Protein AF-0000000079576797 (afdb_homodimer)

Solvent-accessible surface area (backbone atoms only — not comparable to full-atom values): 30704 Å² total; per-residue (Å²): 105,67,66,56,49,50,53,52,54,56,62,45,48,63,47,49,51,53,50,52,47,51,51,58,45,45,64,72,58,46,91,63,56,58,29,35,66,70,45,32,90,83,41,48,72,67,48,20,51,52,38,23,58,72,67,38,69,82,48,58,68,66,59,43,48,48,52,51,49,49,19,59,77,70,65,50,55,50,54,28,76,83,76,65,42,41,31,59,70,65,47,57,74,15,45,57,54,39,51,53,38,51,48,53,12,48,50,54,16,49,56,51,9,39,49,36,6,45,50,16,36,75,37,57,90,40,68,57,18,51,51,36,48,44,52,24,49,54,32,32,32,45,42,44,70,58,47,37,53,48,47,34,44,48,36,20,66,70,66,57,76,37,64,63,58,34,80,86,48,79,58,38,46,50,58,48,16,50,31,58,12,31,41,52,15,15,46,38,13,53,48,31,18,52,40,33,50,56,40,56,67,33,66,69,45,51,51,43,48,72,72,62,51,53,67,66,52,46,42,56,60,54,21,38,55,61,31,44,58,56,43,52,52,53,54,47,56,50,54,41,54,43,58,44,38,38,30,53,39,20,54,75,31,50,30,73,19,50,38,30,48,42,54,51,23,56,76,68,62,22,57,49,44,34,42,51,49,49,49,47,44,33,50,49,42,53,52,50,49,50,49,40,51,51,50,47,33,67,75,37,58,78,57,60,79,107,106,68,65,55,50,50,54,52,53,56,62,46,47,63,48,50,52,53,48,51,47,52,52,59,44,45,64,72,59,46,93,62,57,58,27,35,64,70,45,32,90,81,42,50,72,68,49,21,50,51,39,23,57,72,68,38,68,81,48,58,66,68,57,45,49,48,52,51,50,50,19,61,75,69,64,49,57,51,54,27,75,83,76,63,41,42,30,59,70,64,46,57,76,14,45,57,53,41,51,51,38,50,50,53,12,48,50,54,16,51,54,51,8,39,50,37,6,46,50,16,36,75,36,56,91,40,68,57,19,52,52,36,48,43,53,24,48,53,32,34,32,45,41,45,71,58,46,37,54,49,48,33,44,49,38,20,66,70,64,57,76,37,64,62,59,33,79,87,47,81,60,38,45,48,59,47,18,51,32,58,11,30,42,52,15,15,47,37,14,52,47,29,18,52,40,32,49,56,39,56,66,33,66,68,45,51,50,45,48,72,71,63,51,52,70,66,52,45,43,56,60,54,20,38,54,62,30,44,57,56,45,49,52,53,52,48,57,50,53,40,56,44,58,43,40,38,29,54,39,20,53,74,29,51,30,74,19,50,39,31,47,40,54,53,22,57,77,67,62,21,57,50,45,36,42,52,48,49,50,46,43,33,50,51,43,53,52,50,49,49,50,40,52,52,51,46,32,67,73,38,58,79,56,58,80,106

Nearest PDB structures (foldseek):
  8wd9-assembly1_B  TM=8.882E-01  e=4.638E-15  Mycobacterium tuberculosis H37Rv
  8wda-assembly1_B  TM=8.952E-01  e=8.385E-15  Mycobacterium tuberculosis H37Rv
  8j5q-assembly1_B  TM=9.000E-01  e=1.516E-14  Mycobacterium tuberculosis H37Rv
  3d31-assembly1_C  TM=6.406E-01  e=4.221E-03  unclassified
  2onk-assembly2_I  TM=6.538E-01  e=3.417E-03  Archaeoglobus fulgidus

Structure (mmCIF, N/CA/C/O backbone):
data_AF-0000000079576797-model_v1
#
loop_
_entity.id
_entity.type
_entity.pdbx_description
1 polymer 'Glutathione transport system permease protein GsiC'
#
loop_
_atom_site.group_PDB
_atom_site.id
_atom_site.type_symbol
_atom_site.label_atom_id
_atom_site.label_alt_id
_atom_site.label_comp_id
_atom_site.label_asym_id
_atom_site.label_entity_id
_atom_site.label_seq_id
_atom_site.pdbx_PDB_ins_code
_atom_site.Cartn_x
_atom_site.Cartn_y
_atom_site.Cartn_z
_atom_site.occupancy
_atom_site.B_iso_or_equiv
_atom_site.auth_seq_id
_atom_site.auth_comp_id
_atom_site.auth_asym_id
_atom_site.auth_atom_id
_atom_site.pdbx_PDB_model_num
ATOM 1 N N . MET A 1 1 ? -14.789 -13 -26.344 1 65.69 1 MET A N 1
ATOM 2 C CA . MET A 1 1 ? -14.312 -11.805 -25.641 1 65.69 1 MET A CA 1
ATOM 3 C C . MET A 1 1 ? -15.477 -10.906 -25.266 1 65.69 1 MET A C 1
ATOM 5 O O . MET A 1 1 ? -15.547 -10.422 -24.125 1 65.69 1 MET A O 1
ATOM 9 N N . GLY A 1 2 ? -16.438 -10.789 -26.234 1 65.69 2 GLY A N 1
ATOM 10 C CA . GLY A 1 2 ? -17.578 -9.945 -25.922 1 65.69 2 GLY A CA 1
ATOM 11 C C . GLY A 1 2 ? -18.453 -10.5 -24.828 1 65.69 2 GLY A C 1
ATOM 12 O O . GLY A 1 2 ? -18.828 -9.773 -23.906 1 65.69 2 GLY A O 1
ATOM 13 N N . ARG A 1 3 ? -18.641 -11.742 -24.922 1 65.88 3 ARG A N 1
ATOM 14 C CA . ARG A 1 3 ? -19.453 -12.375 -23.891 1 65.88 3 ARG A CA 1
ATOM 15 C C . ARG A 1 3 ? -18.734 -12.375 -22.547 1 65.88 3 ARG A C 1
ATOM 17 O O . ARG A 1 3 ? -19.359 -12.172 -21.5 1 65.88 3 ARG A O 1
ATOM 24 N N . TYR A 1 4 ? -17.5 -12.594 -22.672 1 70.31 4 TYR A N 1
ATOM 25 C CA . TYR A 1 4 ? -16.672 -12.562 -21.469 1 70.31 4 TYR A CA 1
ATOM 26 C C . TYR A 1 4 ? -16.703 -11.188 -20.812 1 70.31 4 TYR A C 1
ATOM 28 O O . TYR A 1 4 ? -16.922 -11.07 -19.609 1 70.31 4 TYR A O 1
ATOM 36 N N . LEU A 1 5 ? -16.609 -10.188 -21.594 1 73.62 5 LEU A N 1
ATOM 37 C CA . LEU A 1 5 ? -16.641 -8.812 -21.125 1 73.62 5 LEU A CA 1
ATOM 38 C C . LEU A 1 5 ? -18.016 -8.453 -20.562 1 73.62 5 LEU A C 1
ATOM 40 O O . LEU A 1 5 ? -18.125 -7.758 -19.547 1 73.62 5 LEU A O 1
ATOM 44 N N . GLY A 1 6 ? -19.016 -8.945 -21.266 1 74.75 6 GLY A N 1
ATOM 45 C CA . GLY A 1 6 ? -20.375 -8.68 -20.812 1 74.75 6 GLY A CA 1
ATOM 46 C C . GLY A 1 6 ? -20.688 -9.289 -19.453 1 74.75 6 GLY A C 1
ATOM 47 O O . GLY A 1 6 ? -21.266 -8.633 -18.594 1 74.75 6 GLY A O 1
ATOM 48 N N . LYS A 1 7 ? -20.234 -10.453 -19.297 1 71.88 7 LYS A N 1
ATOM 49 C CA . LYS A 1 7 ? -20.469 -11.148 -18.031 1 71.88 7 LYS A CA 1
ATOM 50 C C . LYS A 1 7 ? -19.719 -10.469 -16.891 1 71.88 7 LYS A C 1
ATOM 52 O O . LYS A 1 7 ? -20.25 -10.352 -15.781 1 71.88 7 LYS A O 1
ATOM 57 N N . ARG A 1 8 ? -18.594 -10.062 -17.234 1 70.81 8 ARG A N 1
ATOM 58 C CA . ARG A 1 8 ? -17.781 -9.406 -16.219 1 70.81 8 ARG A CA 1
ATOM 59 C C . ARG A 1 8 ? -18.359 -8.047 -15.844 1 70.81 8 ARG A C 1
ATOM 61 O O . ARG A 1 8 ? -18.344 -7.652 -14.68 1 70.81 8 ARG A O 1
ATOM 68 N N . LEU A 1 9 ? -18.844 -7.379 -16.859 1 76.12 9 LEU A N 1
ATOM 69 C CA . LEU A 1 9 ? -19.453 -6.074 -16.625 1 76.12 9 LEU A CA 1
ATOM 70 C C . LEU A 1 9 ? -20.688 -6.203 -15.742 1 76.12 9 LEU A C 1
ATOM 72 O O . LEU A 1 9 ? -20.906 -5.387 -14.844 1 76.12 9 LEU A O 1
ATOM 76 N N . ILE A 1 10 ? -21.391 -7.16 -15.953 1 75.88 10 ILE A N 1
ATOM 77 C CA . ILE A 1 10 ? -22.609 -7.371 -15.203 1 75.88 10 ILE A CA 1
ATOM 78 C C . ILE A 1 10 ? -22.281 -7.738 -13.758 1 75.88 10 ILE A C 1
ATOM 80 O O . ILE A 1 10 ? -23 -7.344 -12.836 1 75.88 10 ILE A O 1
ATOM 84 N N . SER A 1 11 ? -21.234 -8.383 -13.68 1 71.38 11 SER A N 1
ATOM 85 C CA . SER A 1 11 ? -20.859 -8.828 -12.344 1 71.38 11 SER A CA 1
ATOM 86 C C . SER A 1 11 ? -20.391 -7.656 -11.477 1 71.38 11 SER A C 1
ATOM 88 O O . SER A 1 11 ? -20.391 -7.758 -10.242 1 71.38 11 SER A O 1
ATOM 90 N N . THR A 1 12 ? -20.062 -6.57 -12.164 1 76.38 12 THR A N 1
ATOM 91 C CA . THR A 1 12 ? -19.578 -5.402 -11.438 1 76.38 12 THR A CA 1
ATOM 92 C C . THR A 1 12 ? -20.75 -4.555 -10.93 1 76.38 12 THR A C 1
ATOM 94 O O . THR A 1 12 ? -20.609 -3.785 -9.984 1 76.38 12 THR A O 1
ATOM 97 N N . ILE A 1 13 ? -21.906 -4.723 -11.453 1 80 13 ILE A N 1
ATOM 98 C CA . ILE A 1 13 ? -23.062 -3.863 -11.172 1 80 13 ILE A CA 1
ATOM 99 C C . ILE A 1 13 ? -23.484 -4.035 -9.711 1 80 13 ILE A C 1
ATOM 101 O O . ILE A 1 13 ? -23.656 -3.051 -8.992 1 80 13 ILE A O 1
ATOM 105 N N . PRO A 1 14 ? -23.656 -5.215 -9.234 1 78.5 14 PRO A N 1
ATOM 106 C CA . PRO A 1 14 ? -24.031 -5.363 -7.824 1 78.5 14 PRO A CA 1
ATOM 107 C C . PRO A 1 14 ? -23.016 -4.754 -6.871 1 78.5 14 PRO A C 1
ATOM 109 O O . PRO A 1 14 ? -23.375 -4.203 -5.832 1 78.5 14 PRO A O 1
ATOM 112 N N . LEU A 1 15 ? -21.844 -4.91 -7.297 1 74.94 15 LEU A N 1
ATOM 113 C CA . LEU A 1 15 ? -20.781 -4.352 -6.477 1 74.94 15 LEU A CA 1
ATOM 114 C C . LEU A 1 15 ? -20.891 -2.834 -6.398 1 74.94 15 LEU A C 1
ATOM 116 O O . LEU A 1 15 ? -20.734 -2.252 -5.32 1 74.94 15 LEU A O 1
ATOM 120 N N . LEU A 1 16 ? -21.156 -2.268 -7.469 1 82.06 16 LEU A N 1
ATOM 121 C CA . LEU A 1 16 ? -21.297 -0.815 -7.512 1 82.06 16 LEU A CA 1
ATOM 122 C C . LEU A 1 16 ? -22.516 -0.36 -6.711 1 82.06 16 LEU A C 1
ATOM 124 O O . LEU A 1 16 ? -22.484 0.701 -6.086 1 82.06 16 LEU A O 1
ATOM 128 N N . LEU A 1 17 ? -23.5 -1.121 -6.77 1 84.5 17 LEU A N 1
ATOM 129 C CA . LEU A 1 17 ? -24.719 -0.788 -6.027 1 84.5 17 LEU A CA 1
ATOM 130 C C . LEU A 1 17 ? -24.469 -0.854 -4.523 1 84.5 17 LEU A C 1
ATOM 132 O O . LEU A 1 17 ? -24.922 0.02 -3.779 1 84.5 17 LEU A O 1
ATOM 136 N N . VAL A 1 18 ? -23.812 -1.838 -4.141 1 80 18 VAL A N 1
ATOM 137 C CA . VAL A 1 18 ? -23.516 -1.99 -2.721 1 80 18 VAL A CA 1
ATOM 138 C C . VAL A 1 18 ? -22.625 -0.841 -2.25 1 80 18 VAL A C 1
ATOM 140 O O . VAL A 1 18 ? -22.859 -0.262 -1.188 1 80 18 VAL A O 1
ATOM 143 N N . ILE A 1 19 ? -21.688 -0.527 -3.035 1 79.5 19 ILE A N 1
ATOM 144 C CA . ILE A 1 19 ? -20.766 0.541 -2.674 1 79.5 19 ILE A CA 1
ATOM 145 C C . ILE A 1 19 ? -21.5 1.877 -2.645 1 79.5 19 ILE A C 1
ATOM 147 O O . ILE A 1 19 ? -21.281 2.697 -1.751 1 79.5 19 ILE A O 1
ATOM 151 N N . SER A 1 20 ? -22.312 2.074 -3.658 1 85.5 20 SER A N 1
ATOM 152 C CA . SER A 1 20 ? -23.094 3.316 -3.691 1 85.5 20 SER A CA 1
ATOM 153 C C . SER A 1 20 ? -23.984 3.441 -2.467 1 85.5 20 SER A C 1
ATOM 155 O O . SER A 1 20 ? -24.172 4.539 -1.941 1 85.5 20 SER A O 1
ATOM 157 N N . PHE A 1 21 ? -24.453 2.383 -2.02 1 85.12 21 PHE A N 1
ATOM 158 C CA . PHE A 1 21 ? -25.312 2.404 -0.842 1 85.12 21 PHE A CA 1
ATOM 159 C C . PHE A 1 21 ? -24.5 2.721 0.412 1 85.12 21 PHE A C 1
ATOM 161 O O . PHE A 1 21 ? -24.953 3.49 1.266 1 85.12 21 PHE A O 1
ATOM 168 N N . VAL A 1 22 ? -23.406 2.16 0.507 1 77.38 22 VAL A N 1
ATOM 169 C CA . VAL A 1 22 ? -22.562 2.4 1.671 1 77.38 22 VAL A CA 1
ATOM 170 C C . VAL A 1 22 ? -22.141 3.865 1.706 1 77.38 22 VAL A C 1
ATOM 172 O O . VAL A 1 22 ? -22.141 4.496 2.766 1 77.38 22 VAL A O 1
ATOM 175 N N . VAL A 1 23 ? -21.766 4.348 0.58 1 80.94 23 VAL A N 1
ATOM 176 C CA . VAL A 1 23 ? -21.359 5.746 0.48 1 80.94 23 VAL A CA 1
ATOM 177 C C . VAL A 1 23 ? -22.516 6.656 0.849 1 80.94 23 VAL A C 1
ATOM 179 O O . VAL A 1 23 ? -22.328 7.664 1.535 1 80.94 23 VAL A O 1
ATOM 182 N N . PHE A 1 24 ? -23.734 6.309 0.413 1 83.44 24 PHE A N 1
ATOM 183 C CA . PHE A 1 24 ? -24.953 7.047 0.729 1 83.44 24 PHE A CA 1
ATOM 184 C C . PHE A 1 24 ? -25.219 7.043 2.23 1 83.44 24 PHE A C 1
ATOM 186 O O . PHE A 1 24 ? -25.562 8.078 2.809 1 83.44 24 PHE A O 1
ATOM 193 N N . MET A 1 25 ? -24.969 5.91 2.76 1 76.81 25 MET A N 1
ATOM 194 C CA . MET A 1 25 ? -25.266 5.75 4.18 1 76.81 25 MET A CA 1
ATOM 195 C C . MET A 1 25 ? -24.25 6.516 5.035 1 76.81 25 MET A C 1
ATOM 197 O O . MET A 1 25 ? -24.562 6.91 6.164 1 76.81 25 MET A O 1
ATOM 201 N N . PHE A 1 26 ? -23.203 6.723 4.562 1 71.38 26 PHE A N 1
ATOM 202 C CA . PHE A 1 26 ? -22.141 7.367 5.32 1 71.38 26 PHE A CA 1
ATOM 203 C C . PHE A 1 26 ? -22.562 8.75 5.789 1 71.38 26 PHE A C 1
ATOM 205 O O . PHE A 1 26 ? -22.312 9.133 6.934 1 71.38 26 PHE A O 1
ATOM 212 N N . ILE A 1 27 ? -23.094 9.453 4.93 1 66.5 27 ILE A N 1
ATOM 213 C CA . ILE A 1 27 ? -23.484 10.812 5.277 1 66.5 27 ILE A CA 1
ATOM 214 C C . ILE A 1 27 ? -24.562 10.773 6.363 1 66.5 27 ILE A C 1
ATOM 216 O O . ILE A 1 27 ? -24.625 11.664 7.215 1 66.5 27 ILE A O 1
ATOM 220 N N . HIS A 1 28 ? -25.266 9.711 6.223 1 68.31 28 HIS A N 1
ATOM 221 C CA . HIS A 1 28 ? -26.359 9.602 7.172 1 68.31 28 HIS A CA 1
ATOM 222 C C . HIS A 1 28 ? -25.859 9.117 8.531 1 68.31 28 HIS A C 1
ATOM 224 O O . HIS A 1 28 ? -26.562 9.258 9.539 1 68.31 28 HIS A O 1
ATOM 230 N N . MET A 1 29 ? -24.672 8.648 8.5 1 63.81 29 MET A N 1
ATOM 231 C CA . MET A 1 29 ? -24.156 8.086 9.742 1 63.81 29 MET A CA 1
ATOM 232 C C . MET A 1 29 ? -23.266 9.086 10.469 1 63.81 29 MET A C 1
ATOM 234 O O . MET A 1 29 ? -22.844 8.844 11.602 1 63.81 29 MET A O 1
ATOM 238 N N . ILE A 1 30 ? -22.812 10.141 9.875 1 60.91 30 ILE A N 1
ATOM 239 C CA . ILE A 1 30 ? -22 11.164 10.516 1 60.91 30 ILE A CA 1
ATOM 240 C C . ILE A 1 30 ? -22.781 11.82 11.648 1 60.91 30 ILE A C 1
ATOM 242 O O . ILE A 1 30 ? -23.953 12.195 11.461 1 60.91 30 ILE A O 1
ATOM 246 N N . PRO A 1 31 ? -22.109 11.766 12.875 1 58.81 31 PRO A N 1
ATOM 247 C CA . PRO A 1 31 ? -22.812 12.438 13.977 1 58.81 31 PRO A CA 1
ATOM 248 C C . PRO A 1 31 ? -23.047 13.922 13.703 1 58.81 31 PRO A C 1
ATOM 250 O O . PRO A 1 31 ? -22.141 14.625 13.266 1 58.81 31 PRO A O 1
ATOM 253 N N . GLY A 1 32 ? -24.266 14.336 13.734 1 58.69 32 GLY A N 1
ATOM 254 C CA . GLY A 1 32 ? -24.734 15.688 13.5 1 58.69 32 GLY A CA 1
ATOM 255 C C . GLY A 1 32 ? -25.906 15.75 12.531 1 58.69 32 GLY A C 1
ATOM 256 O O . GLY A 1 32 ? -26.203 14.766 11.852 1 58.69 32 GLY A O 1
ATOM 257 N N . ASP A 1 33 ? -26.719 16.609 12.852 1 62.25 33 ASP A N 1
ATOM 258 C CA . ASP A 1 33 ? -27.875 16.844 11.977 1 62.25 33 ASP A CA 1
ATOM 259 C C . ASP A 1 33 ? -27.406 17.266 10.578 1 62.25 33 ASP A C 1
ATOM 261 O O . ASP A 1 33 ? -26.859 18.359 10.414 1 62.25 33 ASP A O 1
ATOM 265 N N . PRO A 1 34 ? -27.312 16.188 9.641 1 66.06 34 PRO A N 1
ATOM 266 C CA . PRO A 1 34 ? -26.906 16.594 8.281 1 66.06 34 PRO A CA 1
ATOM 267 C C . PRO A 1 34 ? -27.531 17.922 7.855 1 66.06 34 PRO A C 1
ATOM 269 O O . PRO A 1 34 ? -26.891 18.703 7.137 1 66.06 34 PRO A O 1
ATOM 272 N N . ALA A 1 35 ? -28.703 18.062 8.289 1 67.75 35 ALA A N 1
ATOM 273 C CA . ALA A 1 35 ? -29.359 19.344 7.973 1 67.75 35 ALA A CA 1
ATOM 274 C C . ALA A 1 35 ? -28.594 20.516 8.57 1 67.75 35 ALA A C 1
ATOM 276 O O . ALA A 1 35 ? -28.469 21.562 7.941 1 67.75 35 ALA A O 1
ATOM 277 N N . ARG A 1 36 ? -28.109 20.219 9.68 1 69.88 36 ARG A N 1
ATOM 278 C CA . ARG A 1 36 ? -27.328 21.281 10.32 1 69.88 36 ARG A CA 1
ATOM 279 C C . ARG A 1 36 ? -26 21.484 9.617 1 69.88 36 ARG A C 1
ATOM 281 O O . ARG A 1 36 ? -25.531 22.625 9.492 1 69.88 36 ARG A O 1
ATOM 288 N N . LEU A 1 37 ? -25.547 20.422 9.188 1 66.62 37 LEU A N 1
ATOM 289 C CA . LEU A 1 37 ? -24.266 20.5 8.492 1 66.62 37 LEU A CA 1
ATOM 290 C C . LEU A 1 37 ? -24.406 21.312 7.203 1 66.62 37 LEU A C 1
ATOM 292 O O . LEU A 1 37 ? -23.516 22.094 6.859 1 66.62 37 LEU A O 1
ATOM 296 N N . VAL A 1 38 ? -25.469 21.094 6.613 1 64.62 38 VAL A N 1
ATOM 297 C CA . VAL A 1 38 ? -25.734 21.781 5.359 1 64.62 38 VAL A CA 1
ATOM 298 C C . VAL A 1 38 ? -26.172 23.219 5.641 1 64.62 38 VAL A C 1
ATOM 300 O O . VAL A 1 38 ? -25.781 24.141 4.934 1 64.62 38 VAL A O 1
ATOM 303 N N . ALA A 1 39 ? -26.984 23.375 6.66 1 67.56 39 ALA A N 1
ATOM 304 C CA . ALA A 1 39 ? -27.531 24.688 6.992 1 67.56 39 ALA A CA 1
ATOM 305 C C . ALA A 1 39 ? -26.453 25.594 7.582 1 67.56 39 ALA A C 1
ATOM 307 O O . ALA A 1 39 ? -26.562 26.812 7.516 1 67.56 39 ALA A O 1
ATOM 308 N N . GLY A 1 40 ? -25.344 24.938 7.914 1 63.66 40 GLY A N 1
ATOM 309 C CA . GLY A 1 40 ? -24.281 25.688 8.555 1 63.66 40 GLY A CA 1
ATOM 310 C C . GLY A 1 40 ? -24.359 25.672 10.07 1 63.66 40 GLY A C 1
ATOM 311 O O . GLY A 1 40 ? -25.438 25.453 10.633 1 63.66 40 GLY A O 1
ATOM 312 N N . GLN A 1 41 ? -23.344 25.797 10.688 1 64.25 41 GLN A N 1
ATOM 313 C CA . GLN A 1 41 ? -23.234 25.719 12.141 1 64.25 41 GLN A CA 1
ATOM 314 C C . GLN A 1 41 ? -24.047 26.812 12.82 1 64.25 41 GLN A C 1
ATOM 316 O O . GLN A 1 41 ? -24.578 26.609 13.922 1 64.25 41 GLN A O 1
ATOM 321 N N . ASP A 1 42 ? -24.25 27.922 12.156 1 67.94 42 ASP A N 1
ATOM 322 C CA . ASP A 1 42 ? -24.906 29.062 12.773 1 67.94 42 ASP A CA 1
ATOM 323 C C . ASP A 1 42 ? -26.375 29.141 12.352 1 67.94 42 ASP A C 1
ATOM 325 O O . ASP A 1 42 ? -27.062 30.125 12.641 1 67.94 42 ASP A O 1
ATOM 329 N N . ALA A 1 43 ? -26.75 28.141 11.633 1 73.5 43 ALA A N 1
ATOM 330 C CA . ALA A 1 43 ? -28.125 28.172 11.148 1 73.5 43 ALA A CA 1
ATOM 331 C C . ALA A 1 43 ? -29.109 28 12.297 1 73.5 43 ALA A C 1
ATOM 333 O O . ALA A 1 43 ? -28.844 27.266 13.258 1 73.5 43 ALA A O 1
ATOM 334 N N . THR A 1 44 ? -30.109 28.812 12.297 1 77.38 44 THR A N 1
ATOM 335 C CA . THR A 1 44 ? -31.172 28.703 13.289 1 77.38 44 THR A CA 1
ATOM 336 C C . THR A 1 44 ? -31.891 27.359 13.156 1 77.38 44 THR A C 1
ATOM 338 O O . THR A 1 44 ? -31.766 26.688 12.133 1 77.38 44 THR A O 1
ATOM 341 N N . LYS A 1 45 ? -32.5 26.922 14.203 1 82.38 45 LYS A N 1
ATOM 342 C CA . LYS A 1 45 ? -33.25 25.672 14.203 1 82.38 45 LYS A CA 1
ATOM 343 C C . LYS A 1 45 ? -34.281 25.656 13.07 1 82.38 45 LYS A C 1
ATOM 345 O O . LYS A 1 45 ? -34.5 24.609 12.461 1 82.38 45 LYS A O 1
ATOM 350 N N . GLU A 1 46 ? -34.844 26.781 12.828 1 79.38 46 GLU A N 1
ATOM 351 C CA . GLU A 1 46 ? -35.812 26.875 11.75 1 79.38 46 GLU A CA 1
ATOM 352 C C . GLU A 1 46 ? -35.188 26.656 10.391 1 79.38 46 GLU A C 1
ATOM 354 O O . GLU A 1 46 ? -35.719 25.969 9.539 1 79.38 46 GLU A O 1
ATOM 359 N N . ASP A 1 47 ? -33.969 27.234 10.266 1 76.5 47 ASP A N 1
ATOM 360 C CA . ASP A 1 47 ? -33.25 27.062 9.016 1 76.5 47 ASP A CA 1
ATOM 361 C C . ASP A 1 47 ? -32.844 25.609 8.797 1 76.5 47 ASP A C 1
ATOM 363 O O . ASP A 1 47 ? -32.938 25.094 7.676 1 76.5 47 ASP A O 1
ATOM 367 N N . VAL A 1 48 ? -32.531 25.047 9.898 1 80.81 48 VAL A N 1
ATOM 368 C CA . VAL A 1 48 ? -32.125 23.641 9.82 1 80.81 48 VAL A CA 1
ATOM 369 C C . VAL A 1 48 ? -33.312 22.781 9.422 1 80.81 48 VAL A C 1
ATOM 371 O O . VAL A 1 48 ? -33.156 21.828 8.648 1 80.81 48 VAL A O 1
ATOM 374 N N . ALA A 1 49 ? -34.438 23.156 9.914 1 77.38 49 ALA A N 1
ATOM 375 C CA . ALA A 1 49 ? -35.625 22.406 9.594 1 77.38 49 ALA A CA 1
ATOM 376 C C . ALA A 1 49 ? -36 22.547 8.125 1 77.38 49 ALA A C 1
ATOM 378 O O . ALA A 1 49 ? -36.438 21.594 7.48 1 77.38 49 ALA A O 1
ATOM 379 N N . VAL A 1 50 ? -35.844 23.672 7.641 1 76 50 VAL A N 1
ATOM 380 C CA . VAL A 1 50 ? -36.156 23.938 6.234 1 76 50 VAL A CA 1
ATOM 381 C C . VAL A 1 50 ? -35.156 23.172 5.352 1 76 50 VAL A C 1
ATOM 383 O O . VAL A 1 50 ? -35.562 22.547 4.367 1 76 50 VAL A O 1
ATOM 386 N N . VAL A 1 51 ? -33.969 23.234 5.816 1 73.62 51 VAL A N 1
ATOM 387 C CA . VAL A 1 51 ? -32.938 22.531 5.051 1 73.62 51 VAL A CA 1
ATOM 388 C C . VAL A 1 51 ? -33.156 21.031 5.102 1 73.62 51 VAL A C 1
ATOM 390 O O . VAL A 1 51 ? -32.969 20.328 4.102 1 73.62 51 VAL A O 1
ATOM 393 N N . ARG A 1 52 ? -33.625 20.625 6.199 1 76.44 52 ARG A N 1
ATOM 394 C CA . ARG A 1 52 ? -33.906 19.203 6.375 1 76.44 52 ARG A CA 1
ATOM 395 C C . ARG A 1 52 ? -35 18.75 5.418 1 76.44 52 ARG A C 1
ATOM 397 O O . ARG A 1 52 ? -34.906 17.688 4.809 1 76.44 52 ARG A O 1
ATOM 404 N N . GLU A 1 53 ? -35.969 19.531 5.328 1 73.75 53 GLU A N 1
ATOM 405 C CA . GLU A 1 53 ? -37.062 19.234 4.43 1 73.75 53 GLU A CA 1
ATOM 406 C C . GLU A 1 53 ? -36.625 19.312 2.969 1 73.75 53 GLU A C 1
ATOM 408 O O . GLU A 1 53 ? -37.031 18.5 2.148 1 73.75 53 GLU A O 1
ATOM 413 N N . GLN A 1 54 ? -35.844 20.219 2.738 1 70.25 54 GLN A N 1
ATOM 414 C CA . GLN A 1 54 ? -35.344 20.422 1.375 1 70.25 54 GLN A CA 1
ATOM 415 C C . GLN A 1 54 ? -34.469 19.25 0.947 1 70.25 54 GLN A C 1
ATOM 417 O O . GLN A 1 54 ? -34.469 18.859 -0.22 1 70.25 54 GLN A O 1
ATOM 422 N N . LEU A 1 55 ? -33.781 18.781 1.957 1 65.94 55 LEU A N 1
ATOM 423 C CA . LEU A 1 55 ? -32.844 17.703 1.658 1 65.94 55 LEU A CA 1
ATOM 424 C C . LEU A 1 55 ? -33.531 16.344 1.704 1 65.94 55 LEU A C 1
ATOM 426 O O . LEU A 1 55 ? -32.938 15.344 1.299 1 65.94 55 LEU A O 1
ATOM 430 N N . GLY A 1 56 ? -34.781 16.453 2.014 1 69.25 56 GLY A N 1
ATOM 431 C CA . GLY A 1 56 ? -35.562 15.242 2.082 1 69.25 56 GLY A CA 1
ATOM 432 C C . GLY A 1 56 ? -35.094 14.273 3.154 1 69.25 56 GLY A C 1
ATOM 433 O O . GLY A 1 56 ? -35.188 13.055 2.99 1 69.25 56 GLY A O 1
ATOM 434 N N . LEU A 1 57 ? -34.531 14.773 4.184 1 69.81 57 LEU A N 1
ATOM 435 C CA . LEU A 1 57 ? -33.969 13.922 5.219 1 69.81 57 LEU A CA 1
ATOM 436 C C . LEU A 1 57 ? -35.062 13.273 6.059 1 69.81 57 LEU A C 1
ATOM 438 O O . LEU A 1 57 ? -34.812 12.32 6.797 1 69.81 57 LEU A O 1
ATOM 442 N N . ASP A 1 58 ? -36.25 13.727 5.82 1 74.31 58 ASP A N 1
ATOM 443 C CA . ASP A 1 58 ? -37.406 13.18 6.547 1 74.31 58 ASP A CA 1
ATOM 444 C C . ASP A 1 58 ? -38.031 12.023 5.781 1 74.31 58 ASP A C 1
ATOM 446 O O . ASP A 1 58 ? -38.906 11.312 6.312 1 74.31 58 ASP A O 1
ATOM 450 N N . GLU A 1 59 ? -37.594 11.844 4.684 1 80.81 59 GLU A N 1
ATOM 451 C CA . GLU A 1 59 ? -38.094 10.742 3.877 1 80.81 59 GLU A CA 1
ATOM 452 C C . GLU A 1 59 ? -37.438 9.422 4.25 1 80.81 59 GLU A C 1
ATOM 454 O O . GLU A 1 59 ? -36.375 9.406 4.875 1 80.81 59 GLU A O 1
ATOM 459 N N . PRO A 1 60 ? -38.188 8.32 3.953 1 83.75 60 PRO A N 1
ATOM 460 C CA . PRO A 1 60 ? -37.562 7.02 4.18 1 83.75 60 PRO A CA 1
ATOM 461 C C . PRO A 1 60 ? -36.219 6.883 3.471 1 83.75 60 PRO A C 1
ATOM 463 O O . PRO A 1 60 ? -36.031 7.453 2.395 1 83.75 60 PRO A O 1
ATOM 466 N N . LEU A 1 61 ? -35.344 6.145 4.031 1 83 61 LEU A N 1
ATOM 467 C CA . LEU A 1 61 ? -33.969 5.996 3.588 1 83 61 LEU A CA 1
ATOM 468 C C . LEU A 1 61 ? -33.906 5.508 2.145 1 83 61 LEU A C 1
ATOM 470 O O . LEU A 1 61 ? -33.031 5.938 1.372 1 83 61 LEU A O 1
ATOM 474 N N . LEU A 1 62 ? -34.844 4.648 1.833 1 86.62 62 LEU A N 1
ATOM 475 C CA . LEU A 1 62 ? -34.812 4.078 0.491 1 86.62 62 LEU A CA 1
ATOM 476 C C . LEU A 1 62 ? -35.188 5.129 -0.551 1 86.62 62 LEU A C 1
ATOM 478 O O . LEU A 1 62 ? -34.688 5.09 -1.68 1 86.62 62 LEU A O 1
ATOM 482 N N . VAL A 1 63 ? -36.094 6.016 -0.148 1 87.44 63 VAL A N 1
ATOM 483 C CA . VAL A 1 63 ? -36.469 7.102 -1.048 1 87.44 63 VAL A CA 1
ATOM 484 C C . VAL A 1 63 ? -35.281 8.062 -1.219 1 87.44 63 VAL A C 1
ATOM 486 O O . VAL A 1 63 ? -35 8.531 -2.328 1 87.44 63 VAL A O 1
ATOM 489 N N . GLN A 1 64 ? -34.625 8.281 -0.171 1 86.62 64 GLN A N 1
ATOM 490 C CA . GLN A 1 64 ? -33.469 9.141 -0.228 1 86.62 64 GLN A CA 1
ATOM 491 C C . GLN A 1 64 ? -32.375 8.531 -1.117 1 86.62 64 GLN A C 1
ATOM 493 O O . GLN A 1 64 ? -31.719 9.25 -1.881 1 86.62 64 GLN A O 1
ATOM 498 N N . TYR A 1 65 ? -32.25 7.246 -0.96 1 89.69 65 TYR A N 1
ATOM 499 C CA . TYR A 1 65 ? -31.266 6.551 -1.788 1 89.69 65 TYR A CA 1
ATOM 500 C C . TYR A 1 65 ? -31.641 6.617 -3.262 1 89.69 65 TYR A C 1
ATOM 502 O O . TYR A 1 65 ? -30.781 6.77 -4.129 1 89.69 65 TYR A O 1
ATOM 510 N N . GLY A 1 66 ? -32.906 6.457 -3.516 1 89.12 66 GLY A N 1
ATOM 511 C CA . GLY A 1 66 ? -33.375 6.598 -4.879 1 89.12 66 GLY A CA 1
ATOM 512 C C . GLY A 1 66 ? -33.062 7.953 -5.488 1 89.12 66 GLY A C 1
ATOM 513 O O . GLY A 1 66 ? -32.688 8.047 -6.652 1 89.12 66 GLY A O 1
ATOM 514 N N . LYS A 1 67 ? -33.312 8.961 -4.738 1 86.12 67 LYS A N 1
ATOM 515 C CA . LYS A 1 67 ? -33 10.312 -5.207 1 86.12 67 LYS A CA 1
ATOM 516 C C . LYS A 1 67 ? -31.5 10.484 -5.445 1 86.12 67 LYS A C 1
ATOM 518 O O . LYS A 1 67 ? -31.094 11.141 -6.398 1 86.12 67 LYS A O 1
ATOM 523 N N . TYR A 1 68 ? -30.766 9.953 -4.52 1 87.12 68 TYR A N 1
ATOM 524 C CA . TYR A 1 68 ? -29.312 9.969 -4.66 1 87.12 68 TYR A CA 1
ATOM 525 C C . TYR A 1 68 ? -28.891 9.297 -5.965 1 87.12 68 TYR A C 1
ATOM 527 O O . TYR A 1 68 ? -28.078 9.852 -6.715 1 87.12 68 TYR A O 1
ATOM 535 N N . MET A 1 69 ? -29.484 8.172 -6.246 1 89.56 69 MET A N 1
ATOM 536 C CA . MET A 1 69 ? -29.172 7.422 -7.457 1 89.56 69 MET A CA 1
ATOM 537 C C . MET A 1 69 ? -29.609 8.18 -8.703 1 89.56 69 MET A C 1
ATOM 539 O O . MET A 1 69 ? -28.922 8.164 -9.719 1 89.56 69 MET A O 1
ATOM 543 N N . LYS A 1 70 ? -30.719 8.758 -8.594 1 89.19 70 LYS A N 1
ATOM 544 C CA . LYS A 1 70 ? -31.203 9.57 -9.711 1 89.19 70 LYS A CA 1
ATOM 545 C C . LYS A 1 70 ? -30.234 10.703 -10.016 1 89.19 70 LYS A C 1
ATOM 547 O O . LYS A 1 70 ? -29.953 10.992 -11.18 1 89.19 70 LYS A O 1
ATOM 552 N N . GLY A 1 71 ? -29.781 11.312 -9.039 1 87.75 71 GLY A N 1
ATOM 553 C CA . GLY A 1 71 ? -28.797 12.359 -9.219 1 87.75 71 GLY A CA 1
ATOM 554 C C . GLY A 1 71 ? -27.5 11.867 -9.852 1 87.75 71 GLY A C 1
ATOM 555 O O . GLY A 1 71 ? -26.938 12.539 -10.711 1 87.75 71 GLY A O 1
ATOM 556 N N . LEU A 1 72 ? -27.109 10.742 -9.445 1 86.25 72 LEU A N 1
ATOM 557 C CA . LEU A 1 72 ? -25.891 10.133 -9.977 1 86.25 72 LEU A CA 1
ATOM 558 C C . LEU A 1 72 ? -26.031 9.875 -11.477 1 86.25 72 LEU A C 1
ATOM 560 O O . LEU A 1 72 ? -25.094 10.125 -12.242 1 86.25 72 LEU A O 1
ATOM 564 N N . PHE A 1 73 ? -27.172 9.438 -11.867 1 87.38 73 PHE A N 1
ATOM 565 C CA . PHE A 1 73 ? -27.391 9.062 -13.266 1 87.38 73 PHE A CA 1
ATOM 566 C C . PHE A 1 73 ? -27.641 10.297 -14.117 1 87.38 73 PHE A C 1
ATOM 568 O O . PHE A 1 73 ? -27.375 10.289 -15.328 1 87.38 73 PHE A O 1
ATOM 575 N N . THR A 1 74 ? -28.078 11.328 -13.461 1 87.5 74 THR A N 1
ATOM 576 C CA . THR A 1 74 ? -28.375 12.539 -14.219 1 87.5 74 THR A CA 1
ATOM 577 C C . THR A 1 74 ? -27.219 13.523 -14.125 1 87.5 74 THR A C 1
ATOM 579 O O . THR A 1 74 ? -27.219 14.57 -14.773 1 87.5 74 THR A O 1
ATOM 582 N N . GLY A 1 75 ? -26.281 13.133 -13.359 1 82.69 75 GLY A N 1
ATOM 583 C CA . GLY A 1 75 ? -25.094 13.984 -13.227 1 82.69 75 GLY A CA 1
ATOM 584 C C . GLY A 1 75 ? -25.266 15.086 -12.203 1 82.69 75 GLY A C 1
ATOM 585 O O . GLY A 1 75 ? -24.469 16.016 -12.141 1 82.69 75 GLY A O 1
ATOM 586 N N . ASP A 1 76 ? -26.328 15.062 -11.539 1 87.31 76 ASP A N 1
ATOM 587 C CA . ASP A 1 76 ? -26.578 16.047 -10.484 1 87.31 76 ASP A CA 1
ATOM 588 C C . ASP A 1 76 ? -26.109 15.516 -9.125 1 87.31 76 ASP A C 1
ATOM 590 O O . ASP A 1 76 ? -26.891 14.898 -8.398 1 87.31 76 ASP A O 1
ATOM 594 N N . LEU A 1 77 ? -24.953 15.867 -8.805 1 86.81 77 LEU A N 1
ATOM 595 C CA . LEU A 1 77 ? -24.359 15.359 -7.574 1 86.81 77 LEU A CA 1
ATOM 596 C C . LEU A 1 77 ? -24.422 16.406 -6.465 1 86.81 77 LEU A C 1
ATOM 598 O O . LEU A 1 77 ? -23.812 16.219 -5.402 1 86.81 77 LEU A O 1
ATOM 602 N N . GLY A 1 78 ? -25.078 17.484 -6.805 1 85.62 78 GLY A N 1
ATOM 603 C CA . GLY A 1 78 ? -25.188 18.562 -5.828 1 85.62 78 GLY A CA 1
ATOM 604 C C . GLY A 1 78 ? -24.078 19.594 -5.957 1 85.62 78 GLY A C 1
ATOM 605 O O . GLY A 1 78 ? -23.5 19.766 -7.031 1 85.62 78 GLY A O 1
ATOM 606 N N . SER A 1 79 ? -23.984 20.406 -4.84 1 85.75 79 SER A N 1
ATOM 607 C CA . SER A 1 79 ? -23.016 21.484 -4.871 1 85.75 79 SER A CA 1
ATOM 608 C C . SER A 1 79 ? -22.062 21.406 -3.686 1 85.75 79 SER A C 1
ATOM 610 O O . SER A 1 79 ? -22.422 20.875 -2.629 1 85.75 79 SER A O 1
ATOM 612 N N . SER A 1 80 ? -20.906 21.875 -3.998 1 87.06 80 SER A N 1
ATOM 613 C CA . SER A 1 80 ? -19.891 21.969 -2.943 1 87.06 80 SER A CA 1
ATOM 614 C C . SER A 1 80 ? -20.219 23.078 -1.963 1 87.06 80 SER A C 1
ATOM 616 O O . SER A 1 80 ? -20.609 24.188 -2.371 1 87.06 80 SER A O 1
ATOM 618 N N . ILE A 1 81 ? -20.109 22.766 -0.696 1 78.31 81 ILE A N 1
ATOM 619 C CA . ILE A 1 81 ? -20.375 23.781 0.327 1 78.31 81 ILE A CA 1
ATOM 620 C C . ILE A 1 81 ? -19.203 24.75 0.411 1 78.31 81 ILE A C 1
ATOM 622 O O . ILE A 1 81 ? -19.344 25.891 0.867 1 78.31 81 ILE A O 1
ATOM 626 N N . LYS A 1 82 ? -18.141 24.25 0.024 1 79.62 82 LYS A N 1
ATOM 627 C CA . LYS A 1 82 ? -16.906 25.031 0.146 1 79.62 82 LYS A CA 1
ATOM 628 C C . LYS A 1 82 ? -16.859 26.141 -0.899 1 79.62 82 LYS A C 1
ATOM 630 O O . LYS A 1 82 ? -16.531 27.281 -0.582 1 79.62 82 LYS A O 1
ATOM 635 N N . ASN A 1 83 ? -17.141 25.75 -2.094 1 83.88 83 ASN A N 1
ATOM 636 C CA . ASN A 1 83 ? -16.938 26.75 -3.145 1 83.88 83 ASN A CA 1
ATOM 637 C C . ASN A 1 83 ? -18.234 27.094 -3.859 1 83.88 83 ASN A C 1
ATOM 639 O O . ASN A 1 83 ? -18.25 27.969 -4.734 1 83.88 83 ASN A O 1
ATOM 643 N N . GLY A 1 84 ? -19.297 26.406 -3.588 1 84.94 84 GLY A N 1
ATOM 644 C CA . GLY A 1 84 ? -20.594 26.719 -4.164 1 84.94 84 GLY A CA 1
ATOM 645 C C . GLY A 1 84 ? -20.766 26.156 -5.566 1 84.94 84 GLY A C 1
ATOM 646 O O . GLY A 1 84 ? -21.875 26.188 -6.121 1 84.94 84 GLY A O 1
ATOM 647 N N . LYS A 1 85 ? -19.734 25.656 -6.129 1 91.69 85 LYS A N 1
ATOM 648 C CA . LYS A 1 85 ? -19.812 25.047 -7.457 1 91.69 85 LYS A CA 1
ATOM 649 C C . LYS A 1 85 ? -20.438 23.656 -7.387 1 91.69 85 LYS A C 1
ATOM 651 O O . LYS A 1 85 ? -20.547 23.078 -6.305 1 91.69 85 LYS A O 1
ATOM 656 N N . THR A 1 86 ? -20.875 23.266 -8.641 1 92.88 86 THR A N 1
ATOM 657 C CA . THR A 1 86 ? -21.375 21.891 -8.68 1 92.88 86 THR A CA 1
ATOM 658 C C . THR A 1 86 ? -20.25 20.891 -8.375 1 92.88 86 THR A C 1
ATOM 660 O O . THR A 1 86 ? -19.078 21.188 -8.617 1 92.88 86 THR A O 1
ATOM 663 N N . VAL A 1 87 ? -20.656 19.781 -7.852 1 93.06 87 VAL A N 1
ATOM 664 C CA . VAL A 1 87 ? -19.703 18.719 -7.539 1 93.06 87 VAL A CA 1
ATOM 665 C C . VAL A 1 87 ? -18.969 18.297 -8.805 1 93.06 87 VAL A C 1
ATOM 667 O O . VAL A 1 87 ? -17.75 18.078 -8.781 1 93.06 87 VAL A O 1
ATOM 670 N N . THR A 1 88 ? -19.672 18.297 -9.875 1 91.56 88 THR A N 1
ATOM 671 C CA . THR A 1 88 ? -19.062 17.891 -11.141 1 91.56 88 THR A CA 1
ATOM 672 C C . THR A 1 88 ? -17.984 18.906 -11.562 1 91.56 88 THR A C 1
ATOM 674 O O . THR A 1 88 ? -16.906 18.516 -12.008 1 91.56 88 THR A O 1
ATOM 677 N N . GLU A 1 89 ? -18.266 20.094 -11.383 1 93.12 89 GLU A N 1
ATOM 678 C CA . GLU A 1 89 ? -17.328 21.141 -11.75 1 93.12 89 GLU A CA 1
ATOM 679 C C . GLU A 1 89 ? -16.109 21.141 -10.828 1 93.12 89 GLU A C 1
ATOM 681 O O . GLU A 1 89 ? -15.016 21.516 -11.234 1 93.12 89 GLU A O 1
ATOM 686 N N . THR A 1 90 ? -16.375 20.688 -9.703 1 93 90 THR A N 1
ATOM 687 C CA . THR A 1 90 ? -15.32 20.656 -8.703 1 93 90 THR A CA 1
ATOM 688 C C . THR A 1 90 ? -14.383 19.484 -8.945 1 93 90 THR A C 1
ATOM 690 O O . THR 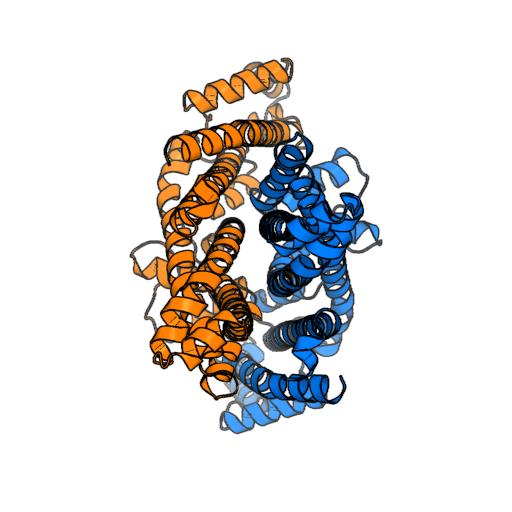A 1 90 ? -13.164 19.594 -8.789 1 93 90 THR A O 1
ATOM 693 N N . ILE A 1 91 ? -14.906 18.406 -9.445 1 93.38 91 ILE A N 1
ATOM 694 C CA . ILE A 1 91 ? -14.172 17.141 -9.531 1 93.38 91 ILE A CA 1
ATOM 695 C C . ILE A 1 91 ? -13.531 17.016 -10.914 1 93.38 91 ILE A C 1
ATOM 697 O O . ILE A 1 91 ? -12.414 16.516 -11.039 1 93.38 91 ILE A O 1
ATOM 701 N N . ALA A 1 92 ? -14.102 17.578 -11.898 1 92.81 92 ALA A N 1
ATOM 702 C CA . ALA A 1 92 ? -13.742 17.312 -13.297 1 92.81 92 ALA A CA 1
ATOM 703 C C . ALA A 1 92 ? -12.297 17.719 -13.57 1 92.81 92 ALA A C 1
ATOM 705 O O . ALA A 1 92 ? -11.539 16.938 -14.164 1 92.81 92 ALA A O 1
ATOM 706 N N . PRO A 1 93 ? -11.898 18.828 -13.125 1 91.81 93 PRO A N 1
ATOM 707 C CA . PRO A 1 93 ? -10.523 19.234 -13.445 1 91.81 93 PRO A CA 1
ATOM 708 C C . PRO A 1 93 ? -9.477 18.422 -12.695 1 91.81 93 PRO A C 1
ATOM 710 O O . PRO A 1 93 ? -8.305 18.406 -13.086 1 91.81 93 PRO A O 1
ATOM 713 N N . ARG A 1 94 ? -9.859 17.75 -11.719 1 92.44 94 ARG A N 1
ATOM 714 C CA . ARG A 1 94 ? -8.922 17.047 -10.852 1 92.44 94 ARG A CA 1
ATOM 715 C C . ARG A 1 94 ? -8.766 15.594 -11.297 1 92.44 94 ARG A C 1
ATOM 717 O O . ARG A 1 94 ? -7.859 14.891 -10.836 1 92.44 94 ARG A O 1
ATOM 724 N N . LEU A 1 95 ? -9.555 15.25 -12.312 1 90.75 95 LEU A N 1
ATOM 725 C CA . LEU A 1 95 ? -9.531 13.875 -12.797 1 90.75 95 LEU A CA 1
ATOM 726 C C . LEU A 1 95 ? -8.234 13.578 -13.531 1 90.75 95 LEU A C 1
ATOM 728 O O . LEU A 1 95 ? -7.582 12.562 -13.266 1 90.75 95 LEU A O 1
ATOM 732 N N . LYS A 1 96 ? -7.859 14.375 -14.344 1 90.31 96 LYS A N 1
ATOM 733 C CA . LYS A 1 96 ? -6.711 14.141 -15.211 1 90.31 96 LYS A CA 1
ATOM 734 C C . LYS A 1 96 ? -5.426 13.984 -14.398 1 90.31 96 LYS A C 1
ATOM 736 O O . LYS A 1 96 ? -4.668 13.039 -14.602 1 90.31 96 LYS A O 1
ATOM 741 N N . PRO A 1 97 ? -5.176 14.883 -13.43 1 91.88 97 PRO A N 1
ATOM 742 C CA . PRO A 1 97 ? -3.951 14.727 -12.641 1 91.88 97 PRO A CA 1
ATOM 743 C C . PRO A 1 97 ? -3.873 13.375 -11.938 1 91.88 97 PRO A C 1
ATOM 745 O O . PRO A 1 97 ? -2.818 12.734 -11.938 1 91.88 97 PRO A O 1
ATOM 748 N N . THR A 1 98 ? -4.953 12.938 -11.383 1 90.19 98 THR A N 1
ATOM 749 C CA . THR A 1 98 ? -4.961 11.672 -10.648 1 90.19 98 THR A CA 1
ATOM 750 C C . THR A 1 98 ? -4.781 10.492 -11.602 1 90.19 98 THR A C 1
ATOM 752 O O . THR A 1 98 ? -4.02 9.57 -11.32 1 90.19 98 THR A O 1
ATOM 755 N N . ILE A 1 99 ? -5.426 10.555 -12.711 1 87.31 99 ILE A N 1
ATOM 756 C CA . ILE A 1 99 ? -5.344 9.469 -13.688 1 87.31 99 ILE A CA 1
ATOM 757 C C . ILE A 1 99 ? -3.922 9.383 -14.242 1 87.31 99 ILE A C 1
ATOM 759 O O . ILE A 1 99 ? -3.352 8.297 -14.344 1 87.31 99 ILE A O 1
ATOM 763 N N . MET A 1 100 ? -3.42 10.508 -14.586 1 90.25 100 MET A N 1
ATOM 764 C CA . MET A 1 100 ? -2.066 10.539 -15.133 1 90.25 100 MET A CA 1
ATOM 765 C C . MET A 1 100 ? -1.051 10.055 -14.102 1 90.25 100 MET A C 1
ATOM 767 O O . MET A 1 100 ? -0.115 9.328 -14.445 1 90.25 100 MET A O 1
ATOM 771 N N . LEU A 1 101 ? -1.225 10.438 -12.914 1 90.81 101 LEU A N 1
ATOM 772 C CA . LEU A 1 101 ? -0.319 10.031 -11.844 1 90.81 101 LEU A CA 1
ATOM 773 C C . LEU A 1 101 ? -0.393 8.531 -11.602 1 90.81 101 LEU A C 1
ATOM 775 O O . LEU A 1 101 ? 0.638 7.863 -11.477 1 90.81 101 LEU A O 1
ATOM 779 N N . THR A 1 102 ? -1.575 7.996 -11.539 1 88.44 102 THR A N 1
ATOM 780 C CA . THR A 1 102 ? -1.772 6.578 -11.266 1 88.44 102 THR A CA 1
ATOM 781 C C . THR A 1 102 ? -1.223 5.727 -12.406 1 88.44 102 THR A C 1
ATOM 783 O O . THR A 1 102 ? -0.533 4.734 -12.172 1 88.44 102 THR A O 1
ATOM 786 N N . PHE A 1 103 ? -1.495 6.152 -13.586 1 87.56 103 PHE A N 1
ATOM 787 C CA . PHE A 1 103 ? -1.065 5.391 -14.75 1 87.56 103 PHE A CA 1
ATOM 788 C C . PHE A 1 103 ? 0.448 5.461 -14.914 1 87.56 103 PHE A C 1
ATOM 790 O O . PHE A 1 103 ? 1.094 4.453 -15.211 1 87.56 103 PHE A O 1
ATOM 797 N N . SER A 1 104 ? 0.964 6.621 -14.812 1 92.69 104 SER A N 1
ATOM 798 C CA . SER A 1 104 ? 2.41 6.75 -14.953 1 92.69 104 SER A CA 1
ATOM 799 C C . SER A 1 104 ? 3.141 5.957 -13.875 1 92.69 104 SER A C 1
ATOM 801 O O . SER A 1 104 ? 4.156 5.312 -14.148 1 92.69 104 SER A O 1
ATOM 803 N N . SER A 1 105 ? 2.643 5.953 -12.633 1 93.56 105 SER A N 1
ATOM 804 C CA . SER A 1 105 ? 3.244 5.203 -11.539 1 93.56 105 SER A CA 1
ATOM 805 C C . SER A 1 105 ? 3.225 3.703 -11.812 1 93.56 105 SER A C 1
ATOM 807 O O . SER A 1 105 ? 4.234 3.021 -11.641 1 93.56 105 SER A O 1
ATOM 809 N N . MET A 1 106 ? 2.082 3.268 -12.305 1 90.56 106 MET A N 1
ATOM 810 C CA . MET A 1 106 ? 1.919 1.837 -12.555 1 90.56 106 MET A CA 1
ATOM 811 C C . MET A 1 106 ? 2.795 1.38 -13.711 1 90.56 106 MET A C 1
ATOM 813 O O . MET A 1 106 ? 3.42 0.321 -13.648 1 90.56 106 MET A O 1
ATOM 817 N N . ILE A 1 107 ? 2.818 2.148 -14.773 1 92.81 107 ILE A N 1
ATOM 818 C CA . ILE A 1 107 ? 3.484 1.744 -16.016 1 92.81 107 ILE A CA 1
ATOM 819 C C . ILE A 1 107 ? 4.984 1.605 -15.766 1 92.81 107 ILE A C 1
ATOM 821 O O . ILE A 1 107 ? 5.57 0.55 -16.031 1 92.81 107 ILE A O 1
ATOM 825 N N . TRP A 1 108 ? 5.578 2.619 -15.273 1 95.69 108 TRP A N 1
ATOM 826 C CA . TRP A 1 108 ? 7.02 2.506 -15.078 1 95.69 108 TRP A CA 1
ATOM 827 C C . TRP A 1 108 ? 7.348 1.449 -14.031 1 95.69 108 TRP A C 1
ATOM 829 O O . TRP A 1 108 ? 8.328 0.713 -14.164 1 95.69 108 TRP A O 1
ATOM 839 N N . ALA A 1 109 ? 6.559 1.37 -12.93 1 95.25 109 ALA A N 1
ATOM 840 C CA . ALA A 1 109 ? 6.805 0.406 -11.859 1 95.25 109 ALA A CA 1
ATOM 841 C C . ALA A 1 109 ? 6.703 -1.025 -12.375 1 95.25 109 ALA A C 1
ATOM 843 O O . ALA A 1 109 ? 7.516 -1.881 -12.023 1 95.25 109 ALA A O 1
ATOM 844 N N . ALA A 1 110 ? 5.699 -1.226 -13.203 1 93.69 110 ALA A N 1
ATOM 845 C CA . ALA A 1 110 ? 5.516 -2.557 -13.773 1 93.69 110 ALA A CA 1
ATOM 846 C C . ALA A 1 110 ? 6.668 -2.918 -14.711 1 93.69 110 ALA A C 1
ATOM 848 O O . ALA A 1 110 ? 7.219 -4.016 -14.625 1 93.69 110 ALA A O 1
ATOM 849 N N . ILE A 1 111 ? 7.031 -2.025 -15.602 1 96.06 111 ILE A N 1
ATOM 850 C CA . ILE A 1 111 ? 8.07 -2.281 -16.594 1 96.06 111 ILE A CA 1
ATOM 851 C C . ILE A 1 111 ? 9.406 -2.529 -15.883 1 96.06 111 ILE A C 1
ATOM 853 O O . ILE A 1 111 ? 10.055 -3.549 -16.125 1 96.06 111 ILE A O 1
ATOM 857 N N . ILE A 1 112 ? 9.766 -1.685 -15.008 1 96.69 112 ILE A N 1
ATOM 858 C CA . ILE A 1 112 ? 11.07 -1.771 -14.352 1 96.69 112 ILE A CA 1
ATOM 859 C C . ILE A 1 112 ? 11.062 -2.918 -13.344 1 96.69 112 ILE A C 1
ATOM 861 O O . ILE A 1 112 ? 12.039 -3.656 -13.227 1 96.69 112 ILE A O 1
ATOM 865 N N . GLY A 1 113 ? 9.945 -3.047 -12.586 1 96.25 113 GLY A N 1
ATOM 866 C CA . GLY A 1 113 ? 9.844 -4.125 -11.617 1 96.25 113 GLY A CA 1
ATOM 867 C C . GLY A 1 113 ? 9.93 -5.504 -12.25 1 96.25 113 GLY A C 1
ATOM 868 O O . GLY A 1 113 ? 10.711 -6.348 -11.805 1 96.25 113 GLY A O 1
ATOM 869 N N . ILE A 1 114 ? 9.18 -5.707 -13.273 1 94.38 114 ILE A N 1
ATOM 870 C CA . ILE A 1 114 ? 9.18 -6.988 -13.969 1 94.38 114 ILE A CA 1
ATOM 871 C C . ILE A 1 114 ? 10.555 -7.238 -14.594 1 94.38 114 ILE A C 1
ATOM 873 O O . ILE A 1 114 ? 11.086 -8.344 -14.5 1 94.38 114 ILE A O 1
ATOM 877 N N . ALA A 1 115 ? 11.141 -6.207 -15.172 1 95.25 115 ALA A N 1
ATOM 878 C CA . ALA A 1 115 ? 12.461 -6.336 -15.781 1 95.25 115 ALA A CA 1
ATOM 879 C C . ALA A 1 115 ? 13.508 -6.727 -14.742 1 95.25 115 ALA A C 1
ATOM 881 O O . ALA A 1 115 ? 14.312 -7.637 -14.961 1 95.25 115 ALA A O 1
ATOM 882 N N . ILE A 1 116 ? 13.477 -6.086 -13.633 1 95.5 116 ILE A N 1
ATOM 883 C CA . ILE A 1 116 ? 14.422 -6.375 -12.562 1 95.5 116 ILE A CA 1
ATOM 884 C C . ILE A 1 116 ? 14.234 -7.809 -12.078 1 95.5 116 ILE A C 1
ATOM 886 O O . ILE A 1 116 ? 15.211 -8.539 -11.875 1 95.5 116 ILE A O 1
ATOM 890 N N . GLY A 1 117 ? 12.992 -8.188 -11.891 1 93.44 117 GLY A N 1
ATOM 891 C CA . GLY A 1 117 ? 12.703 -9.539 -11.438 1 93.44 117 GLY A CA 1
ATOM 892 C C . GLY A 1 117 ? 13.18 -10.609 -12.406 1 93.44 117 GLY A C 1
ATOM 893 O O . GLY A 1 117 ? 13.766 -11.609 -11.992 1 93.44 117 GLY A O 1
ATOM 894 N N . ILE A 1 118 ? 12.938 -10.375 -13.648 1 91.5 118 ILE A N 1
ATOM 895 C CA . ILE A 1 118 ? 13.336 -11.328 -14.68 1 91.5 118 ILE A CA 1
ATOM 896 C C . ILE A 1 118 ? 14.859 -11.43 -14.727 1 91.5 118 ILE A C 1
ATOM 898 O O . ILE A 1 118 ? 15.414 -12.531 -14.758 1 91.5 118 ILE A O 1
ATOM 902 N N . ILE A 1 119 ? 15.492 -10.312 -14.758 1 93.25 119 ILE A N 1
ATOM 903 C CA . ILE A 1 119 ? 16.953 -10.281 -14.82 1 93.25 119 ILE A CA 1
ATOM 904 C C . ILE A 1 119 ? 17.531 -10.969 -13.586 1 93.25 119 ILE A C 1
ATOM 906 O O . ILE A 1 119 ? 18.469 -11.758 -13.688 1 93.25 119 ILE A O 1
ATOM 910 N N . ALA A 1 120 ? 16.969 -10.672 -12.461 1 92.06 120 ALA A N 1
ATOM 911 C CA . ALA A 1 120 ? 17.438 -11.281 -11.219 1 92.06 120 ALA A CA 1
ATOM 912 C C . ALA A 1 120 ? 17.266 -12.797 -11.25 1 92.06 120 ALA A C 1
ATOM 914 O O . ALA A 1 120 ? 18.125 -13.539 -10.773 1 92.06 120 ALA A O 1
ATOM 915 N N . ALA A 1 121 ? 16.172 -13.234 -11.789 1 89.25 121 ALA A N 1
ATOM 916 C CA . ALA A 1 121 ? 15.906 -14.672 -11.875 1 89.25 121 ALA A CA 1
ATOM 917 C C . ALA A 1 121 ? 16.859 -15.344 -12.852 1 89.25 121 ALA A C 1
ATOM 919 O O . ALA A 1 121 ? 17.359 -16.438 -12.594 1 89.25 121 ALA A O 1
ATOM 920 N N . VAL A 1 122 ? 17.062 -14.727 -14 1 87.69 122 VAL A N 1
ATOM 921 C CA . VAL A 1 122 ? 17.922 -15.281 -15.039 1 87.69 122 VAL A CA 1
ATOM 922 C C . VAL A 1 122 ? 19.359 -15.375 -14.523 1 87.69 122 VAL A C 1
ATOM 924 O O . VAL A 1 122 ? 20.078 -16.344 -14.82 1 87.69 122 VAL A O 1
ATOM 927 N N . PHE A 1 123 ? 19.797 -14.414 -13.781 1 90.62 123 PHE A N 1
ATOM 928 C CA . PHE A 1 123 ? 21.141 -14.398 -13.242 1 90.62 123 PHE A CA 1
ATOM 929 C C . PHE A 1 123 ? 21.141 -14.766 -11.766 1 90.62 123 PHE A C 1
ATOM 931 O O . PHE A 1 123 ? 21.859 -14.164 -10.969 1 90.62 123 PHE A O 1
ATOM 938 N N . HIS A 1 124 ? 20.344 -15.625 -11.531 1 86.25 124 HIS A N 1
ATOM 939 C CA . HIS A 1 124 ? 20.156 -16.062 -10.148 1 86.25 124 HIS A CA 1
ATOM 940 C C . HIS A 1 124 ? 21.484 -16.422 -9.5 1 86.25 124 HIS A C 1
ATOM 942 O O . HIS A 1 124 ? 22.281 -17.172 -10.07 1 86.25 124 HIS A O 1
ATOM 948 N N . GLY A 1 125 ? 21.766 -15.836 -8.266 1 82.94 125 GLY A N 1
ATOM 949 C CA . GLY A 1 125 ? 22.984 -16.125 -7.535 1 82.94 125 GLY A CA 1
ATOM 950 C C . GLY A 1 125 ? 24.172 -15.289 -7.973 1 82.94 125 GLY A C 1
ATOM 951 O O . GLY A 1 125 ? 25.25 -15.375 -7.391 1 82.94 125 GLY A O 1
ATOM 952 N N . ARG A 1 126 ? 24.031 -14.531 -8.977 1 89.94 126 ARG A N 1
ATOM 953 C CA . ARG A 1 126 ? 25.062 -13.633 -9.461 1 89.94 126 ARG A CA 1
ATOM 954 C C . ARG A 1 126 ? 24.812 -12.203 -8.992 1 89.94 126 ARG A C 1
ATOM 956 O O . ARG A 1 126 ? 23.859 -11.938 -8.258 1 89.94 126 ARG A O 1
ATOM 963 N N . ILE A 1 127 ? 25.609 -11.32 -9.32 1 88.44 127 ILE A N 1
ATOM 964 C CA . ILE A 1 127 ? 25.594 -9.953 -8.82 1 88.44 127 ILE A CA 1
ATOM 965 C C . ILE A 1 127 ? 24.312 -9.25 -9.25 1 88.44 127 ILE A C 1
ATOM 967 O O . ILE A 1 127 ? 23.766 -8.438 -8.5 1 88.44 127 ILE A O 1
ATOM 971 N N . LEU A 1 128 ? 23.828 -9.531 -10.391 1 90.12 128 LEU A N 1
ATOM 972 C CA . LEU A 1 128 ? 22.641 -8.859 -10.891 1 90.12 128 LEU A CA 1
ATOM 973 C C . LEU A 1 128 ? 21.406 -9.289 -10.094 1 90.12 128 LEU A C 1
ATOM 975 O O . LEU A 1 128 ? 20.453 -8.516 -9.945 1 90.12 128 LEU A O 1
ATOM 979 N N . ASP A 1 129 ? 21.391 -10.477 -9.672 1 89.69 129 ASP A N 1
ATOM 980 C CA . ASP A 1 129 ? 20.344 -10.953 -8.773 1 89.69 129 ASP A CA 1
ATOM 981 C C . ASP A 1 129 ? 20.328 -10.148 -7.477 1 89.69 129 ASP A C 1
ATOM 983 O O . ASP A 1 129 ? 19.297 -9.594 -7.102 1 89.69 129 ASP A O 1
ATOM 987 N N . TYR A 1 130 ? 21.531 -9.953 -6.984 1 82.38 130 TYR A N 1
ATOM 988 C CA . TYR A 1 130 ? 21.656 -9.266 -5.703 1 82.38 130 TYR A CA 1
ATOM 989 C C . TYR A 1 130 ? 21.344 -7.777 -5.848 1 82.38 130 TYR A C 1
ATOM 991 O O . TYR A 1 130 ? 20.641 -7.199 -5.012 1 82.38 130 TYR A O 1
ATOM 999 N N . VAL A 1 131 ? 21.828 -7.254 -6.855 1 87.44 131 VAL A N 1
ATOM 1000 C CA . VAL A 1 131 ? 21.594 -5.832 -7.09 1 87.44 131 VAL A CA 1
ATOM 1001 C C . VAL A 1 131 ? 20.109 -5.578 -7.301 1 87.44 131 VAL A C 1
ATOM 1003 O O . VAL A 1 131 ? 19.547 -4.621 -6.758 1 87.44 131 VAL A O 1
ATOM 1006 N N . GLY A 1 132 ? 19.484 -6.402 -8.102 1 88.94 132 GLY A N 1
ATOM 1007 C CA . GLY A 1 132 ? 18.062 -6.27 -8.328 1 88.94 132 GLY A CA 1
ATOM 1008 C C . GLY A 1 132 ? 17.234 -6.379 -7.055 1 88.94 132 GLY A C 1
ATOM 1009 O O . GLY A 1 132 ? 16.328 -5.578 -6.82 1 88.94 132 GLY A O 1
ATOM 1010 N N . MET A 1 133 ? 17.641 -7.234 -6.211 1 83.06 133 MET A N 1
ATOM 1011 C CA . MET A 1 133 ? 16.891 -7.469 -4.98 1 83.06 133 MET A CA 1
ATOM 1012 C C . MET A 1 133 ? 17.156 -6.355 -3.967 1 83.06 133 MET A C 1
ATOM 1014 O O . MET A 1 133 ? 16.266 -5.977 -3.211 1 83.06 133 MET A O 1
ATOM 1018 N N . ILE A 1 134 ? 18.328 -5.832 -4.023 1 81.19 134 ILE A N 1
ATOM 1019 C CA . ILE A 1 134 ? 18.641 -4.699 -3.158 1 81.19 134 ILE A CA 1
ATOM 1020 C C . ILE A 1 134 ? 17.781 -3.5 -3.553 1 81.19 134 ILE A C 1
ATOM 1022 O O . ILE A 1 134 ? 17.203 -2.82 -2.691 1 81.19 134 ILE A O 1
ATOM 1026 N N . ILE A 1 135 ? 17.641 -3.311 -4.773 1 84.38 135 ILE A N 1
ATOM 1027 C CA . ILE A 1 135 ? 16.828 -2.209 -5.281 1 84.38 135 ILE A CA 1
ATOM 1028 C C . ILE A 1 135 ? 15.359 -2.43 -4.906 1 84.38 135 ILE A C 1
ATOM 1030 O O . ILE A 1 135 ? 14.68 -1.5 -4.473 1 84.38 135 ILE A O 1
ATOM 1034 N N . ALA A 1 136 ? 14.922 -3.619 -5.094 1 84.75 136 ALA A N 1
ATOM 1035 C CA . ALA A 1 136 ? 13.531 -3.951 -4.785 1 84.75 136 ALA A CA 1
ATOM 1036 C C . ALA A 1 136 ? 13.25 -3.779 -3.295 1 84.75 136 ALA A C 1
ATOM 1038 O O . ALA A 1 136 ? 12.227 -3.203 -2.918 1 84.75 136 ALA A O 1
ATOM 1039 N N . ILE A 1 137 ? 14.148 -4.18 -2.488 1 75.5 137 ILE A N 1
ATOM 1040 C CA . ILE A 1 137 ? 13.953 -4.117 -1.045 1 75.5 137 ILE A CA 1
ATOM 1041 C C . ILE A 1 137 ? 14.023 -2.664 -0.577 1 75.5 137 ILE A C 1
ATOM 1043 O O . ILE A 1 137 ? 13.258 -2.246 0.293 1 75.5 137 ILE A O 1
ATOM 1047 N N . ALA A 1 138 ? 14.898 -1.926 -1.119 1 76.19 138 ALA A N 1
ATOM 1048 C CA . ALA A 1 138 ? 15.008 -0.507 -0.791 1 76.19 138 ALA A CA 1
ATOM 1049 C C . ALA A 1 138 ? 13.719 0.235 -1.13 1 76.19 138 ALA A C 1
ATOM 1051 O O . ALA A 1 138 ? 13.305 1.142 -0.402 1 76.19 138 ALA A O 1
ATOM 1052 N N . GLY A 1 139 ? 13.141 -0.137 -2.234 1 74.12 139 GLY A N 1
ATOM 1053 C CA . GLY A 1 139 ? 11.922 0.509 -2.684 1 74.12 139 GLY A CA 1
ATOM 1054 C C . GLY A 1 139 ? 10.758 0.316 -1.729 1 74.12 139 GLY A C 1
ATOM 1055 O O . GLY A 1 139 ? 9.852 1.155 -1.661 1 74.12 139 GLY A O 1
ATOM 1056 N N . ILE A 1 140 ? 10.797 -0.7 -0.941 1 75.75 140 ILE A N 1
ATOM 1057 C CA . ILE A 1 140 ? 9.648 -1.009 -0.101 1 75.75 140 ILE A CA 1
ATOM 1058 C C . ILE A 1 140 ? 9.977 -0.698 1.357 1 75.75 140 ILE A C 1
ATOM 1060 O O . ILE A 1 140 ? 9.07 -0.526 2.18 1 75.75 140 ILE A O 1
ATOM 1064 N N . SER A 1 141 ? 11.234 -0.605 1.704 1 70.88 141 SER A N 1
ATOM 1065 C CA . SER A 1 141 ? 11.664 -0.429 3.088 1 70.88 141 SER A CA 1
ATOM 1066 C C . SER A 1 141 ? 11.531 1.026 3.525 1 70.88 141 SER A C 1
ATOM 1068 O O . SER A 1 141 ? 11.555 1.325 4.723 1 70.88 141 SER A O 1
ATOM 1070 N N . VAL A 1 142 ? 11.406 1.868 2.562 1 74.38 142 VAL A N 1
ATOM 1071 C CA . VAL A 1 142 ? 11.281 3.295 2.844 1 74.38 142 VAL A CA 1
ATOM 1072 C C . VAL A 1 142 ? 9.812 3.709 2.775 1 74.38 142 VAL A C 1
ATOM 1074 O O . VAL A 1 142 ? 9.117 3.406 1.801 1 74.38 142 VAL A O 1
ATOM 1077 N N . PRO A 1 143 ? 9.359 4.332 3.848 1 75.81 143 PRO A N 1
ATOM 1078 C CA . PRO A 1 143 ? 7.988 4.84 3.752 1 75.81 143 PRO A CA 1
ATOM 1079 C C . PRO A 1 143 ? 7.789 5.773 2.561 1 75.81 143 PRO A C 1
ATOM 1081 O O . PRO A 1 143 ? 8.656 6.598 2.262 1 75.81 143 PRO A O 1
ATOM 1084 N N . SER A 1 144 ? 6.703 5.59 1.914 1 81.06 144 SER A N 1
ATOM 1085 C CA . SER A 1 144 ? 6.465 6.309 0.666 1 81.06 144 SER A CA 1
ATOM 1086 C C . SER A 1 144 ? 6.477 7.816 0.884 1 81.06 144 SER A C 1
ATOM 1088 O O . SER A 1 144 ? 6.977 8.57 0.044 1 81.06 144 SER A O 1
ATOM 1090 N N . PHE A 1 145 ? 5.879 8.289 1.979 1 75.81 145 PHE A N 1
ATOM 1091 C CA . PHE A 1 145 ? 5.844 9.719 2.24 1 75.81 145 PHE A CA 1
ATOM 1092 C C . PHE A 1 145 ? 7.254 10.281 2.393 1 75.81 145 PHE A C 1
ATOM 1094 O O . PHE A 1 145 ? 7.555 11.359 1.89 1 75.81 145 PHE A O 1
ATOM 1101 N N . TRP A 1 146 ? 8.086 9.586 3.055 1 76.88 146 TRP A N 1
ATOM 1102 C CA . TRP A 1 146 ? 9.469 10.016 3.24 1 76.88 146 TRP A CA 1
ATOM 1103 C C . TRP A 1 146 ? 10.227 9.992 1.918 1 76.88 146 TRP A C 1
ATOM 1105 O O . TRP A 1 146 ? 11.047 10.875 1.65 1 76.88 146 TRP A O 1
ATOM 1115 N N . LEU A 1 147 ? 9.984 8.961 1.221 1 84.06 147 LEU A N 1
ATOM 1116 C CA . LEU A 1 147 ? 10.617 8.883 -0.09 1 84.06 147 LEU A CA 1
ATOM 1117 C C . LEU A 1 147 ? 10.281 10.109 -0.931 1 84.06 147 LEU A C 1
ATOM 1119 O O . LEU A 1 147 ? 11.156 10.68 -1.591 1 84.06 147 LEU A O 1
ATOM 1123 N N . GLY A 1 148 ? 9.047 10.477 -0.942 1 86.31 148 GLY A N 1
ATOM 1124 C CA . GLY A 1 148 ? 8.641 11.664 -1.678 1 86.31 148 GLY A CA 1
ATOM 1125 C C . GLY A 1 148 ? 9.383 12.914 -1.249 1 86.31 148 GLY A C 1
ATOM 1126 O O . GLY A 1 148 ? 9.852 13.68 -2.09 1 86.31 148 GLY A O 1
ATOM 1127 N N . LEU A 1 149 ? 9.484 13.086 0.04 1 79.69 149 LEU A N 1
ATOM 1128 C CA . LEU A 1 149 ? 10.164 14.258 0.575 1 79.69 149 LEU A CA 1
ATOM 1129 C C . LEU A 1 149 ? 11.641 14.25 0.186 1 79.69 149 LEU A C 1
ATOM 1131 O O . LEU A 1 149 ? 12.203 15.289 -0.142 1 79.69 149 LEU A O 1
ATOM 1135 N N . GLU A 1 150 ? 12.211 13.086 0.161 1 81.38 150 GLU A N 1
ATOM 1136 C CA . GLU A 1 150 ? 13.625 12.961 -0.198 1 81.38 150 GLU A CA 1
ATOM 1137 C C . GLU A 1 150 ? 13.844 13.258 -1.678 1 81.38 150 GLU A C 1
ATOM 1139 O O . GLU A 1 150 ? 14.852 13.867 -2.049 1 81.38 150 GLU A O 1
ATOM 1144 N N . LEU A 1 151 ? 12.953 12.758 -2.391 1 88.12 151 LEU A N 1
ATOM 1145 C CA . LEU A 1 151 ? 13.07 13.008 -3.822 1 88.12 151 LEU A CA 1
ATOM 1146 C C . LEU A 1 151 ? 12.961 14.5 -4.117 1 88.12 151 LEU A C 1
ATOM 1148 O O . LEU A 1 151 ? 13.68 15.023 -4.977 1 88.12 151 LEU A O 1
ATOM 1152 N N . ILE A 1 152 ? 12.062 15.18 -3.402 1 86.94 152 ILE A N 1
ATOM 1153 C CA . ILE A 1 152 ? 11.938 16.625 -3.551 1 86.94 152 ILE A CA 1
ATOM 1154 C C . ILE A 1 152 ? 13.242 17.297 -3.139 1 86.94 152 ILE A C 1
ATOM 1156 O O . ILE A 1 152 ? 13.758 18.156 -3.861 1 86.94 152 ILE A O 1
ATOM 1160 N N . GLN A 1 153 ? 13.664 16.922 -2.037 1 80.06 153 GLN A N 1
ATOM 1161 C CA . GLN A 1 153 ? 14.875 17.531 -1.505 1 80.06 153 GLN A CA 1
ATOM 1162 C C . GLN A 1 153 ? 16.047 17.344 -2.461 1 80.06 153 GLN A C 1
ATOM 1164 O O . GLN A 1 153 ? 16.812 18.281 -2.707 1 80.06 153 GLN A O 1
ATOM 1169 N N . LEU A 1 154 ? 16.219 16.172 -3 1 83.56 154 LEU A N 1
ATOM 1170 C CA . LEU A 1 154 ? 17.359 15.844 -3.832 1 83.56 154 LEU A CA 1
ATOM 1171 C C . LEU A 1 154 ? 17.219 16.438 -5.227 1 83.56 154 LEU A C 1
ATOM 1173 O O . LEU A 1 154 ? 18.094 17.172 -5.691 1 83.56 154 LEU A O 1
ATOM 1177 N N . PHE A 1 155 ? 16.094 16.234 -5.859 1 91.12 155 PHE A N 1
ATOM 1178 C CA . PHE A 1 155 ? 15.984 16.516 -7.285 1 91.12 155 PHE A CA 1
ATOM 1179 C C . PHE A 1 155 ? 15.406 17.906 -7.516 1 91.12 155 PHE A C 1
ATOM 1181 O O . PHE A 1 155 ? 15.602 18.5 -8.578 1 91.12 155 PHE A O 1
ATOM 1188 N N . SER A 1 156 ? 14.633 18.375 -6.535 1 86.69 156 SER A N 1
ATOM 1189 C CA . SER A 1 156 ? 14.023 19.688 -6.73 1 86.69 156 SER A CA 1
ATOM 1190 C C . SER A 1 156 ? 14.828 20.766 -6.027 1 86.69 156 SER A C 1
ATOM 1192 O O . SER A 1 156 ? 15.125 21.812 -6.621 1 86.69 156 SER A O 1
ATOM 1194 N N . VAL A 1 157 ? 15.156 20.562 -4.863 1 81.94 157 VAL A N 1
ATOM 1195 C CA . VAL A 1 157 ? 15.781 21.609 -4.055 1 81.94 157 VAL A CA 1
ATOM 1196 C C . VAL A 1 157 ? 17.281 21.625 -4.312 1 81.94 157 VAL A C 1
ATOM 1198 O O . VAL A 1 157 ? 17.844 22.656 -4.68 1 81.94 157 VAL A O 1
ATOM 1201 N N . SER A 1 158 ? 17.953 20.484 -4.203 1 80.25 158 SER A N 1
ATOM 1202 C CA . SER A 1 158 ? 19.406 20.438 -4.297 1 80.25 158 SER A CA 1
ATOM 1203 C C . SER A 1 158 ? 19.859 20.531 -5.75 1 80.25 158 SER A C 1
ATOM 1205 O O . SER A 1 158 ? 20.719 21.359 -6.078 1 80.25 158 SER A O 1
ATOM 1207 N N . LEU A 1 159 ? 19.281 19.703 -6.637 1 87.12 159 LEU A N 1
ATOM 1208 C CA . LEU A 1 159 ? 19.75 19.625 -8.016 1 87.12 159 LEU A CA 1
ATOM 1209 C C . LEU A 1 159 ? 18.984 20.594 -8.906 1 87.12 159 LEU A C 1
ATOM 1211 O O . LEU A 1 159 ? 19.469 20.953 -9.984 1 87.12 159 LEU A O 1
ATOM 1215 N N . GLY A 1 160 ? 17.766 20.906 -8.531 1 88.69 160 GLY A N 1
ATOM 1216 C CA . GLY A 1 160 ? 16.938 21.844 -9.289 1 88.69 160 GLY A CA 1
ATOM 1217 C C . GLY A 1 160 ? 16.453 21.266 -10.609 1 88.69 160 GLY A C 1
ATOM 1218 O O . GLY A 1 160 ? 16.156 22.016 -11.539 1 88.69 160 GLY A O 1
ATOM 1219 N N . TRP A 1 161 ? 16.406 19.984 -10.719 1 91 161 TRP A N 1
ATOM 1220 C CA . TRP A 1 161 ? 16.047 19.344 -11.984 1 91 161 TRP A CA 1
ATOM 1221 C C . TRP A 1 161 ? 14.539 19.297 -12.172 1 91 161 TRP A C 1
ATOM 1223 O O . TRP A 1 161 ? 14.047 19.359 -13.305 1 91 161 TRP A O 1
ATOM 1233 N N . LEU A 1 162 ? 13.852 19.234 -11.102 1 90.81 162 LEU A N 1
ATOM 1234 C CA . LEU A 1 162 ? 12.414 18.953 -11.156 1 90.81 162 LEU A CA 1
ATOM 1235 C C . LEU A 1 162 ? 11.648 19.875 -10.211 1 90.81 162 LEU A C 1
ATOM 1237 O O . LEU A 1 162 ? 12.219 20.406 -9.258 1 90.81 162 LEU A O 1
ATOM 1241 N N . PRO A 1 163 ? 10.422 20.062 -10.523 1 87.94 163 PRO A N 1
ATOM 1242 C CA . PRO A 1 163 ? 9.633 20.953 -9.656 1 87.94 163 PRO A CA 1
ATOM 1243 C C . PRO A 1 163 ? 9.32 20.328 -8.297 1 87.94 163 PRO A C 1
ATOM 1245 O O . PRO A 1 163 ? 9.234 19.094 -8.188 1 87.94 163 PRO A O 1
ATOM 1248 N N . THR A 1 164 ? 9.188 21.172 -7.32 1 81.12 164 THR A N 1
ATOM 1249 C CA . THR A 1 164 ? 8.875 20.734 -5.969 1 81.12 164 THR A CA 1
ATOM 1250 C C . THR A 1 164 ? 7.383 20.422 -5.836 1 81.12 164 THR A C 1
ATOM 1252 O O . THR A 1 164 ? 6.992 19.547 -5.07 1 81.12 164 THR A O 1
ATOM 1255 N N . SER A 1 165 ? 6.57 21.312 -6.461 1 81.69 165 SER A N 1
ATOM 1256 C CA . SER A 1 165 ? 5.129 21.203 -6.254 1 81.69 165 SER A CA 1
ATOM 1257 C C . SER A 1 165 ? 4.352 21.719 -7.457 1 81.69 165 SER A C 1
ATOM 1259 O O . SER A 1 165 ? 4.922 22.391 -8.328 1 81.69 165 SER A O 1
ATOM 1261 N N . GLY A 1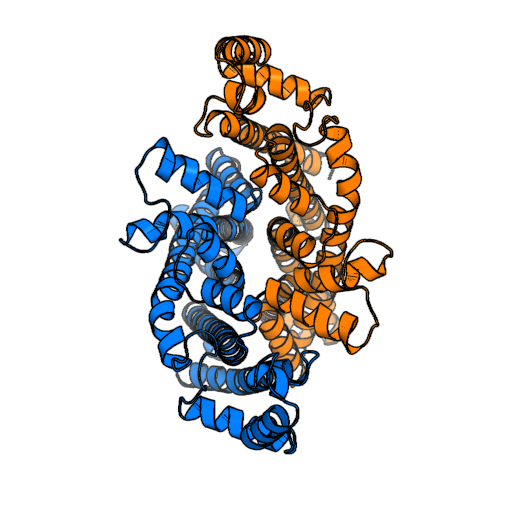 166 ? 3.129 21.156 -7.547 1 80.88 166 GLY A N 1
ATOM 1262 C CA . GLY A 1 166 ? 2.244 21.703 -8.562 1 80.88 166 GLY A CA 1
ATOM 1263 C C . GLY A 1 166 ? 2.293 20.938 -9.867 1 80.88 166 GLY A C 1
ATOM 1264 O O . GLY A 1 166 ? 2.947 19.891 -9.961 1 80.88 166 GLY A O 1
ATOM 1265 N N . LEU A 1 167 ? 1.385 21.344 -10.797 1 83.75 167 LEU A N 1
ATOM 1266 C CA . LEU A 1 167 ? 1.284 20.703 -12.102 1 83.75 167 LEU A CA 1
ATOM 1267 C C . LEU A 1 167 ? 1.547 21.703 -13.219 1 83.75 167 LEU A C 1
ATOM 1269 O O . LEU A 1 167 ? 0.609 22.266 -13.781 1 83.75 167 LEU A O 1
ATOM 1273 N N . GLU A 1 168 ? 2.777 22.109 -13.406 1 79.44 168 GLU A N 1
ATOM 1274 C CA . GLU A 1 168 ? 3.062 23.078 -14.461 1 79.44 168 GLU A CA 1
ATOM 1275 C C . GLU A 1 168 ? 3.484 22.375 -15.75 1 79.44 168 GLU A C 1
ATOM 1277 O O . GLU A 1 168 ? 3.115 22.797 -16.844 1 79.44 168 GLU A O 1
ATOM 1282 N N . THR A 1 169 ? 4.16 21.375 -15.531 1 86.38 169 THR A N 1
ATOM 1283 C CA . THR A 1 169 ? 4.664 20.625 -16.672 1 86.38 169 THR A CA 1
ATOM 1284 C C . THR A 1 169 ? 4.594 19.125 -16.422 1 86.38 169 THR A C 1
ATOM 1286 O O . THR A 1 169 ? 4.285 18.688 -15.305 1 86.38 169 THR A O 1
ATOM 1289 N N . TRP A 1 170 ? 4.875 18.406 -17.5 1 89.44 170 TRP A N 1
ATOM 1290 C CA . TRP A 1 170 ? 4.895 16.953 -17.359 1 89.44 170 TRP A CA 1
ATOM 1291 C C . TRP A 1 170 ? 5.949 16.516 -16.359 1 89.44 170 TRP A C 1
ATOM 1293 O O . TRP A 1 170 ? 5.844 15.438 -15.773 1 89.44 170 TRP A O 1
ATOM 1303 N N . LYS A 1 171 ? 6.883 17.375 -16.094 1 92.44 171 LYS A N 1
ATOM 1304 C CA . LYS A 1 171 ? 7.953 17.062 -15.156 1 92.44 171 LYS A CA 1
ATOM 1305 C C . LYS A 1 171 ? 7.422 16.953 -13.734 1 92.44 171 LYS A C 1
ATOM 1307 O O . LYS A 1 171 ? 8.039 16.312 -12.875 1 92.44 171 LYS A O 1
ATOM 1312 N N . SER A 1 172 ? 6.266 17.531 -13.531 1 92.56 172 SER A N 1
ATOM 1313 C CA . SER A 1 172 ? 5.66 17.562 -12.203 1 92.56 172 SER A CA 1
ATOM 1314 C C . SER A 1 172 ? 5.156 16.188 -11.797 1 92.56 172 SER A C 1
ATOM 1316 O O . SER A 1 172 ? 4.914 15.93 -10.617 1 92.56 172 SER A O 1
ATOM 1318 N N . TYR A 1 173 ? 5.105 15.273 -12.82 1 93.62 173 TYR A N 1
ATOM 1319 C CA . TYR A 1 173 ? 4.57 13.945 -12.531 1 93.62 173 TYR A CA 1
ATOM 1320 C C . TYR A 1 173 ? 5.688 12.977 -12.18 1 93.62 173 TYR A C 1
ATOM 1322 O O . TYR A 1 173 ? 5.434 11.891 -11.648 1 93.62 173 TYR A O 1
ATOM 1330 N N . ILE A 1 174 ? 6.859 13.359 -12.383 1 95.31 174 ILE A N 1
ATOM 1331 C CA . ILE A 1 174 ? 7.973 12.422 -12.305 1 95.31 174 ILE A CA 1
ATOM 1332 C C . ILE A 1 174 ? 8.203 12.016 -10.852 1 95.31 174 ILE A C 1
ATOM 1334 O O . ILE A 1 174 ? 8.133 10.828 -10.516 1 95.31 174 ILE A O 1
ATOM 1338 N N . LEU A 1 175 ? 8.406 12.953 -9.969 1 95.25 175 LEU A N 1
ATOM 1339 C CA . LEU A 1 175 ? 8.758 12.641 -8.594 1 95.25 175 LEU A CA 1
ATOM 1340 C C . LEU A 1 175 ? 7.582 11.984 -7.871 1 95.25 175 LEU A C 1
ATOM 1342 O O . LEU A 1 175 ? 7.754 10.984 -7.176 1 95.25 175 LEU A O 1
ATOM 1346 N N . PRO A 1 176 ? 6.359 12.539 -8.07 1 94.06 176 PRO A N 1
ATOM 1347 C CA . PRO A 1 176 ? 5.23 11.867 -7.43 1 94.06 176 PRO A CA 1
ATOM 1348 C C . PRO A 1 176 ? 5.012 10.445 -7.949 1 94.06 176 PRO A C 1
ATOM 1350 O O . PRO A 1 176 ? 4.676 9.547 -7.176 1 94.06 176 PRO A O 1
ATOM 1353 N N . SER A 1 177 ? 5.238 10.297 -9.219 1 94.25 177 SER A N 1
ATOM 1354 C CA . SER A 1 177 ? 5.062 8.977 -9.797 1 94.25 177 SER A CA 1
ATOM 1355 C C . SER A 1 177 ? 6.113 8 -9.281 1 94.25 177 SER A C 1
ATOM 1357 O O . SER A 1 177 ? 5.816 6.824 -9.047 1 94.25 177 SER A O 1
ATOM 1359 N N . LEU A 1 178 ? 7.277 8.414 -9.141 1 94.12 178 LEU A N 1
ATOM 1360 C CA . LEU A 1 178 ? 8.344 7.574 -8.602 1 94.12 178 LEU A CA 1
ATOM 1361 C C . LEU A 1 178 ? 8.047 7.188 -7.156 1 94.12 178 LEU A C 1
ATOM 1363 O O . LEU A 1 178 ? 8.305 6.051 -6.75 1 94.12 178 LEU A O 1
ATOM 1367 N N . THR A 1 179 ? 7.508 8.109 -6.43 1 91.31 179 THR A N 1
ATOM 1368 C CA . THR A 1 179 ? 7.176 7.898 -5.023 1 91.31 179 THR A CA 1
ATOM 1369 C C . THR A 1 179 ? 6.082 6.84 -4.879 1 91.31 179 THR A C 1
ATOM 1371 O O . THR A 1 179 ? 6.195 5.934 -4.055 1 91.31 179 THR A O 1
ATOM 1374 N N . MET A 1 180 ? 5.129 6.906 -5.727 1 90.25 180 MET A N 1
ATOM 1375 C CA . MET A 1 180 ? 3.992 5.992 -5.645 1 90.25 180 MET A CA 1
ATOM 1376 C C . MET A 1 180 ? 4.355 4.621 -6.207 1 90.25 180 MET A C 1
ATOM 1378 O O . MET A 1 180 ? 3.836 3.6 -5.754 1 90.25 180 MET A O 1
ATOM 1382 N N . GLY A 1 181 ? 5.203 4.629 -7.18 1 92.12 181 GLY A N 1
ATOM 1383 C CA . GLY A 1 181 ? 5.484 3.406 -7.914 1 92.12 181 GLY A CA 1
ATOM 1384 C C . GLY A 1 181 ? 6.598 2.584 -7.293 1 92.12 181 GLY A C 1
ATOM 1385 O O . GLY A 1 181 ? 6.754 1.402 -7.609 1 92.12 181 GLY A O 1
ATOM 1386 N N . ALA A 1 182 ? 7.352 3.146 -6.383 1 91.06 182 ALA A N 1
ATOM 1387 C CA . ALA A 1 182 ? 8.516 2.465 -5.832 1 91.06 182 ALA A CA 1
ATOM 1388 C C . ALA A 1 182 ? 8.117 1.163 -5.145 1 91.06 182 ALA A C 1
ATOM 1390 O O . ALA A 1 182 ? 8.758 0.126 -5.348 1 91.06 182 ALA A O 1
ATOM 1391 N N . GLY A 1 183 ? 7.117 1.237 -4.332 1 87.94 183 GLY A N 1
ATOM 1392 C CA . GLY A 1 183 ? 6.641 0.032 -3.672 1 87.94 183 GLY A CA 1
ATOM 1393 C C . GLY A 1 183 ? 6.113 -1.011 -4.637 1 87.94 183 GLY A C 1
ATOM 1394 O O . GLY A 1 183 ? 6.371 -2.205 -4.473 1 87.94 183 GLY A O 1
ATOM 1395 N N . ILE A 1 184 ? 5.395 -0.572 -5.602 1 90.88 184 ILE A N 1
ATOM 1396 C CA . ILE A 1 184 ? 4.84 -1.466 -6.613 1 90.88 184 ILE A CA 1
ATOM 1397 C C . ILE A 1 184 ? 5.977 -2.137 -7.387 1 90.88 184 ILE A C 1
ATOM 1399 O O . ILE A 1 184 ? 5.93 -3.342 -7.641 1 90.88 184 ILE A O 1
ATOM 1403 N N . MET A 1 185 ? 6.934 -1.312 -7.75 1 93.69 185 MET A N 1
ATOM 1404 C CA . MET A 1 185 ? 8.102 -1.843 -8.445 1 93.69 185 MET A CA 1
ATOM 1405 C C . MET A 1 185 ? 8.766 -2.951 -7.633 1 93.69 185 MET A C 1
ATOM 1407 O O . MET A 1 185 ? 9.117 -3.996 -8.18 1 93.69 185 MET A O 1
ATOM 1411 N N . ALA A 1 186 ? 8.891 -2.693 -6.406 1 90.94 186 ALA A N 1
ATOM 1412 C CA . ALA A 1 186 ? 9.539 -3.656 -5.52 1 90.94 186 ALA A CA 1
ATOM 1413 C C . ALA A 1 186 ? 8.75 -4.957 -5.449 1 90.94 186 ALA A C 1
ATOM 1415 O O . ALA A 1 186 ? 9.32 -6.047 -5.547 1 90.94 186 ALA A O 1
ATOM 1416 N N . VAL A 1 187 ? 7.477 -4.902 -5.273 1 89.56 187 VAL A N 1
ATOM 1417 C CA . VAL A 1 187 ? 6.609 -6.074 -5.18 1 89.56 187 VAL A CA 1
ATOM 1418 C C . VAL A 1 187 ? 6.676 -6.875 -6.48 1 89.56 187 VAL A C 1
ATOM 1420 O O . VAL A 1 187 ? 6.844 -8.094 -6.457 1 89.56 187 VAL A O 1
ATOM 1423 N N . LEU A 1 188 ? 6.586 -6.195 -7.555 1 93.12 188 LEU A N 1
ATOM 1424 C CA . LEU A 1 188 ? 6.582 -6.875 -8.852 1 93.12 188 LEU A CA 1
ATOM 1425 C C . LEU A 1 188 ? 7.949 -7.48 -9.148 1 93.12 188 LEU A C 1
ATOM 1427 O O . LEU A 1 188 ? 8.039 -8.539 -9.781 1 93.12 188 LEU A O 1
ATOM 1431 N N . ALA A 1 189 ? 8.969 -6.773 -8.758 1 93.62 189 ALA A N 1
ATOM 1432 C CA . ALA A 1 189 ? 10.312 -7.32 -8.953 1 93.62 189 ALA A CA 1
ATOM 1433 C C . ALA A 1 189 ? 10.484 -8.633 -8.188 1 93.62 189 ALA A C 1
ATOM 1435 O O . ALA A 1 189 ? 10.93 -9.633 -8.75 1 93.62 189 ALA A O 1
ATOM 1436 N N . ARG A 1 190 ? 10.102 -8.57 -7.031 1 86.19 190 ARG A N 1
ATOM 1437 C CA . ARG A 1 190 ? 10.273 -9.742 -6.176 1 86.19 190 ARG A CA 1
ATOM 1438 C C . ARG A 1 190 ? 9.359 -10.875 -6.625 1 86.19 190 ARG A C 1
ATOM 1440 O O . ARG A 1 190 ? 9.773 -12.039 -6.641 1 86.19 190 ARG A O 1
ATOM 1447 N N . PHE A 1 191 ? 8.203 -10.617 -6.918 1 89.25 191 PHE A N 1
ATOM 1448 C CA . PHE A 1 191 ? 7.281 -11.656 -7.363 1 89.25 191 PHE A CA 1
ATOM 1449 C C . PHE A 1 191 ? 7.73 -12.25 -8.688 1 89.25 191 PHE A C 1
ATOM 1451 O O . PHE A 1 191 ? 7.672 -13.461 -8.883 1 89.25 191 PHE A O 1
ATOM 1458 N N . SER A 1 192 ? 8.094 -11.359 -9.578 1 92 192 SER A N 1
ATOM 1459 C CA . SER A 1 192 ? 8.555 -11.836 -10.875 1 92 192 SER A CA 1
ATOM 1460 C C . SER A 1 192 ? 9.766 -12.75 -10.742 1 92 192 SER A C 1
ATOM 1462 O O . SER A 1 192 ? 9.852 -13.781 -11.406 1 92 192 SER A O 1
ATOM 1464 N N . ARG A 1 193 ? 10.656 -12.305 -9.938 1 90.25 193 ARG A N 1
ATOM 1465 C CA . ARG A 1 193 ? 11.812 -13.156 -9.703 1 90.25 193 ARG A CA 1
ATOM 1466 C C . ARG A 1 193 ? 11.398 -14.523 -9.172 1 90.25 193 ARG A C 1
ATOM 1468 O O . ARG A 1 193 ? 11.867 -15.547 -9.656 1 90.25 193 ARG A O 1
ATOM 1475 N N . SER A 1 194 ? 10.555 -14.484 -8.164 1 84.44 194 SER A N 1
ATOM 1476 C CA . SER A 1 194 ? 10.117 -15.727 -7.531 1 84.44 194 SER A CA 1
ATOM 1477 C C . SER A 1 194 ? 9.375 -16.625 -8.516 1 84.44 194 SER A C 1
ATOM 1479 O O . SER A 1 194 ? 9.617 -17.828 -8.578 1 84.44 194 SER A O 1
ATOM 1481 N N . SER A 1 195 ? 8.461 -16.047 -9.242 1 85.69 195 SER A N 1
ATOM 1482 C CA . SER A 1 195 ? 7.684 -16.797 -10.227 1 85.69 195 SER A CA 1
ATOM 1483 C C . SER A 1 195 ? 8.578 -17.391 -11.305 1 85.69 195 SER A C 1
ATOM 1485 O O . SER A 1 195 ? 8.391 -18.531 -11.719 1 85.69 195 SER A O 1
ATOM 1487 N N . MET A 1 196 ? 9.547 -16.672 -11.75 1 87.69 196 MET A N 1
ATOM 1488 C CA . MET A 1 196 ? 10.469 -17.109 -12.789 1 87.69 196 MET A CA 1
ATOM 1489 C C . MET A 1 196 ? 11.352 -18.25 -12.281 1 87.69 196 MET A C 1
ATOM 1491 O O . MET A 1 196 ? 11.594 -19.219 -13.008 1 87.69 196 MET A O 1
ATOM 1495 N N . LEU A 1 197 ? 11.828 -18.125 -11.125 1 84.19 197 LEU A N 1
ATOM 1496 C CA . LEU A 1 197 ? 12.664 -19.172 -10.547 1 84.19 197 LEU A CA 1
ATOM 1497 C C . LEU A 1 197 ? 11.898 -20.484 -10.422 1 84.19 197 LEU A C 1
ATOM 1499 O O . LEU A 1 197 ? 12.445 -21.562 -10.68 1 84.19 197 LEU A O 1
ATOM 1503 N N . GLU A 1 198 ? 10.648 -20.297 -10.008 1 79.94 198 GLU A N 1
ATOM 1504 C CA . GLU A 1 198 ? 9.805 -21.484 -9.875 1 79.94 198 GLU A CA 1
ATOM 1505 C C . GLU A 1 198 ? 9.516 -22.109 -11.234 1 79.94 198 GLU A C 1
ATOM 1507 O O . GLU A 1 198 ? 9.562 -23.344 -11.375 1 79.94 198 GLU A O 1
ATOM 1512 N N . THR A 1 199 ? 9.227 -21.281 -12.133 1 81 199 THR A N 1
ATOM 1513 C CA . THR A 1 199 ? 8.883 -21.766 -13.461 1 81 199 THR A CA 1
ATOM 1514 C C . THR A 1 199 ? 10.102 -22.391 -14.148 1 81 199 THR A C 1
ATOM 1516 O O . THR A 1 199 ? 9.969 -23.359 -14.891 1 81 199 THR A O 1
ATOM 1519 N N . MET A 1 200 ? 11.234 -21.875 -13.969 1 83.5 200 MET A N 1
ATOM 1520 C CA . MET A 1 200 ? 12.453 -22.344 -14.609 1 83.5 200 MET A CA 1
ATOM 1521 C C . MET A 1 200 ? 12.844 -23.734 -14.086 1 83.5 200 MET A C 1
ATOM 1523 O O . MET A 1 200 ? 13.609 -24.453 -14.734 1 83.5 200 MET A O 1
ATOM 1527 N N . ARG A 1 201 ? 12.234 -24.062 -13.023 1 78.94 201 ARG A N 1
ATOM 1528 C CA . ARG A 1 201 ? 12.547 -25.359 -12.438 1 78.94 201 ARG A CA 1
ATOM 1529 C C . ARG A 1 201 ? 11.547 -26.422 -12.898 1 78.94 201 ARG A C 1
ATOM 1531 O O . ARG A 1 201 ? 11.711 -27.609 -12.594 1 78.94 201 ARG A O 1
ATOM 1538 N N . GLU A 1 202 ? 10.633 -25.984 -13.609 1 78.5 202 GLU A N 1
ATOM 1539 C CA . GLU A 1 202 ? 9.602 -26.922 -14.062 1 78.5 202 GLU A CA 1
ATOM 1540 C C . GLU A 1 202 ? 10.148 -27.891 -15.102 1 78.5 202 GLU A C 1
ATOM 1542 O O . GLU A 1 202 ? 11.102 -27.562 -15.812 1 78.5 202 GLU A O 1
ATOM 1547 N N . ASP A 1 203 ? 9.539 -29.047 -15.18 1 77.12 203 ASP A N 1
ATOM 1548 C CA . ASP A 1 203 ? 9.977 -30.141 -16.047 1 77.12 203 ASP A CA 1
ATOM 1549 C C . ASP A 1 203 ? 9.93 -29.719 -17.516 1 77.12 203 ASP A C 1
ATOM 1551 O O . ASP A 1 203 ? 10.781 -30.109 -18.312 1 77.12 203 ASP A O 1
ATOM 1555 N N . TYR A 1 204 ? 8.977 -28.969 -17.844 1 75.38 204 TYR A N 1
ATOM 1556 C CA . TYR A 1 204 ? 8.844 -28.594 -19.25 1 75.38 204 TYR A CA 1
ATOM 1557 C C . TYR A 1 204 ? 9.992 -27.688 -19.672 1 75.38 204 TYR A C 1
ATOM 1559 O O . TYR A 1 204 ? 10.391 -27.703 -20.844 1 75.38 204 TYR A O 1
ATOM 1567 N N . VAL A 1 205 ? 10.523 -27 -18.781 1 78.69 205 VAL A N 1
ATOM 1568 C CA . VAL A 1 205 ? 11.672 -26.141 -19.078 1 78.69 205 VAL A CA 1
ATOM 1569 C C . VAL A 1 205 ? 12.922 -27 -19.234 1 78.69 205 VAL A C 1
ATOM 1571 O O . VAL A 1 205 ? 13.742 -26.75 -20.125 1 78.69 205 VAL A O 1
ATOM 1574 N N . ARG A 1 206 ? 12.992 -27.984 -18.453 1 79.06 206 ARG A N 1
ATOM 1575 C CA . ARG A 1 206 ? 14.102 -28.922 -18.594 1 79.06 206 ARG A CA 1
ATOM 1576 C C . ARG A 1 206 ? 14.047 -29.641 -19.938 1 79.06 206 ARG A C 1
ATOM 1578 O O . ARG A 1 206 ? 15.086 -29.859 -20.562 1 79.06 206 ARG A O 1
ATOM 1585 N N . THR A 1 207 ? 12.82 -29.969 -20.234 1 79.81 207 THR A N 1
ATOM 1586 C CA . THR A 1 207 ? 12.641 -30.625 -21.516 1 79.81 207 THR A CA 1
ATOM 1587 C C . THR A 1 207 ? 13.039 -29.703 -22.672 1 79.81 207 THR A C 1
ATOM 1589 O O . THR A 1 207 ? 13.672 -30.125 -23.625 1 79.81 207 THR A O 1
ATOM 1592 N N . ALA A 1 208 ? 12.688 -28.484 -22.547 1 80 208 ALA A N 1
ATOM 1593 C CA . ALA A 1 208 ? 13.023 -27.516 -23.578 1 80 208 ALA A CA 1
ATOM 1594 C C . ALA A 1 208 ? 14.531 -27.312 -23.672 1 80 208 ALA A C 1
ATOM 1596 O O . ALA A 1 208 ? 15.07 -27.188 -24.781 1 80 208 ALA A O 1
ATOM 1597 N N . ARG A 1 209 ? 15.18 -27.344 -22.594 1 81.5 209 ARG A N 1
ATOM 1598 C CA . ARG A 1 209 ? 16.641 -27.234 -22.562 1 81.5 209 ARG A CA 1
ATOM 1599 C C . ARG A 1 209 ? 17.297 -28.453 -23.188 1 81.5 209 ARG A C 1
ATOM 1601 O O . ARG A 1 209 ? 18.281 -28.344 -23.906 1 81.5 209 ARG A O 1
ATOM 1608 N N . ALA A 1 210 ? 16.688 -29.531 -22.922 1 83.75 210 ALA A N 1
ATOM 1609 C CA . ALA A 1 210 ? 17.219 -30.797 -23.438 1 83.75 210 ALA A CA 1
ATOM 1610 C C . ALA A 1 210 ? 17.062 -30.891 -24.953 1 83.75 210 ALA A C 1
ATOM 1612 O O . ALA A 1 210 ? 17.859 -31.547 -25.625 1 83.75 210 ALA A O 1
ATOM 1613 N N . LYS A 1 211 ? 16.109 -30.156 -25.438 1 87.62 211 LYS A N 1
ATOM 1614 C CA . LYS A 1 211 ? 15.891 -30.141 -26.875 1 87.62 211 LYS A CA 1
ATOM 1615 C C . LYS A 1 211 ? 16.875 -29.219 -27.578 1 87.62 211 LYS A C 1
ATOM 1617 O O . LYS A 1 211 ? 16.891 -29.141 -28.812 1 87.62 211 LYS A O 1
ATOM 1622 N N . GLY A 1 212 ? 17.656 -28.516 -26.812 1 81.88 212 GLY A N 1
ATOM 1623 C CA . GLY A 1 212 ? 18.719 -27.719 -27.391 1 81.88 212 GLY A CA 1
ATOM 1624 C C . GLY A 1 212 ? 18.344 -26.266 -27.578 1 81.88 212 GLY A C 1
ATOM 1625 O O . GLY A 1 212 ? 19.016 -25.531 -28.312 1 81.88 212 GLY A O 1
ATOM 1626 N N . LEU A 1 213 ? 17.297 -25.906 -27.078 1 78.62 213 LEU A N 1
ATOM 1627 C CA . LEU A 1 213 ? 16.891 -24.5 -27.219 1 78.62 213 LEU A CA 1
ATOM 1628 C C . LEU A 1 213 ? 17.859 -23.594 -26.469 1 78.62 213 LEU A C 1
ATOM 1630 O O . LEU A 1 213 ? 18.453 -23.984 -25.469 1 78.62 213 LEU A O 1
ATOM 1634 N N . SER A 1 214 ? 18.078 -22.422 -27.062 1 81.81 214 SER A N 1
ATOM 1635 C CA . SER A 1 214 ? 18.938 -21.453 -26.406 1 81.81 214 SER A CA 1
ATOM 1636 C C . SER A 1 214 ? 18.328 -20.984 -25.078 1 81.81 214 SER A C 1
ATOM 1638 O O . SER A 1 214 ? 17.109 -20.984 -24.906 1 81.81 214 SER A O 1
ATOM 1640 N N . GLU A 1 215 ? 19.141 -20.656 -24.109 1 79.94 215 GLU A N 1
ATOM 1641 C CA . GLU A 1 215 ? 18.719 -20.234 -22.766 1 79.94 215 GLU A CA 1
ATOM 1642 C C . GLU A 1 215 ? 17.781 -19.031 -22.844 1 79.94 215 GLU A C 1
ATOM 1644 O O . GLU A 1 215 ? 16.828 -18.938 -22.062 1 79.94 215 GLU A O 1
ATOM 1649 N N . SER A 1 216 ? 18.094 -18.203 -23.781 1 80.69 216 SER A N 1
ATOM 1650 C CA . SER A 1 216 ? 17.25 -17.016 -23.938 1 80.69 216 SER A CA 1
ATOM 1651 C C . SER A 1 216 ? 15.844 -17.391 -24.375 1 80.69 216 SER A C 1
ATOM 1653 O O . SER A 1 216 ? 14.867 -16.812 -23.922 1 80.69 216 SER A O 1
ATOM 1655 N N . LEU A 1 217 ? 15.828 -18.359 -25.234 1 78.56 217 LEU A N 1
ATOM 1656 C CA . LEU A 1 217 ? 14.531 -18.797 -25.719 1 78.56 217 LEU A CA 1
ATOM 1657 C C . LEU A 1 217 ? 13.766 -19.562 -24.641 1 78.56 217 LEU A C 1
ATOM 1659 O O . LEU A 1 217 ? 12.555 -19.391 -24.5 1 78.56 217 LEU A O 1
ATOM 1663 N N . VAL A 1 218 ? 14.508 -20.328 -23.922 1 79.44 218 VAL A N 1
ATOM 1664 C CA . VAL A 1 218 ? 13.898 -21.094 -22.844 1 79.44 218 VAL A CA 1
ATOM 1665 C C . VAL A 1 218 ? 13.328 -20.141 -21.797 1 79.44 218 VAL A C 1
ATOM 1667 O O . VAL A 1 218 ? 12.188 -20.312 -21.344 1 79.44 218 VAL A O 1
ATOM 1670 N N . VAL A 1 219 ? 14.047 -19.172 -21.484 1 78.38 219 VAL A N 1
ATOM 1671 C CA . VAL A 1 219 ? 13.672 -18.234 -20.438 1 78.38 219 VAL A CA 1
ATOM 1672 C C . VAL A 1 219 ? 12.516 -17.359 -20.906 1 78.38 219 VAL A C 1
ATOM 1674 O O . VAL A 1 219 ? 11.516 -17.203 -20.203 1 78.38 219 VAL A O 1
ATOM 1677 N N . MET A 1 220 ? 12.68 -16.812 -22.047 1 75.94 220 MET A N 1
ATOM 1678 C CA . MET A 1 220 ? 11.727 -15.805 -22.484 1 75.94 220 MET A CA 1
ATOM 1679 C C . MET A 1 220 ? 10.445 -16.453 -23.016 1 75.94 220 MET A C 1
ATOM 1681 O O . MET A 1 220 ? 9.352 -15.945 -22.781 1 75.94 220 MET A O 1
ATOM 1685 N N . ARG A 1 221 ? 10.633 -17.562 -23.672 1 74.69 221 ARG A N 1
ATOM 1686 C CA . ARG A 1 221 ? 9.469 -18.125 -24.344 1 74.69 221 ARG A CA 1
ATOM 1687 C C . ARG A 1 221 ? 8.734 -19.109 -23.453 1 74.69 221 ARG A C 1
ATOM 1689 O O . ARG A 1 221 ? 7.5 -19.172 -23.469 1 74.69 221 ARG A O 1
ATOM 1696 N N . HIS A 1 222 ? 9.414 -19.766 -22.734 1 74.81 222 HIS A N 1
ATOM 1697 C CA . HIS A 1 222 ? 8.75 -20.828 -21.984 1 74.81 222 HIS A CA 1
ATOM 1698 C C . HIS A 1 222 ? 8.539 -20.422 -20.531 1 74.81 222 HIS A C 1
ATOM 1700 O O . HIS A 1 222 ? 7.414 -20.469 -20.031 1 74.81 222 HIS A O 1
ATOM 1706 N N . ALA A 1 223 ? 9.492 -19.891 -19.922 1 79.81 223 ALA A N 1
ATOM 1707 C CA . ALA A 1 223 ? 9.383 -19.578 -18.5 1 79.81 223 ALA A CA 1
ATOM 1708 C C . ALA A 1 223 ? 8.664 -18.25 -18.281 1 79.81 223 ALA A C 1
ATOM 1710 O O . ALA A 1 223 ? 7.77 -18.156 -17.438 1 79.81 223 ALA A O 1
ATOM 1711 N N . PHE A 1 224 ? 8.977 -17.344 -19.062 1 83.38 224 PHE A N 1
ATOM 1712 C CA . PHE A 1 224 ? 8.453 -15.992 -18.875 1 83.38 224 PHE A CA 1
ATOM 1713 C C . PHE A 1 224 ? 6.965 -15.945 -19.219 1 83.38 224 PHE A C 1
ATOM 1715 O O . PHE A 1 224 ? 6.18 -15.32 -18.484 1 83.38 224 PHE A O 1
ATOM 1722 N N . LYS A 1 225 ? 6.531 -16.547 -20.25 1 78.19 225 LYS A N 1
ATOM 1723 C CA . LYS A 1 225 ? 5.133 -16.531 -20.656 1 78.19 225 LYS A CA 1
ATOM 1724 C C . LYS A 1 225 ? 4.238 -17.109 -19.562 1 78.19 225 LYS A C 1
ATOM 1726 O O . LYS A 1 225 ? 3.17 -16.562 -19.266 1 78.19 225 LYS A O 1
ATOM 1731 N N . ASN A 1 226 ? 4.695 -18.172 -18.984 1 77.19 226 ASN A N 1
ATOM 1732 C CA . ASN A 1 226 ? 3.912 -18.797 -17.922 1 77.19 226 ASN A CA 1
ATOM 1733 C C . ASN A 1 226 ? 3.916 -17.969 -16.656 1 77.19 226 ASN A C 1
ATOM 1735 O O . ASN A 1 226 ? 2.898 -17.875 -15.961 1 77.19 226 ASN A O 1
ATOM 1739 N N . SER A 1 227 ? 5.051 -17.422 -16.375 1 84.19 227 SER A N 1
ATOM 1740 C CA . SER A 1 227 ? 5.16 -16.578 -15.188 1 84.19 227 SER A CA 1
ATOM 1741 C C . SER A 1 227 ? 4.395 -15.266 -15.367 1 84.19 227 SER A C 1
ATOM 1743 O O . SER A 1 227 ? 3.904 -14.688 -14.391 1 84.19 227 SER A O 1
ATOM 1745 N N . LEU A 1 228 ? 4.297 -14.852 -16.625 1 83.31 228 LEU A N 1
ATOM 1746 C CA . LEU A 1 228 ? 3.66 -13.578 -16.938 1 83.31 228 LEU A CA 1
ATOM 1747 C C . LEU A 1 228 ? 2.193 -13.586 -16.516 1 83.31 228 LEU A C 1
ATOM 1749 O O . LEU A 1 228 ? 1.652 -12.562 -16.094 1 83.31 228 LEU A O 1
ATOM 1753 N N . ILE A 1 229 ? 1.589 -14.703 -16.531 1 77.38 229 ILE A N 1
ATOM 1754 C CA . ILE A 1 229 ? 0.188 -14.828 -16.141 1 77.38 229 ILE A CA 1
ATOM 1755 C C . ILE A 1 229 ? 0.024 -14.453 -14.672 1 77.38 229 ILE A C 1
ATOM 1757 O O . ILE A 1 229 ? -0.844 -13.648 -14.328 1 77.38 229 ILE A O 1
ATOM 1761 N N . GLU A 1 230 ? 0.873 -14.93 -13.891 1 80.62 230 GLU A N 1
ATOM 1762 C CA . GLU A 1 230 ? 0.792 -14.648 -12.461 1 80.62 230 GLU A CA 1
ATOM 1763 C C . GLU A 1 230 ? 1.256 -13.234 -12.148 1 80.62 230 GLU A C 1
ATOM 1765 O O . GLU A 1 230 ? 0.725 -12.586 -11.242 1 80.62 230 GLU A O 1
ATOM 1770 N N . ILE A 1 231 ? 2.232 -12.844 -12.961 1 87.06 231 ILE A N 1
ATOM 1771 C CA . ILE A 1 231 ? 2.789 -11.516 -12.734 1 87.06 231 ILE A CA 1
ATOM 1772 C C . ILE A 1 231 ? 1.734 -10.453 -13.047 1 87.06 231 ILE A C 1
ATOM 1774 O O . ILE A 1 231 ? 1.6 -9.469 -12.32 1 87.06 231 ILE A O 1
ATOM 1778 N N . VAL A 1 232 ? 0.95 -10.688 -14.039 1 82.94 232 VAL A N 1
ATOM 1779 C CA . VAL A 1 232 ? -0.085 -9.734 -14.445 1 82.94 232 VAL A CA 1
ATOM 1780 C C . VAL A 1 232 ? -1.184 -9.688 -13.383 1 82.94 232 VAL A C 1
ATOM 1782 O O . VAL A 1 232 ? -1.731 -8.625 -13.102 1 82.94 232 VAL A O 1
ATOM 1785 N N . THR A 1 233 ? -1.457 -10.812 -12.789 1 79.69 233 THR A N 1
ATOM 1786 C CA . THR A 1 233 ? -2.451 -10.867 -11.727 1 79.69 233 THR A CA 1
ATOM 1787 C C . THR A 1 233 ? -2.002 -10.031 -10.531 1 79.69 233 THR A C 1
ATOM 1789 O O . THR A 1 233 ? -2.768 -9.219 -10.008 1 79.69 233 THR A O 1
ATOM 1792 N N . VAL A 1 234 ? -0.815 -10.25 -10.172 1 86.38 234 VAL A N 1
ATOM 1793 C CA . VAL A 1 234 ? -0.286 -9.531 -9.023 1 86.38 234 VAL A CA 1
ATOM 1794 C C . VAL A 1 234 ? -0.201 -8.039 -9.344 1 86.38 234 VAL A C 1
ATOM 1796 O O . VAL A 1 234 ? -0.462 -7.195 -8.484 1 86.38 234 VAL A O 1
ATOM 1799 N N . ALA A 1 235 ? 0.202 -7.746 -10.562 1 87.75 235 ALA A N 1
ATOM 1800 C CA . ALA A 1 235 ? 0.249 -6.352 -10.992 1 87.75 235 ALA A CA 1
ATOM 1801 C C . ALA A 1 235 ? -1.126 -5.695 -10.883 1 87.75 235 ALA A C 1
ATOM 1803 O O . ALA A 1 235 ? -1.243 -4.551 -10.445 1 87.75 235 ALA A O 1
ATOM 1804 N N . GLY A 1 236 ? -2.08 -6.406 -11.312 1 81.19 236 GLY A N 1
ATOM 1805 C CA . GLY A 1 236 ? -3.441 -5.902 -11.227 1 81.19 236 GLY A CA 1
ATOM 1806 C C . GLY A 1 236 ? -3.895 -5.648 -9.805 1 81.19 236 GLY A C 1
ATOM 1807 O O . GLY A 1 236 ? -4.633 -4.695 -9.539 1 81.19 236 GLY A O 1
ATOM 1808 N N . LEU A 1 237 ? -3.447 -6.484 -8.945 1 80.69 237 LEU A N 1
ATOM 1809 C CA . LEU A 1 237 ? -3.82 -6.359 -7.539 1 80.69 237 LEU A CA 1
ATOM 1810 C C . LEU A 1 237 ? -3.182 -5.125 -6.91 1 80.69 237 LEU A C 1
ATOM 1812 O O . LEU A 1 237 ? -3.66 -4.625 -5.891 1 80.69 237 LEU A O 1
ATOM 1816 N N . GLN A 1 238 ? -2.051 -4.594 -7.496 1 84.38 238 GLN A N 1
ATOM 1817 C CA . GLN A 1 238 ? -1.338 -3.449 -6.945 1 84.38 238 GLN A CA 1
ATOM 1818 C C . GLN A 1 238 ? -2.072 -2.146 -7.246 1 84.38 238 GLN A C 1
ATOM 1820 O O . GLN A 1 238 ? -1.86 -1.136 -6.574 1 84.38 238 GLN A O 1
ATOM 1825 N N . ILE A 1 239 ? -2.902 -2.125 -8.156 1 77.88 239 ILE A N 1
ATOM 1826 C CA . ILE A 1 239 ? -3.566 -0.914 -8.625 1 77.88 239 ILE A CA 1
ATOM 1827 C C . ILE A 1 239 ? -4.473 -0.363 -7.527 1 77.88 239 ILE A C 1
ATOM 1829 O O . ILE A 1 239 ? -4.605 0.854 -7.375 1 77.88 239 ILE A O 1
ATOM 1833 N N . GLY A 1 240 ? -5.09 -1.214 -6.82 1 71.81 240 GLY A N 1
ATOM 1834 C CA . GLY A 1 240 ? -5.914 -0.758 -5.711 1 71.81 240 GLY A CA 1
ATOM 1835 C C . GLY A 1 240 ? -5.148 0.079 -4.707 1 71.81 240 GLY A C 1
ATOM 1836 O O . GLY A 1 240 ? -5.676 1.055 -4.172 1 71.81 240 GLY A O 1
ATOM 1837 N N . GLY A 1 241 ? -3.955 -0.252 -4.5 1 74.19 241 GLY A N 1
ATOM 1838 C CA . GLY A 1 241 ? -3.121 0.48 -3.562 1 74.19 241 GLY A CA 1
ATOM 1839 C C . GLY A 1 241 ? -2.758 1.871 -4.047 1 74.19 241 GLY A C 1
ATOM 1840 O O . GLY A 1 241 ? -2.451 2.754 -3.24 1 74.19 241 GLY A O 1
ATOM 1841 N N . LEU A 1 242 ? -2.826 2.102 -5.324 1 77.75 242 LEU A N 1
ATOM 1842 C CA . LEU A 1 242 ? -2.438 3.385 -5.895 1 77.75 242 LEU A CA 1
ATOM 1843 C C . LEU A 1 242 ? -3.443 4.473 -5.527 1 77.75 242 LEU A C 1
ATOM 1845 O O . LEU A 1 242 ? -3.084 5.645 -5.41 1 77.75 242 LEU A O 1
ATOM 1849 N N . LEU A 1 243 ? -4.637 4.062 -5.277 1 72.31 243 LEU A N 1
ATOM 1850 C CA . LEU A 1 243 ? -5.633 5.059 -4.891 1 72.31 243 LEU A CA 1
ATOM 1851 C C . LEU A 1 243 ? -5.301 5.656 -3.527 1 72.31 243 LEU A C 1
ATOM 1853 O O . LEU A 1 243 ? -5.301 6.879 -3.365 1 72.31 243 LEU A O 1
ATOM 1857 N N . SER A 1 244 ? -5.031 4.738 -2.645 1 69.38 244 SER A N 1
ATOM 1858 C CA . SER A 1 244 ? -4.621 5.215 -1.327 1 69.38 244 SER A CA 1
ATOM 1859 C C . SER A 1 244 ? -3.316 6 -1.407 1 69.38 244 SER A C 1
ATOM 1861 O O . SER A 1 244 ? -3.143 6.996 -0.701 1 69.38 244 SER A O 1
ATOM 1863 N N . GLY A 1 245 ? -2.475 5.578 -2.281 1 74.56 245 GLY A N 1
ATOM 1864 C CA . GLY A 1 245 ? -1.192 6.25 -2.436 1 74.56 245 GLY A CA 1
ATOM 1865 C C . GLY A 1 245 ? -1.306 7.613 -3.094 1 74.56 245 GLY A C 1
ATOM 1866 O O . GLY A 1 245 ? -0.503 8.508 -2.822 1 74.56 245 GLY A O 1
ATOM 1867 N N . SER A 1 246 ? -2.328 7.727 -3.844 1 84.12 246 SER A N 1
ATOM 1868 C CA . SER A 1 246 ? -2.492 9 -4.543 1 84.12 246 SER A CA 1
ATOM 1869 C C . SER A 1 246 ? -2.84 10.117 -3.572 1 84.12 246 SER A C 1
ATOM 1871 O O . SER A 1 246 ? -2.418 11.266 -3.762 1 84.12 246 SER A O 1
ATOM 1873 N N . VAL A 1 247 ? -3.574 9.812 -2.576 1 83 247 VAL A N 1
ATOM 1874 C CA . VAL A 1 247 ? -3.924 10.812 -1.574 1 83 247 VAL A CA 1
ATOM 1875 C C . VAL A 1 247 ? -2.654 11.375 -0.94 1 83 247 VAL A C 1
ATOM 1877 O O . VAL A 1 247 ? -2.502 12.594 -0.813 1 83 247 VAL A O 1
ATOM 1880 N N . MET A 1 248 ? -1.765 10.516 -0.611 1 80.56 248 MET A N 1
ATOM 1881 C CA . MET A 1 248 ? -0.517 10.93 0.027 1 80.56 248 MET A CA 1
ATOM 1882 C C . MET A 1 248 ? 0.368 11.695 -0.949 1 80.56 248 MET A C 1
ATOM 1884 O O . MET A 1 248 ? 0.871 12.773 -0.624 1 80.56 248 MET A O 1
ATOM 1888 N N . ALA A 1 249 ? 0.515 11.195 -2.135 1 87.69 249 ALA A N 1
ATOM 1889 C CA . ALA A 1 249 ? 1.402 11.805 -3.119 1 87.69 249 ALA A CA 1
ATOM 1890 C C . ALA A 1 249 ? 0.886 13.18 -3.547 1 87.69 249 ALA A C 1
ATOM 1892 O O . ALA A 1 249 ? 1.664 14.125 -3.693 1 87.69 249 ALA A O 1
ATOM 1893 N N . GLU A 1 250 ? -0.396 13.281 -3.738 1 90.62 250 GLU A N 1
ATOM 1894 C CA . GLU A 1 250 ? -0.978 14.547 -4.176 1 90.62 250 GLU A CA 1
ATOM 1895 C C . GLU A 1 250 ? -0.863 15.609 -3.09 1 90.62 250 GLU A C 1
ATOM 1897 O O . GLU A 1 250 ? -0.706 16.797 -3.391 1 90.62 250 GLU A O 1
ATOM 1902 N N . THR A 1 251 ? -0.924 15.172 -1.871 1 83.88 251 THR A N 1
ATOM 1903 C CA . THR A 1 251 ? -0.783 16.109 -0.754 1 83.88 251 THR A CA 1
ATOM 1904 C C . THR A 1 251 ? 0.669 16.547 -0.602 1 83.88 251 THR A C 1
ATOM 1906 O O . THR A 1 251 ? 0.947 17.75 -0.47 1 83.88 251 THR A O 1
ATOM 1909 N N . VAL A 1 252 ? 1.594 15.641 -0.681 1 82.75 252 VAL A N 1
ATOM 1910 C CA . VAL A 1 252 ? 3.01 15.922 -0.472 1 82.75 252 VAL A CA 1
ATOM 1911 C C . VAL A 1 252 ? 3.537 16.781 -1.611 1 82.75 252 VAL A C 1
ATOM 1913 O O . VAL A 1 252 ? 4.32 17.719 -1.383 1 82.75 252 VAL A O 1
ATOM 1916 N N . PHE A 1 253 ? 3.059 16.578 -2.805 1 91.69 253 PHE A N 1
ATOM 1917 C CA . PHE A 1 253 ? 3.584 17.266 -3.98 1 91.69 253 PHE A CA 1
ATOM 1918 C C . PHE A 1 253 ? 2.639 18.375 -4.43 1 91.69 253 PHE A C 1
ATOM 1920 O O . PHE A 1 253 ? 2.832 18.969 -5.492 1 91.69 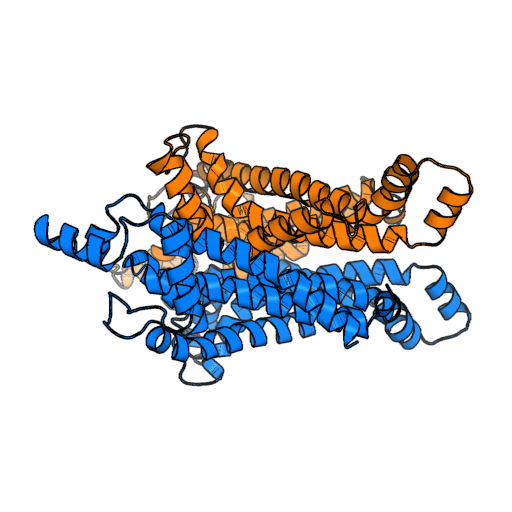253 PHE A O 1
ATOM 1927 N N . SER A 1 254 ? 1.568 18.609 -3.654 1 90.44 254 SER A N 1
ATOM 1928 C CA . SER A 1 254 ? 0.589 19.656 -3.912 1 90.44 254 SER A CA 1
ATOM 1929 C C . SER A 1 254 ? 0.008 19.547 -5.316 1 90.44 254 SER A C 1
ATOM 1931 O O . SER A 1 254 ? -0.07 20.531 -6.047 1 90.44 254 SER A O 1
ATOM 1933 N N . ILE A 1 255 ? -0.265 18.406 -5.68 1 92.56 255 ILE A N 1
ATOM 1934 C CA . ILE A 1 255 ? -0.926 18.141 -6.953 1 92.56 255 ILE A CA 1
ATOM 1935 C C . ILE A 1 255 ? -2.438 18.281 -6.793 1 92.56 255 ILE A C 1
ATOM 1937 O O . ILE A 1 255 ? -3.029 17.719 -5.871 1 92.56 255 ILE A O 1
ATOM 1941 N N . PRO A 1 256 ? -2.971 19.078 -7.621 1 93 256 PRO A N 1
ATOM 1942 C CA . PRO A 1 256 ? -4.422 19.25 -7.516 1 93 256 PRO A CA 1
ATOM 1943 C C . PRO A 1 256 ? -5.195 18.062 -8.102 1 93 256 PRO A C 1
ATOM 1945 O O . PRO A 1 256 ? -5.859 18.203 -9.133 1 93 256 PRO A O 1
ATOM 1948 N N . GLY A 1 257 ? -5.195 17.031 -7.41 1 93.25 257 GLY A N 1
ATOM 1949 C CA . GLY A 1 257 ? -5.867 15.82 -7.836 1 93.25 257 GLY A CA 1
ATOM 1950 C C . GLY A 1 257 ? -7.055 15.453 -6.961 1 93.25 257 GLY A C 1
ATOM 1951 O O . GLY A 1 257 ? -7.504 16.266 -6.148 1 93.25 257 GLY A O 1
ATOM 1952 N N . LEU A 1 258 ? -7.602 14.297 -7.227 1 92.38 258 LEU A N 1
ATOM 1953 C CA . LEU A 1 258 ? -8.805 13.828 -6.547 1 92.38 258 LEU A CA 1
ATOM 1954 C C . LEU A 1 258 ? -8.5 13.461 -5.098 1 92.38 258 LEU A C 1
ATOM 1956 O O . LEU A 1 258 ? -9.344 13.664 -4.215 1 92.38 258 LEU A O 1
ATOM 1960 N N . GLY A 1 259 ? -7.398 12.914 -4.934 1 88.81 259 GLY A N 1
ATOM 1961 C CA . GLY A 1 259 ? -7.012 12.547 -3.58 1 88.81 259 GLY A CA 1
ATOM 1962 C C . GLY A 1 259 ? -6.902 13.734 -2.643 1 88.81 259 GLY A C 1
ATOM 1963 O O . GLY A 1 259 ? -7.406 13.695 -1.519 1 88.81 259 GLY A O 1
ATOM 1964 N N . ARG A 1 260 ? -6.238 14.727 -3.043 1 90.31 260 ARG A N 1
ATOM 1965 C CA . ARG A 1 260 ? -6.125 15.938 -2.24 1 90.31 260 ARG A CA 1
ATOM 1966 C C . ARG A 1 260 ? -7.496 16.562 -2.004 1 90.31 260 ARG A C 1
ATOM 1968 O O . ARG A 1 260 ? -7.781 17.047 -0.908 1 90.31 260 ARG A O 1
ATOM 1975 N N . LEU A 1 261 ? -8.234 16.562 -3.047 1 92.06 261 LEU A N 1
ATOM 1976 C CA . LEU A 1 261 ? -9.586 17.094 -2.906 1 92.06 261 LEU A CA 1
ATOM 1977 C C . LEU A 1 261 ? -10.375 16.312 -1.855 1 92.06 261 LEU A C 1
ATOM 1979 O O . LEU A 1 261 ? -11.172 16.891 -1.116 1 92.06 261 LEU A O 1
ATOM 1983 N N . LEU A 1 262 ? -10.188 15.078 -1.834 1 88.88 262 LEU A N 1
ATOM 1984 C CA . LEU A 1 262 ? -10.875 14.242 -0.85 1 88.88 262 LEU A CA 1
ATOM 1985 C C . LEU A 1 262 ? -10.484 14.648 0.568 1 88.88 262 LEU A C 1
ATOM 1987 O O . LEU A 1 262 ? -11.344 14.805 1.434 1 88.88 262 LEU A O 1
ATOM 1991 N N . VAL A 1 263 ? -9.242 14.805 0.776 1 83.94 263 VAL A N 1
ATOM 1992 C CA . VAL A 1 263 ? -8.75 15.172 2.098 1 83.94 263 VAL A CA 1
ATOM 1993 C C . VAL A 1 263 ? -9.312 16.547 2.492 1 83.94 263 VAL A C 1
ATOM 1995 O O . VAL A 1 263 ? -9.797 16.719 3.609 1 83.94 263 VAL A O 1
ATOM 1998 N N . ASP A 1 264 ? -9.227 17.453 1.581 1 87 264 ASP A N 1
ATOM 1999 C CA . ASP A 1 264 ? -9.758 18.781 1.825 1 87 264 ASP A CA 1
ATOM 2000 C C . ASP A 1 264 ? -11.25 18.734 2.133 1 87 264 ASP A C 1
ATOM 2002 O O . ASP A 1 264 ? -11.727 19.438 3.031 1 87 264 ASP A O 1
ATOM 2006 N N . SER A 1 265 ? -11.93 17.969 1.362 1 87.88 265 SER A N 1
ATOM 2007 C CA . SER A 1 265 ? -13.375 17.891 1.498 1 87.88 265 SER A CA 1
ATOM 2008 C C . SER A 1 265 ? -13.773 17.219 2.812 1 87.88 265 SER A C 1
ATOM 2010 O O . SER A 1 265 ? -14.797 17.562 3.404 1 87.88 265 SER A O 1
ATOM 2012 N N . ILE A 1 266 ? -13.047 16.312 3.223 1 79.31 266 ILE A N 1
ATOM 2013 C CA . ILE A 1 266 ? -13.305 15.68 4.508 1 79.31 266 ILE A CA 1
ATOM 2014 C C . ILE A 1 266 ? -13.102 16.688 5.637 1 79.31 266 ILE A C 1
ATOM 2016 O O . ILE A 1 266 ? -13.914 16.766 6.559 1 79.31 266 ILE A O 1
ATOM 2020 N N . GLN A 1 267 ? -12.055 17.406 5.551 1 77.19 267 GLN A N 1
ATOM 2021 C CA . GLN A 1 267 ? -11.719 18.391 6.582 1 77.19 267 GLN A CA 1
ATOM 2022 C C . GLN A 1 267 ? -12.758 19.5 6.648 1 77.19 267 GLN A C 1
ATOM 2024 O O . GLN A 1 267 ? -13.055 20.016 7.727 1 77.19 267 GLN A O 1
ATOM 2029 N N . MET A 1 268 ? -13.281 19.812 5.512 1 81.19 268 MET A N 1
ATOM 2030 C CA . MET A 1 268 ? -14.242 20.906 5.438 1 81.19 268 MET A CA 1
ATOM 2031 C C . MET A 1 268 ? -15.672 20.391 5.547 1 81.19 268 MET A C 1
ATOM 2033 O O . MET A 1 268 ? -16.625 21.172 5.434 1 81.19 268 MET A O 1
ATOM 2037 N N . ARG A 1 269 ? -15.742 19.078 5.656 1 78.75 269 ARG A N 1
ATOM 2038 C CA . ARG A 1 269 ? -17.031 18.422 5.797 1 78.75 269 ARG A CA 1
ATOM 2039 C C . ARG A 1 269 ? -17.922 18.688 4.578 1 78.75 269 ARG A C 1
ATOM 2041 O O . ARG A 1 269 ? -19.109 18.969 4.715 1 78.75 269 ARG A O 1
ATOM 2048 N N . ASP A 1 270 ? -17.266 18.828 3.453 1 84.06 270 ASP A N 1
ATOM 2049 C CA . ASP A 1 270 ? -17.969 18.891 2.17 1 84.06 270 ASP A CA 1
ATOM 2050 C C . ASP A 1 270 ? -18.438 17.5 1.734 1 84.06 270 ASP A C 1
ATOM 2052 O O . ASP A 1 270 ? -17.844 16.891 0.833 1 84.06 270 ASP A O 1
ATOM 2056 N N . TYR A 1 271 ? -19.516 17.094 2.219 1 79.88 271 TYR A N 1
ATOM 2057 C CA . TYR A 1 271 ? -19.922 15.695 2.178 1 79.88 271 TYR A CA 1
ATOM 2058 C C . TYR A 1 271 ? -20.328 15.289 0.766 1 79.88 271 TYR A C 1
ATOM 2060 O O . TYR A 1 271 ? -20.125 14.148 0.357 1 79.88 271 TYR A O 1
ATOM 2068 N N . LYS A 1 272 ? -20.938 16.188 0.038 1 84.38 272 LYS A N 1
ATOM 2069 C CA . LYS A 1 272 ? -21.328 15.836 -1.324 1 84.38 272 LYS A CA 1
ATOM 2070 C C . LYS A 1 272 ? -20.109 15.547 -2.195 1 84.38 272 LYS A C 1
ATOM 2072 O O . LYS A 1 272 ? -20.125 14.625 -3.008 1 84.38 272 LYS A O 1
ATOM 2077 N N . VAL A 1 273 ? -19.125 16.312 -1.987 1 88.81 273 VAL A N 1
ATOM 2078 C CA . VAL A 1 273 ? -17.891 16.094 -2.744 1 88.81 273 VAL A CA 1
ATOM 2079 C C . VAL A 1 273 ? -17.219 14.805 -2.287 1 88.81 273 VAL A C 1
ATOM 2081 O O . VAL A 1 273 ? -16.734 14.031 -3.109 1 88.81 273 VAL A O 1
ATOM 2084 N N . VAL A 1 274 ? -17.25 14.562 -0.988 1 85.94 274 VAL A N 1
ATOM 2085 C CA . VAL A 1 274 ? -16.656 13.344 -0.431 1 85.94 274 VAL A CA 1
ATOM 2086 C C . VAL A 1 274 ? -17.359 12.117 -1.014 1 85.94 274 VAL A C 1
ATOM 2088 O O . VAL A 1 274 ? -16.703 11.172 -1.447 1 85.94 274 VAL A O 1
ATOM 2091 N N . GLN A 1 275 ? -18.609 12.188 -1.072 1 85.44 275 GLN A N 1
ATOM 2092 C CA . GLN A 1 275 ? -19.406 11.07 -1.59 1 85.44 275 GLN A CA 1
ATOM 2093 C C . GLN A 1 275 ? -19.078 10.805 -3.057 1 85.44 275 GLN A C 1
ATOM 2095 O O . GLN A 1 275 ? -18.922 9.648 -3.465 1 85.44 275 GLN A O 1
ATOM 2100 N N . ALA A 1 276 ? -19.062 11.828 -3.758 1 89.06 276 ALA A N 1
ATOM 2101 C CA . ALA A 1 276 ? -18.781 11.695 -5.184 1 89.06 276 ALA A CA 1
ATOM 2102 C C . ALA A 1 276 ? -17.391 11.125 -5.414 1 89.06 276 ALA A C 1
ATOM 2104 O O . ALA A 1 276 ? -17.188 10.281 -6.297 1 89.06 276 ALA A O 1
ATOM 2105 N N . LEU A 1 277 ? -16.5 11.562 -4.637 1 88.69 277 LEU A N 1
ATOM 2106 C CA . LEU A 1 277 ? -15.117 11.117 -4.793 1 88.69 277 LEU A CA 1
ATOM 2107 C C . LEU A 1 277 ? -14.969 9.656 -4.406 1 88.69 277 LEU A C 1
ATOM 2109 O O . LEU A 1 277 ? -14.258 8.898 -5.078 1 88.69 277 LEU A O 1
ATOM 2113 N N . LEU A 1 278 ? -15.578 9.25 -3.377 1 83.88 278 LEU A N 1
ATOM 2114 C CA . LEU A 1 278 ? -15.516 7.859 -2.947 1 83.88 278 LEU A CA 1
ATOM 2115 C C . LEU A 1 278 ? -16.125 6.938 -3.998 1 83.88 278 LEU A C 1
ATOM 2117 O O . LEU A 1 278 ? -15.594 5.855 -4.262 1 83.88 278 LEU A O 1
ATOM 2121 N N . LEU A 1 279 ? -17.188 7.379 -4.523 1 84.81 279 LEU A N 1
ATOM 2122 C CA . LEU A 1 279 ? -17.812 6.602 -5.586 1 84.81 279 LEU A CA 1
ATOM 2123 C C . LEU A 1 279 ? -16.906 6.527 -6.812 1 84.81 279 LEU A C 1
ATOM 2125 O O . LEU A 1 279 ? -16.844 5.496 -7.48 1 84.81 279 LEU A O 1
ATOM 2129 N N . PHE A 1 280 ? -16.344 7.605 -7.078 1 84.31 280 PHE A N 1
ATOM 2130 C CA . PHE A 1 280 ? -15.422 7.633 -8.211 1 84.31 280 PHE A CA 1
ATOM 2131 C C . PHE A 1 280 ? -14.266 6.664 -7.996 1 84.31 280 PHE A C 1
ATOM 2133 O O . PHE A 1 280 ? -13.898 5.914 -8.898 1 84.31 280 PHE A O 1
ATOM 2140 N N . PHE A 1 281 ? -13.68 6.676 -6.809 1 81.31 281 PHE A N 1
ATOM 2141 C CA . PHE A 1 281 ? -12.555 5.797 -6.508 1 81.31 281 PHE A CA 1
ATOM 2142 C C . PHE A 1 281 ? -12.969 4.336 -6.621 1 81.31 281 PHE A C 1
ATOM 2144 O O . PHE A 1 281 ? -12.234 3.518 -7.176 1 81.31 281 PHE A O 1
ATOM 2151 N N . ALA A 1 282 ? -14.078 4.086 -6.09 1 80.06 282 ALA A N 1
ATOM 2152 C CA . ALA A 1 282 ? -14.586 2.719 -6.164 1 80.06 282 ALA A CA 1
ATOM 2153 C C . ALA A 1 282 ? -14.805 2.293 -7.617 1 80.06 282 ALA A C 1
ATOM 2155 O O . ALA A 1 282 ? -14.445 1.18 -8 1 80.06 282 ALA A O 1
ATOM 2156 N N . THR A 1 283 ? -15.414 3.164 -8.391 1 81.38 283 THR A N 1
ATOM 2157 C CA . THR A 1 283 ? -15.68 2.881 -9.797 1 81.38 283 THR A CA 1
ATOM 2158 C C . THR A 1 283 ? -14.375 2.705 -10.57 1 81.38 283 THR A C 1
ATOM 2160 O O . THR A 1 283 ? -14.266 1.812 -11.414 1 81.38 283 THR A O 1
ATOM 2163 N N . GLU A 1 284 ? -13.477 3.561 -10.273 1 77.44 284 GLU A N 1
ATOM 2164 C CA . GLU A 1 284 ? -12.172 3.467 -10.922 1 77.44 284 GLU A CA 1
ATOM 2165 C C . GLU A 1 284 ? -11.508 2.123 -10.633 1 77.44 284 GLU A C 1
ATOM 2167 O O . GLU A 1 284 ? -10.938 1.499 -11.531 1 77.44 284 GLU A O 1
ATOM 2172 N N . TYR A 1 285 ? -11.57 1.668 -9.453 1 75.62 285 TYR A N 1
ATOM 2173 C CA . TYR A 1 285 ? -10.977 0.39 -9.07 1 75.62 285 TYR A CA 1
ATOM 2174 C C . TYR A 1 285 ? -11.648 -0.762 -9.812 1 75.62 285 TYR A C 1
ATOM 2176 O O . TYR A 1 285 ? -10.977 -1.683 -10.281 1 75.62 285 TYR A O 1
ATOM 2184 N N . ILE A 1 286 ? -12.914 -0.67 -9.859 1 76.94 286 ILE A N 1
ATOM 2185 C CA . ILE A 1 286 ? -13.672 -1.718 -10.523 1 76.94 286 ILE A CA 1
ATOM 2186 C C . ILE A 1 286 ? -13.312 -1.755 -12.008 1 76.94 286 ILE A C 1
ATOM 2188 O O . ILE A 1 286 ? -13.141 -2.832 -12.586 1 76.94 286 ILE A O 1
ATOM 2192 N N . LEU A 1 287 ? -13.219 -0.596 -12.578 1 76.25 287 LEU A N 1
ATOM 2193 C CA . LEU A 1 287 ? -12.883 -0.512 -14 1 76.25 287 LEU A CA 1
ATOM 2194 C C . LEU A 1 287 ? -11.477 -1.041 -14.258 1 76.25 287 LEU A C 1
ATOM 2196 O O . LEU A 1 287 ? -11.25 -1.732 -15.258 1 76.25 287 LEU A O 1
ATOM 2200 N N . ILE A 1 288 ? -10.602 -0.742 -13.43 1 73.56 288 ILE A N 1
ATOM 2201 C CA . ILE A 1 288 ? -9.227 -1.195 -13.594 1 73.56 288 ILE A CA 1
ATOM 2202 C C . ILE A 1 288 ? -9.156 -2.713 -13.43 1 73.56 288 ILE A C 1
ATOM 2204 O O . ILE A 1 288 ? -8.438 -3.391 -14.172 1 73.56 288 ILE A O 1
ATOM 2208 N N . ASN A 1 289 ? -9.898 -3.211 -12.477 1 70.81 289 ASN A N 1
ATOM 2209 C CA . ASN A 1 289 ? -9.953 -4.656 -12.297 1 70.81 289 ASN A CA 1
ATOM 2210 C C . ASN A 1 289 ? -10.531 -5.352 -13.523 1 70.81 289 ASN A C 1
ATOM 2212 O O . ASN A 1 289 ? -10.117 -6.457 -13.867 1 70.81 289 ASN A O 1
ATOM 2216 N N . LEU A 1 290 ? -11.469 -4.68 -14.047 1 74.44 290 LEU A N 1
ATOM 2217 C CA . LEU A 1 290 ? -12.047 -5.215 -15.273 1 74.44 290 LEU A CA 1
ATOM 2218 C C . LEU A 1 290 ? -11.008 -5.254 -16.391 1 74.44 290 LEU A C 1
ATOM 2220 O O . LEU A 1 290 ? -10.953 -6.219 -17.156 1 74.44 290 LEU A O 1
ATOM 2224 N N . ILE A 1 291 ? -10.234 -4.262 -16.453 1 74.25 291 ILE A N 1
ATOM 2225 C CA . ILE A 1 291 ? -9.18 -4.195 -17.453 1 74.25 291 ILE A CA 1
ATOM 2226 C C . ILE A 1 291 ? -8.164 -5.309 -17.203 1 74.25 291 ILE A C 1
ATOM 2228 O O . ILE A 1 291 ? -7.719 -5.973 -18.156 1 74.25 291 ILE A O 1
ATOM 2232 N N . VAL A 1 292 ? -7.828 -5.516 -15.984 1 70.12 292 VAL A N 1
ATOM 2233 C CA . VAL A 1 292 ? -6.871 -6.555 -15.617 1 70.12 292 VAL A CA 1
ATOM 2234 C C . VAL A 1 292 ? -7.445 -7.93 -15.961 1 70.12 292 VAL A C 1
ATOM 2236 O O . VAL A 1 292 ? -6.727 -8.805 -16.453 1 70.12 292 VAL A O 1
ATOM 2239 N N . ASP A 1 293 ? -8.68 -8.125 -15.711 1 69.06 293 ASP A N 1
ATOM 2240 C CA . ASP A 1 293 ? -9.336 -9.383 -16.047 1 69.06 293 ASP A CA 1
ATOM 2241 C C . ASP A 1 293 ? -9.312 -9.633 -17.562 1 69.06 293 ASP A C 1
ATOM 2243 O O . ASP A 1 293 ? -9.102 -10.758 -18 1 69.06 293 ASP A O 1
ATOM 2247 N N . VAL A 1 294 ? -9.57 -8.586 -18.234 1 72.75 294 VAL A N 1
ATOM 2248 C CA . VAL A 1 294 ? -9.562 -8.695 -19.703 1 72.75 294 VAL A CA 1
ATOM 2249 C C . VAL A 1 294 ? -8.148 -9.023 -20.172 1 72.75 294 VAL A C 1
ATOM 2251 O O . VAL A 1 294 ? -7.965 -9.859 -21.062 1 72.75 294 VAL A O 1
ATOM 2254 N N . LEU A 1 295 ? -7.168 -8.391 -19.609 1 71.81 295 LEU A N 1
ATOM 2255 C CA . LEU A 1 295 ? -5.773 -8.648 -19.953 1 71.81 295 LEU A CA 1
ATOM 2256 C C . LEU A 1 295 ? -5.383 -10.078 -19.625 1 71.81 295 LEU A C 1
ATOM 2258 O O . LEU A 1 295 ? -4.656 -10.727 -20.375 1 71.81 295 LEU A O 1
ATOM 2262 N N . TYR A 1 296 ? -5.84 -10.438 -18.547 1 64.88 296 TYR A N 1
ATOM 2263 C CA . TYR A 1 296 ? -5.613 -11.82 -18.141 1 64.88 296 TYR A CA 1
ATOM 2264 C C . TYR A 1 296 ? -6.199 -12.789 -19.156 1 64.88 296 TYR A C 1
ATOM 2266 O O . TYR A 1 296 ? -5.582 -13.812 -19.484 1 64.88 296 TYR A O 1
ATOM 2274 N N . GLY A 1 297 ? -7.414 -12.539 -19.641 1 68 297 GLY A N 1
ATOM 2275 C CA . GLY A 1 297 ? -8.055 -13.367 -20.656 1 68 297 GLY A CA 1
ATOM 2276 C C . GLY A 1 297 ? -7.297 -13.406 -21.969 1 68 297 GLY A C 1
ATOM 2277 O O . GLY A 1 297 ? -7.258 -14.445 -22.641 1 68 297 GLY A O 1
ATOM 2278 N N . VAL A 1 298 ? -6.695 -12.336 -22.234 1 71.06 298 VAL A N 1
ATOM 2279 C CA . VAL A 1 298 ? -5.938 -12.258 -23.469 1 71.06 298 VAL A CA 1
ATOM 2280 C C . VAL A 1 298 ? -4.645 -13.055 -23.344 1 71.06 298 VAL A C 1
ATOM 2282 O O . VAL A 1 298 ? -4.227 -13.727 -24.297 1 71.06 298 VAL A O 1
ATOM 2285 N N . ILE A 1 299 ? -4.066 -13.016 -22.234 1 69.44 299 ILE A N 1
ATOM 2286 C CA . ILE A 1 299 ? -2.771 -13.656 -22.016 1 69.44 299 ILE A CA 1
ATOM 2287 C C . ILE A 1 299 ? -2.963 -15.156 -21.812 1 69.44 299 ILE A C 1
ATOM 2289 O O . ILE A 1 299 ? -2.135 -15.953 -22.25 1 69.44 299 ILE A O 1
ATOM 2293 N N . ASN A 1 300 ? -3.998 -15.469 -21.062 1 63.31 300 ASN A N 1
ATOM 2294 C CA . ASN A 1 300 ? -4.305 -16.875 -20.844 1 63.31 300 ASN A CA 1
ATOM 2295 C C . ASN A 1 300 ? -5.617 -17.281 -21.516 1 63.31 300 ASN A C 1
ATOM 2297 O O . ASN A 1 300 ? -6.672 -17.266 -20.875 1 63.31 300 ASN A O 1
ATOM 2301 N N . PRO A 1 301 ? -5.547 -17.609 -22.844 1 59.44 301 PRO A N 1
ATOM 2302 C CA . PRO A 1 301 ? -6.77 -17.906 -23.578 1 59.44 301 PRO A CA 1
ATOM 2303 C C . PRO A 1 301 ? -7.559 -19.062 -22.984 1 59.44 301 PRO A C 1
ATOM 2305 O O . PRO A 1 301 ? -8.742 -19.234 -23.266 1 59.44 301 PRO A O 1
ATOM 2308 N N . ARG A 1 302 ? -6.859 -19.797 -22.203 1 56.66 302 ARG A N 1
ATOM 2309 C CA . ARG A 1 302 ? -7.574 -20.922 -21.625 1 56.66 302 ARG A CA 1
ATOM 2310 C C . ARG A 1 302 ? -8.633 -20.453 -20.625 1 56.66 302 ARG A C 1
ATOM 2312 O O . ARG A 1 302 ? -9.57 -21.188 -20.312 1 56.66 302 ARG A O 1
ATOM 2319 N N . VAL A 1 303 ? -8.414 -19.328 -20.203 1 54.81 303 VAL A N 1
ATOM 2320 C CA . VAL A 1 303 ? -9.328 -18.797 -19.188 1 54.81 303 VAL A CA 1
ATOM 2321 C C . VAL A 1 303 ? -10.57 -18.234 -19.875 1 54.81 303 VAL A C 1
ATOM 2323 O O . VAL A 1 303 ? -11.602 -18.047 -19.219 1 54.81 303 VAL A O 1
ATOM 2326 N N . ARG A 1 304 ? -10.516 -17.875 -21.203 1 51.72 304 ARG A N 1
ATOM 2327 C CA . ARG A 1 304 ? -11.633 -17.297 -21.953 1 51.72 304 ARG A CA 1
ATOM 2328 C C . ARG A 1 304 ? -12.836 -18.234 -21.938 1 51.72 304 ARG A C 1
ATOM 2330 O O . ARG A 1 304 ? -13.977 -17.781 -22.062 1 51.72 304 ARG A O 1
ATOM 2337 N N . TYR A 1 305 ? -12.633 -19.484 -21.984 1 43.91 305 TYR A N 1
ATOM 2338 C CA . TYR A 1 305 ? -13.695 -20.406 -22.328 1 43.91 305 TYR A CA 1
ATOM 2339 C C . TYR A 1 305 ? -14.508 -20.781 -21.094 1 43.91 305 TYR A C 1
ATOM 2341 O O . TYR A 1 305 ? -15.477 -21.547 -21.188 1 43.91 305 TYR A O 1
ATOM 2349 N N . GLU A 1 306 ? -14.148 -20.266 -19.922 1 44.97 306 GLU A N 1
ATOM 2350 C CA . GLU A 1 306 ? -15.016 -20.75 -18.859 1 44.97 306 GLU A CA 1
ATOM 2351 C C . GLU A 1 306 ? -15.781 -19.594 -18.219 1 44.97 306 GLU A C 1
ATOM 2353 O O . GLU A 1 306 ? -15.25 -18.484 -18.078 1 44.97 306 GLU A O 1
ATOM 2358 N N . MET B 1 1 ? 18.047 -26.406 7.262 1 65.94 1 MET B N 1
ATOM 2359 C CA . MET B 1 1 ? 17.359 -25.188 7.719 1 65.94 1 MET B CA 1
ATOM 2360 C C . MET B 1 1 ? 18.359 -24.172 8.258 1 65.94 1 MET B C 1
ATOM 2362 O O . MET B 1 1 ? 18.281 -22.984 7.941 1 65.94 1 MET B O 1
ATOM 2366 N N . GLY B 1 2 ? 19.344 -24.719 9.016 1 66.5 2 GLY B N 1
ATOM 2367 C CA . GLY B 1 2 ? 20.328 -23.812 9.562 1 66.5 2 GLY B CA 1
ATOM 2368 C C . GLY B 1 2 ? 21.203 -23.172 8.5 1 66.5 2 GLY B C 1
ATOM 2369 O O . GLY B 1 2 ? 21.422 -21.953 8.516 1 66.5 2 GLY B O 1
ATOM 2370 N N . ARG B 1 3 ? 21.578 -23.969 7.602 1 65.94 3 ARG B N 1
ATOM 2371 C CA . ARG B 1 3 ? 22.406 -23.438 6.523 1 65.94 3 ARG B CA 1
ATOM 2372 C C . ARG B 1 3 ? 21.609 -22.484 5.637 1 65.94 3 ARG B C 1
ATOM 2374 O O . ARG B 1 3 ? 22.125 -21.469 5.191 1 65.94 3 ARG B O 1
ATOM 2381 N N . TYR B 1 4 ? 20.422 -22.891 5.469 1 70.5 4 TYR B N 1
ATOM 2382 C CA . TYR B 1 4 ? 19.516 -22.062 4.68 1 70.5 4 TYR B CA 1
ATOM 2383 C C . TYR B 1 4 ? 19.312 -20.703 5.352 1 70.5 4 TYR B C 1
ATOM 2385 O O . TYR B 1 4 ? 19.422 -19.656 4.707 1 70.5 4 TYR B O 1
ATOM 2393 N N . LEU B 1 5 ? 19.141 -20.719 6.609 1 73.88 5 LEU B N 1
ATOM 2394 C CA . LEU B 1 5 ? 18.938 -19.5 7.391 1 73.88 5 LEU B CA 1
ATOM 2395 C C . LEU B 1 5 ? 20.203 -18.656 7.418 1 73.88 5 LEU B C 1
ATOM 2397 O O . LEU B 1 5 ? 20.141 -17.438 7.34 1 73.88 5 LEU B O 1
ATOM 2401 N N . GLY B 1 6 ? 21.328 -19.375 7.535 1 74.81 6 GLY B N 1
ATOM 2402 C CA . GLY B 1 6 ? 22.594 -18.672 7.559 1 74.81 6 GLY B CA 1
ATOM 2403 C C . GLY B 1 6 ? 22.906 -17.953 6.262 1 74.81 6 GLY B C 1
ATOM 2404 O O . GLY B 1 6 ? 23.328 -16.781 6.273 1 74.81 6 GLY B O 1
ATOM 2405 N N . LYS B 1 7 ? 22.609 -18.594 5.219 1 71.94 7 LYS B N 1
ATOM 2406 C CA . LYS B 1 7 ? 22.859 -18 3.906 1 71.94 7 LYS B CA 1
ATOM 2407 C C . LYS B 1 7 ? 21.938 -16.797 3.67 1 71.94 7 LYS B C 1
ATOM 2409 O O . LYS B 1 7 ? 22.375 -15.789 3.111 1 71.94 7 LYS B O 1
ATOM 2414 N N . ARG B 1 8 ? 20.797 -16.969 4.125 1 70.88 8 ARG B N 1
ATOM 2415 C CA . ARG B 1 8 ? 19.828 -15.875 3.949 1 70.88 8 ARG B CA 1
ATOM 2416 C C . ARG B 1 8 ? 20.203 -14.68 4.82 1 70.88 8 ARG B C 1
ATOM 2418 O O . ARG B 1 8 ? 20.047 -13.531 4.402 1 70.88 8 ARG B O 1
ATOM 2425 N N . LEU B 1 9 ? 20.641 -15 6.004 1 76.31 9 LEU B N 1
ATOM 2426 C CA . LEU B 1 9 ? 21.047 -13.938 6.918 1 76.31 9 LEU B CA 1
ATOM 2427 C C . LEU B 1 9 ? 22.234 -13.164 6.355 1 76.31 9 LEU B C 1
ATOM 2429 O O . LEU B 1 9 ? 22.281 -11.93 6.453 1 76.31 9 LEU B O 1
ATOM 2433 N N . ILE B 1 10 ? 23.078 -13.812 5.793 1 76.06 10 ILE B N 1
ATOM 2434 C CA . ILE B 1 10 ? 24.266 -13.188 5.246 1 76.06 10 ILE B CA 1
ATOM 2435 C C . ILE B 1 10 ? 23.906 -12.328 4.039 1 76.06 10 ILE B C 1
ATOM 2437 O O . ILE B 1 10 ? 24.5 -11.266 3.822 1 76.06 10 ILE B O 1
ATOM 2441 N N . SER B 1 11 ? 22.953 -12.805 3.398 1 71.19 11 SER B N 1
ATOM 2442 C CA . SER B 1 11 ? 22.547 -12.086 2.189 1 71.19 11 SER B CA 1
ATOM 2443 C C . SER B 1 11 ? 21.875 -10.758 2.529 1 71.19 11 SER B C 1
ATOM 2445 O O . SER B 1 11 ? 21.797 -9.859 1.687 1 71.19 11 SER B O 1
ATOM 2447 N N . THR B 1 12 ? 21.453 -10.672 3.789 1 76.31 12 THR B N 1
ATOM 2448 C CA . THR B 1 12 ? 20.75 -9.461 4.211 1 76.31 12 THR B CA 1
ATOM 2449 C C . THR B 1 12 ? 21.75 -8.391 4.641 1 76.31 12 THR B C 1
ATOM 2451 O O . THR B 1 12 ? 21.438 -7.199 4.633 1 76.31 12 THR B O 1
ATOM 2454 N N . ILE B 1 13 ? 22.953 -8.742 4.91 1 80.06 13 ILE B N 1
ATOM 2455 C CA . ILE B 1 13 ? 23.953 -7.836 5.488 1 80.06 13 ILE B CA 1
ATOM 2456 C C . ILE B 1 13 ? 24.297 -6.746 4.477 1 80.06 13 ILE B C 1
ATOM 2458 O O . ILE B 1 13 ? 24.266 -5.555 4.801 1 80.06 13 ILE B O 1
ATOM 2462 N N . PRO B 1 14 ? 24.625 -7.07 3.277 1 78.44 14 PRO B N 1
ATOM 2463 C CA . PRO B 1 14 ? 24.922 -6.016 2.309 1 78.44 14 PRO B CA 1
ATOM 2464 C C . PRO B 1 14 ? 23.766 -5.043 2.111 1 78.44 14 PRO B C 1
ATOM 2466 O O . PRO B 1 14 ? 23.984 -3.844 1.921 1 78.44 14 PRO B O 1
ATOM 2469 N N . LEU B 1 15 ? 22.656 -5.633 2.172 1 74.88 15 LEU B N 1
ATOM 2470 C CA . LEU B 1 15 ? 21.469 -4.805 2.012 1 74.88 15 LEU B CA 1
ATOM 2471 C C . LEU B 1 15 ? 21.344 -3.797 3.15 1 74.88 15 LEU B C 1
ATOM 2473 O O . LEU B 1 15 ? 21.062 -2.623 2.916 1 74.88 15 LEU B O 1
ATOM 2477 N N . LEU B 1 16 ? 21.609 -4.242 4.289 1 81.81 16 LEU B N 1
ATOM 2478 C CA . LEU B 1 16 ? 21.531 -3.365 5.453 1 81.81 16 LEU B CA 1
ATOM 2479 C C . LEU B 1 16 ? 22.625 -2.295 5.398 1 81.81 16 LEU B C 1
ATOM 2481 O O . LEU B 1 16 ? 22.406 -1.16 5.828 1 81.81 16 LEU B O 1
ATOM 2485 N N . LEU B 1 17 ? 23.719 -2.658 4.906 1 84.5 17 LEU B N 1
ATOM 2486 C CA . LEU B 1 17 ? 24.812 -1.707 4.789 1 84.5 17 LEU B CA 1
ATOM 2487 C C . LEU B 1 17 ? 24.484 -0.613 3.781 1 84.5 17 LEU B C 1
ATOM 2489 O O . LEU B 1 17 ? 24.75 0.565 4.027 1 84.5 17 LEU B O 1
ATOM 2493 N N . VAL B 1 18 ? 23.953 -1.01 2.736 1 79.88 18 VAL B N 1
ATOM 2494 C CA . VAL B 1 18 ? 23.594 -0.039 1.708 1 79.88 18 VAL B CA 1
ATOM 2495 C C . VAL B 1 18 ? 22.516 0.905 2.24 1 79.88 18 VAL B C 1
ATOM 2497 O O . VAL B 1 18 ? 22.594 2.119 2.043 1 79.88 18 VAL B O 1
ATOM 2500 N N . ILE B 1 19 ? 21.594 0.343 2.912 1 79.31 19 ILE B N 1
ATOM 2501 C CA . ILE B 1 19 ? 20.5 1.148 3.451 1 79.31 19 ILE B CA 1
ATOM 2502 C C . ILE B 1 19 ? 21.047 2.096 4.52 1 79.31 19 ILE B C 1
ATOM 2504 O O . ILE B 1 19 ? 20.641 3.262 4.582 1 79.31 19 ILE B O 1
ATOM 2508 N N . SER B 1 20 ? 21.891 1.547 5.367 1 85.31 20 SER B N 1
ATOM 2509 C CA . SER B 1 20 ? 22.469 2.391 6.406 1 85.31 20 SER B CA 1
ATOM 2510 C C . SER B 1 20 ? 23.266 3.549 5.797 1 85.31 20 SER B C 1
ATOM 2512 O O . SER B 1 20 ? 23.266 4.656 6.336 1 85.31 20 SER B O 1
ATOM 2514 N N . PHE B 1 21 ? 23.844 3.316 4.723 1 85 21 PHE B N 1
ATOM 2515 C CA . PHE B 1 21 ? 24.609 4.363 4.059 1 85 21 PHE B CA 1
ATOM 2516 C C . PHE B 1 21 ? 23.672 5.418 3.465 1 85 21 PHE B C 1
ATOM 2518 O O . PHE B 1 21 ? 23.953 6.617 3.555 1 85 21 PHE B O 1
ATOM 2525 N N . VAL B 1 22 ? 22.656 4.996 2.904 1 77.12 22 VAL B N 1
ATOM 2526 C CA . VAL B 1 22 ? 21.719 5.922 2.303 1 77.12 22 VAL B CA 1
ATOM 2527 C C . VAL B 1 22 ? 21.078 6.789 3.389 1 77.12 22 VAL B C 1
ATOM 2529 O O . VAL B 1 22 ? 20.922 8 3.213 1 77.12 22 VAL B O 1
ATOM 2532 N N . VAL B 1 23 ? 20.719 6.164 4.438 1 80.62 23 VAL B N 1
ATOM 2533 C CA . VAL B 1 23 ? 20.109 6.883 5.555 1 80.62 23 VAL B CA 1
ATOM 2534 C C . VAL B 1 23 ? 21.109 7.895 6.117 1 80.62 23 VAL B C 1
ATOM 2536 O O . VAL B 1 23 ? 20.734 9.016 6.461 1 80.62 23 VAL B O 1
ATOM 2539 N N . PHE B 1 24 ? 22.406 7.52 6.203 1 83.12 24 PHE B N 1
ATOM 2540 C CA . PHE B 1 24 ? 23.469 8.391 6.664 1 83.12 24 PHE B CA 1
ATOM 2541 C C . PHE B 1 24 ? 23.625 9.594 5.742 1 83.12 24 PHE B C 1
ATOM 2543 O O . PHE B 1 24 ? 23.781 10.727 6.211 1 83.12 24 PHE B O 1
ATOM 2550 N N . MET B 1 25 ? 23.5 9.266 4.512 1 76.44 25 MET B N 1
ATOM 2551 C CA . MET B 1 25 ? 23.719 10.312 3.52 1 76.44 25 MET B CA 1
ATOM 2552 C C . MET B 1 25 ? 22.562 11.305 3.512 1 76.44 25 MET B C 1
ATOM 2554 O O . MET B 1 25 ? 22.719 12.461 3.129 1 76.44 25 MET B O 1
ATOM 2558 N N . PHE B 1 26 ? 21.516 10.914 3.914 1 71.12 26 PHE B N 1
ATOM 2559 C CA . PHE B 1 26 ? 20.328 11.742 3.877 1 71.12 26 PHE B CA 1
ATOM 2560 C C . PHE B 1 26 ? 20.531 13.023 4.676 1 71.12 26 PHE B C 1
ATOM 2562 O O . PHE B 1 26 ? 20.141 14.109 4.234 1 71.12 26 PHE B O 1
ATOM 2569 N N . ILE B 1 27 ? 21.016 12.883 5.793 1 66.06 27 ILE B N 1
ATOM 2570 C CA . ILE B 1 27 ? 21.203 14.047 6.652 1 66.06 27 ILE B CA 1
ATOM 2571 C C . ILE B 1 27 ? 22.203 15.016 6.004 1 66.06 27 ILE B C 1
ATOM 2573 O O . ILE B 1 27 ? 22.078 16.234 6.156 1 66.06 27 ILE B O 1
ATOM 2577 N N . HIS B 1 28 ? 23.047 14.352 5.312 1 67.88 28 HIS B N 1
ATOM 2578 C CA . HIS B 1 28 ? 24.078 15.172 4.695 1 67.88 28 HIS B CA 1
ATOM 2579 C C . HIS B 1 28 ? 23.562 15.859 3.438 1 67.88 28 HIS B C 1
ATOM 2581 O O . HIS B 1 28 ? 24.156 16.828 2.961 1 67.88 28 HIS B O 1
ATOM 2587 N N . MET B 1 29 ? 22.453 15.383 3.016 1 63.53 29 MET B N 1
ATOM 2588 C CA . MET B 1 29 ? 21.922 15.922 1.766 1 63.53 29 MET B CA 1
ATOM 2589 C C . MET B 1 29 ? 20.859 16.984 2.037 1 63.53 29 MET B C 1
ATOM 2591 O O . MET B 1 29 ? 20.406 17.656 1.114 1 63.53 29 MET B O 1
ATOM 2595 N N . ILE B 1 30 ? 20.312 17.094 3.195 1 60.59 30 ILE B N 1
ATOM 2596 C CA . ILE B 1 30 ? 19.328 18.109 3.543 1 60.59 30 ILE B CA 1
ATOM 2597 C C . ILE B 1 30 ? 19.938 19.5 3.391 1 60.59 30 ILE B C 1
ATOM 2599 O O . ILE B 1 30 ? 21.047 19.75 3.865 1 60.59 30 ILE B O 1
ATOM 2603 N N . PRO B 1 31 ? 19.203 20.328 2.529 1 58.44 31 PRO B N 1
ATOM 2604 C CA . PRO B 1 31 ? 19.719 21.703 2.406 1 58.44 31 PRO B CA 1
ATOM 2605 C C . PRO B 1 31 ? 19.766 22.438 3.742 1 58.44 31 PRO B C 1
ATOM 2607 O O . PRO B 1 31 ? 18.781 22.406 4.5 1 58.44 31 PRO B O 1
ATOM 2610 N N . GLY B 1 32 ? 20.891 22.891 4.121 1 58.47 32 GLY B N 1
ATOM 2611 C CA . GLY B 1 32 ? 21.188 23.625 5.344 1 58.47 32 GLY B CA 1
ATOM 2612 C C . GLY B 1 32 ? 22.391 23.078 6.082 1 58.47 32 GLY B C 1
ATOM 2613 O O . GLY B 1 32 ? 22.875 21.984 5.773 1 58.47 32 GLY B O 1
ATOM 2614 N N . ASP B 1 33 ? 23.062 23.953 6.605 1 61.94 33 ASP B N 1
ATOM 2615 C CA . ASP B 1 33 ? 24.203 23.562 7.422 1 61.94 33 ASP B CA 1
ATOM 2616 C C . ASP B 1 33 ? 23.781 22.688 8.594 1 61.94 33 ASP B C 1
ATOM 2618 O O . ASP B 1 33 ? 23.078 23.141 9.5 1 61.94 33 ASP B O 1
ATOM 2622 N N . PRO B 1 34 ? 23.891 21.281 8.328 1 65.5 34 PRO B N 1
ATOM 2623 C CA . PRO B 1 34 ? 23.516 20.406 9.453 1 65.5 34 PRO B CA 1
ATOM 2624 C C . PRO B 1 34 ? 23.969 20.969 10.805 1 65.5 34 PRO B C 1
ATOM 2626 O O . PRO B 1 34 ? 23.266 20.797 11.805 1 65.5 34 PRO B O 1
ATOM 2629 N N . ALA B 1 35 ? 25.094 21.578 10.742 1 66.88 35 ALA B N 1
ATOM 2630 C CA . ALA B 1 35 ? 25.578 22.203 11.977 1 66.88 35 ALA B CA 1
ATOM 2631 C C . ALA B 1 35 ? 24.594 23.266 12.461 1 66.88 35 ALA B C 1
ATOM 2633 O O . ALA B 1 35 ? 24.359 23.406 13.656 1 66.88 35 ALA B O 1
ATOM 2634 N N . ARG B 1 36 ? 24.094 23.891 11.5 1 68.94 36 ARG B N 1
ATOM 2635 C CA . ARG B 1 36 ? 23.141 24.922 11.859 1 68.94 36 ARG B CA 1
ATOM 2636 C C . ARG B 1 36 ? 21.828 24.312 12.359 1 68.94 36 ARG B C 1
ATOM 2638 O O . ARG B 1 36 ? 21.203 24.844 13.289 1 68.94 36 ARG B O 1
ATOM 2645 N N . LEU B 1 37 ? 21.562 23.281 11.766 1 66 37 LEU B N 1
ATOM 2646 C CA . LEU B 1 37 ? 20.328 22.609 12.164 1 66 37 LEU B CA 1
ATOM 2647 C C . LEU B 1 37 ? 20.422 22.109 13.602 1 66 37 LEU B C 1
ATOM 2649 O O . LEU B 1 37 ? 19.453 22.203 14.359 1 66 37 LEU B O 1
ATOM 2653 N N . VAL B 1 38 ? 21.531 21.641 13.875 1 64.06 38 VAL B N 1
ATOM 2654 C CA . VAL B 1 38 ? 21.766 21.125 15.219 1 64.06 38 VAL B CA 1
ATOM 2655 C C . VAL B 1 38 ? 21.969 22.266 16.203 1 64.06 38 VAL B C 1
ATOM 2657 O O . VAL B 1 38 ? 21.484 22.234 17.328 1 64.06 38 VAL B O 1
ATOM 2660 N N . ALA B 1 39 ? 22.703 23.281 15.734 1 66.81 39 ALA B N 1
ATOM 2661 C CA . ALA B 1 39 ? 23.016 24.422 16.594 1 66.81 39 ALA B CA 1
ATOM 2662 C C . ALA B 1 39 ? 21.781 25.281 16.844 1 66.81 39 ALA B C 1
ATOM 2664 O O . ALA B 1 39 ? 21.719 26 17.844 1 66.81 39 ALA B O 1
ATOM 2665 N N . GLY B 1 40 ? 20.766 24.984 16.047 1 63.22 40 GLY B N 1
ATOM 2666 C CA . GLY B 1 40 ? 19.562 25.781 16.156 1 63.22 40 GLY B CA 1
ATOM 2667 C C . GLY B 1 40 ? 19.547 26.969 15.203 1 63.22 40 GLY B C 1
ATOM 2668 O O . GLY B 1 40 ? 20.609 27.422 14.758 1 63.22 40 GLY B O 1
ATOM 2669 N N . GLN B 1 41 ? 18.484 27.406 14.852 1 63.84 41 GLN B N 1
ATOM 2670 C CA . GLN B 1 41 ? 18.297 28.469 13.875 1 63.84 41 GLN B CA 1
ATOM 2671 C C . GLN B 1 41 ? 18.906 29.781 14.359 1 63.84 41 GLN B C 1
ATOM 2673 O O . GLN B 1 41 ? 19.375 30.594 13.555 1 63.84 41 GLN B O 1
ATOM 2678 N N . ASP B 1 42 ? 18.984 29.969 15.664 1 67.25 42 ASP B N 1
ATOM 2679 C CA . ASP B 1 42 ? 19.438 31.234 16.219 1 67.25 42 ASP B CA 1
ATOM 2680 C C . ASP B 1 42 ? 20.906 31.156 16.656 1 67.25 42 ASP B C 1
ATOM 2682 O O . ASP B 1 42 ? 21.422 32.062 17.297 1 67.25 42 ASP B O 1
ATOM 2686 N N . ALA B 1 43 ? 21.453 30.047 16.359 1 72.5 43 ALA B N 1
ATOM 2687 C CA . ALA B 1 43 ? 22.828 29.875 16.781 1 72.5 43 ALA B CA 1
ATOM 2688 C C . ALA B 1 43 ? 23.766 30.797 16 1 72.5 43 ALA B C 1
ATOM 2690 O O . ALA B 1 43 ? 23.547 31.062 14.82 1 72.5 43 ALA B O 1
ATOM 2691 N N . THR B 1 44 ? 24.641 31.438 16.719 1 76.94 44 THR B N 1
ATOM 2692 C CA . THR B 1 44 ? 25.641 32.312 16.094 1 76.94 44 THR B CA 1
ATOM 2693 C C . THR B 1 44 ? 26.562 31.484 15.188 1 76.94 44 THR B C 1
ATOM 2695 O O . THR B 1 44 ? 26.594 30.25 15.281 1 76.94 44 THR B O 1
ATOM 2698 N N . LYS B 1 45 ? 27.141 32.125 14.25 1 81.94 45 LYS B N 1
ATOM 2699 C CA . LYS B 1 45 ? 28.078 31.453 13.336 1 81.94 45 LYS B CA 1
ATOM 2700 C C . LYS B 1 45 ? 29.156 30.703 14.102 1 81.94 45 LYS B C 1
ATOM 2702 O O . LYS B 1 45 ? 29.578 29.625 13.688 1 81.94 45 LYS B O 1
ATOM 2707 N N . GLU B 1 46 ? 29.578 31.281 15.172 1 78.94 46 GLU B N 1
ATOM 2708 C CA . GLU B 1 46 ? 30.594 30.641 15.992 1 78.94 46 GLU B CA 1
ATOM 2709 C C . GLU B 1 46 ? 30.078 29.359 16.625 1 78.94 46 GLU B C 1
ATOM 2711 O O . GLU B 1 46 ? 30.781 28.344 16.656 1 78.94 46 GLU B O 1
ATOM 2716 N N . ASP B 1 47 ? 28.812 29.438 17.047 1 76 47 ASP B N 1
ATOM 2717 C CA . ASP B 1 47 ? 28.188 28.25 17.625 1 76 47 ASP B CA 1
ATOM 2718 C C . ASP B 1 47 ? 28.031 27.141 16.594 1 76 47 ASP B C 1
ATOM 2720 O O . ASP B 1 47 ? 28.25 25.969 16.906 1 76 47 ASP B O 1
ATOM 2724 N N . VAL B 1 48 ? 27.734 27.625 15.461 1 79.88 48 VAL B N 1
ATOM 2725 C CA . VAL B 1 48 ? 27.531 26.656 14.383 1 79.88 48 VAL B CA 1
ATOM 2726 C C . VAL B 1 48 ? 28.859 25.969 14.047 1 79.88 48 VAL B C 1
ATOM 2728 O O . VAL B 1 48 ? 28.906 24.766 13.789 1 79.88 48 VAL B O 1
ATOM 2731 N N . ALA B 1 49 ? 29.875 26.734 14.125 1 76.81 49 ALA B N 1
ATOM 2732 C CA . ALA B 1 49 ? 31.203 26.188 13.828 1 76.81 49 ALA B CA 1
ATOM 2733 C C . ALA B 1 49 ? 31.641 25.188 14.891 1 76.81 49 ALA B C 1
ATOM 2735 O O . ALA B 1 49 ? 32.219 24.156 14.578 1 76.81 49 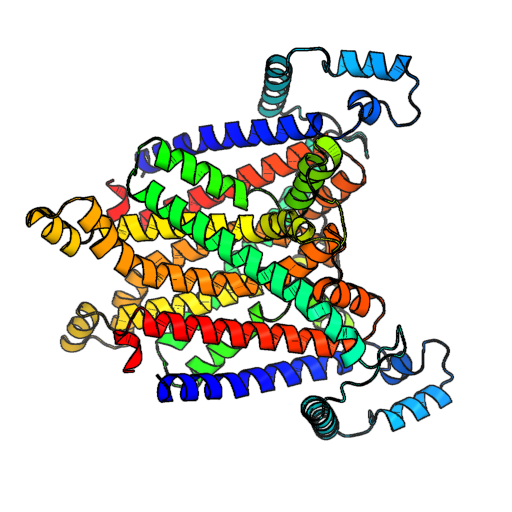ALA B O 1
ATOM 2736 N N . VAL B 1 50 ? 31.359 25.484 16.047 1 75.44 50 VAL B N 1
ATOM 2737 C CA . VAL B 1 50 ? 31.688 24.594 17.156 1 75.44 50 VAL B CA 1
ATOM 2738 C C . VAL B 1 50 ? 30.891 23.297 17.031 1 75.44 50 VAL B C 1
ATOM 2740 O O . VAL B 1 50 ? 31.438 22.203 17.188 1 75.44 50 VAL B O 1
ATOM 2743 N N . VAL B 1 51 ? 29.656 23.531 16.688 1 72.81 51 VAL B N 1
ATOM 2744 C CA . VAL B 1 51 ? 28.781 22.359 16.547 1 72.81 51 VAL B CA 1
ATOM 2745 C C . VAL B 1 51 ? 29.234 21.516 15.367 1 72.81 51 VAL B C 1
ATOM 2747 O O . VAL B 1 51 ? 29.203 20.281 15.43 1 72.81 51 VAL B O 1
ATOM 2750 N N . ARG B 1 52 ? 29.672 22.188 14.414 1 75.88 52 ARG B N 1
ATOM 2751 C CA . ARG B 1 52 ? 30.172 21.5 13.227 1 75.88 52 ARG B CA 1
ATOM 2752 C C . ARG B 1 52 ? 31.375 20.625 13.555 1 75.88 52 ARG B C 1
ATOM 2754 O O . ARG B 1 52 ? 31.469 19.484 13.102 1 75.88 52 ARG B O 1
ATOM 2761 N N . GLU B 1 53 ? 32.188 21.172 14.281 1 72.81 53 GLU B N 1
ATOM 2762 C CA . GLU B 1 53 ? 33.406 20.438 14.695 1 72.81 53 GLU B CA 1
ATOM 2763 C C . GLU B 1 53 ? 33.031 19.281 15.633 1 72.81 53 GLU B C 1
ATOM 2765 O O . GLU B 1 53 ? 33.594 18.203 15.531 1 72.81 53 GLU B O 1
ATOM 2770 N N . GLN B 1 54 ? 32.125 19.547 16.422 1 69.31 54 GLN B N 1
ATOM 2771 C CA . GLN B 1 54 ? 31.703 18.531 17.375 1 69.31 54 GLN B CA 1
ATOM 2772 C C . GLN B 1 54 ? 31.016 17.375 16.672 1 69.31 54 GLN B C 1
ATOM 2774 O O . GLN B 1 54 ? 31.141 16.219 17.094 1 69.31 54 GLN B O 1
ATOM 2779 N N . LEU B 1 55 ? 30.344 17.781 15.617 1 65.56 55 LEU B N 1
ATOM 2780 C CA . LEU B 1 55 ? 29.594 16.766 14.891 1 65.56 55 LEU B CA 1
ATOM 2781 C C . LEU B 1 55 ? 30.469 16.062 13.859 1 65.56 55 LEU B C 1
ATOM 2783 O O . LEU B 1 55 ? 30.062 15.055 13.281 1 65.56 55 LEU B O 1
ATOM 2787 N N . GLY B 1 56 ? 31.688 16.531 13.859 1 68.38 56 GLY B N 1
ATOM 2788 C CA . GLY B 1 56 ? 32.656 15.961 12.938 1 68.38 56 GLY B CA 1
ATOM 2789 C C . GLY B 1 56 ? 32.25 16.141 11.477 1 68.38 56 GLY B C 1
ATOM 2790 O O . GLY B 1 56 ? 32.531 15.281 10.641 1 68.38 56 GLY B O 1
ATOM 2791 N N . LEU B 1 57 ? 31.578 17.172 11.18 1 69.38 57 LEU B N 1
ATOM 2792 C CA . LEU B 1 57 ? 31.078 17.391 9.828 1 69.38 57 LEU B CA 1
ATOM 2793 C C . LEU B 1 57 ? 32.219 17.797 8.883 1 69.38 57 LEU B C 1
ATOM 2795 O O . LEU B 1 57 ? 32.062 17.75 7.664 1 69.38 57 LEU B O 1
ATOM 2799 N N . ASP B 1 58 ? 33.344 18.047 9.484 1 73.88 58 ASP B N 1
ATOM 2800 C CA . ASP B 1 58 ? 34.5 18.438 8.695 1 73.88 58 ASP B CA 1
ATOM 2801 C C . ASP B 1 58 ? 35.344 17.219 8.328 1 73.88 58 ASP B C 1
ATOM 2803 O O . ASP B 1 58 ? 36.281 17.328 7.523 1 73.88 58 ASP B O 1
ATOM 2807 N N . GLU B 1 59 ? 35 16.188 8.82 1 80.56 59 GLU B N 1
ATOM 2808 C CA . GLU B 1 59 ? 35.719 14.961 8.516 1 80.56 59 GLU B CA 1
ATOM 2809 C C . GLU B 1 59 ? 35.25 14.344 7.207 1 80.56 59 GLU B C 1
ATOM 2811 O O . GLU B 1 59 ? 34.156 14.672 6.723 1 80.56 59 GLU B O 1
ATOM 2816 N N . PRO B 1 60 ? 36.156 13.555 6.598 1 83.62 60 PRO B N 1
ATOM 2817 C CA . PRO B 1 60 ? 35.719 12.836 5.398 1 83.62 60 PRO B CA 1
ATOM 2818 C C . PRO B 1 60 ? 34.469 12.016 5.633 1 83.62 60 PRO B C 1
ATOM 2820 O O . PRO B 1 60 ? 34.25 11.5 6.734 1 83.62 60 PRO B O 1
ATOM 2823 N N . LEU B 1 61 ? 33.656 11.883 4.645 1 82.88 61 LEU B N 1
ATOM 2824 C CA . LEU B 1 61 ? 32.344 11.25 4.703 1 82.88 61 LEU B CA 1
ATOM 2825 C C . LEU B 1 61 ? 32.469 9.812 5.219 1 82.88 61 LEU B C 1
ATOM 2827 O O . LEU B 1 61 ? 31.594 9.359 5.977 1 82.88 61 LEU B O 1
ATOM 2831 N N . LEU B 1 62 ? 33.531 9.18 4.812 1 86.38 62 LEU B N 1
ATOM 2832 C CA . LEU B 1 62 ? 33.688 7.781 5.203 1 86.38 62 LEU B CA 1
ATOM 2833 C C . LEU B 1 62 ? 33.938 7.664 6.699 1 86.38 62 LEU B C 1
ATOM 2835 O O . LEU B 1 62 ? 33.531 6.695 7.336 1 86.38 62 LEU B O 1
ATOM 2839 N N . VAL B 1 63 ? 34.688 8.656 7.215 1 87.38 63 VAL B N 1
ATOM 2840 C CA . VAL B 1 63 ? 34.969 8.672 8.648 1 87.38 63 VAL B CA 1
ATOM 2841 C C . VAL B 1 63 ? 33.656 8.969 9.414 1 87.38 63 VAL B C 1
ATOM 2843 O O . VAL B 1 63 ? 33.406 8.352 10.445 1 87.38 63 VAL B O 1
ATOM 2846 N N . GLN B 1 64 ? 32.938 9.82 8.883 1 86.5 64 GLN B N 1
ATOM 2847 C CA . GLN B 1 64 ? 31.641 10.133 9.492 1 86.5 64 GLN B CA 1
ATOM 2848 C C . GLN B 1 64 ? 30.719 8.914 9.5 1 86.5 64 GLN B C 1
ATOM 2850 O O . GLN B 1 64 ? 30.016 8.664 10.484 1 86.5 64 GLN B O 1
ATOM 2855 N N . TYR B 1 65 ? 30.766 8.234 8.391 1 89.62 65 TYR B N 1
ATOM 2856 C CA . TYR B 1 65 ? 29.953 7.023 8.297 1 89.62 65 TYR B CA 1
ATOM 2857 C C . TYR B 1 65 ? 30.422 5.973 9.297 1 89.62 65 TYR B C 1
ATOM 2859 O O . TYR B 1 65 ? 29.609 5.27 9.898 1 89.62 65 TYR B O 1
ATOM 2867 N N . GLY B 1 66 ? 31.703 5.859 9.422 1 89.12 66 GLY B N 1
ATOM 2868 C CA . GLY B 1 66 ? 32.25 4.949 10.422 1 89.12 66 GLY B CA 1
ATOM 2869 C C . GLY B 1 66 ? 31.797 5.266 11.828 1 89.12 66 GLY B C 1
ATOM 2870 O O . GLY B 1 66 ? 31.469 4.359 12.602 1 89.12 66 GLY B O 1
ATOM 2871 N N . LYS B 1 67 ? 31.812 6.496 12.164 1 86.06 67 LYS B N 1
ATOM 2872 C CA . LYS B 1 67 ? 31.344 6.914 13.484 1 86.06 67 LYS B CA 1
ATOM 2873 C C . LYS B 1 67 ? 29.859 6.621 13.656 1 86.06 67 LYS B C 1
ATOM 2875 O O . LYS B 1 67 ? 29.422 6.227 14.742 1 86.06 67 LYS B O 1
ATOM 2880 N N . TYR B 1 68 ? 29.141 6.91 12.617 1 87.12 68 TYR B N 1
ATOM 2881 C CA . TYR B 1 68 ? 27.719 6.598 12.609 1 87.12 68 TYR B CA 1
ATOM 2882 C C . TYR B 1 68 ? 27.484 5.117 12.875 1 87.12 68 TYR B C 1
ATOM 2884 O O . TYR B 1 68 ? 26.656 4.754 13.711 1 87.12 68 TYR B O 1
ATOM 2892 N N . MET B 1 69 ? 28.25 4.301 12.227 1 89.62 69 MET B N 1
ATOM 2893 C CA . MET B 1 69 ? 28.125 2.854 12.375 1 89.62 69 MET B CA 1
ATOM 2894 C C . MET B 1 69 ? 28.531 2.414 13.773 1 89.62 69 MET B C 1
ATOM 2896 O O . MET B 1 69 ? 27.922 1.515 14.352 1 89.62 69 MET B O 1
ATOM 2900 N N . LYS B 1 70 ? 29.562 3.002 14.234 1 89.12 70 LYS B N 1
ATOM 2901 C CA . LYS B 1 70 ? 29.984 2.699 15.594 1 89.12 70 LYS B CA 1
ATOM 2902 C C . LYS B 1 70 ? 28.875 3.02 16.594 1 89.12 70 LYS B C 1
ATOM 2904 O O . LYS B 1 70 ? 28.641 2.25 17.531 1 89.12 70 LYS B O 1
ATOM 2909 N N . GLY B 1 71 ? 28.281 4.086 16.422 1 87.62 71 GLY B N 1
ATOM 2910 C CA . GLY B 1 71 ? 27.156 4.449 17.281 1 87.62 71 GLY B CA 1
ATOM 2911 C C . GLY B 1 71 ? 26 3.469 17.203 1 87.62 71 GLY B C 1
ATOM 2912 O O . GLY B 1 71 ? 25.406 3.131 18.219 1 87.62 71 GLY B O 1
ATOM 2913 N N . LEU B 1 72 ? 25.75 3.039 16.031 1 86.25 72 LEU B N 1
ATOM 2914 C CA . LEU B 1 72 ? 24.672 2.078 15.812 1 86.25 72 LEU B CA 1
ATOM 2915 C C . LEU B 1 72 ? 24.938 0.775 16.562 1 86.25 72 LEU B C 1
ATOM 2917 O O . LEU B 1 72 ? 24.031 0.196 17.156 1 86.25 72 LEU B O 1
ATOM 2921 N N . PHE B 1 73 ? 26.172 0.368 16.547 1 87.31 73 PHE B N 1
ATOM 2922 C CA . PHE B 1 73 ? 26.531 -0.914 17.141 1 87.31 73 PHE B CA 1
ATOM 2923 C C . PHE B 1 73 ? 26.656 -0.789 18.656 1 87.31 73 PHE B C 1
ATOM 2925 O O . PHE B 1 73 ? 26.484 -1.771 19.391 1 87.31 73 PHE B O 1
ATOM 2932 N N . THR B 1 74 ? 26.891 0.421 19.062 1 87.38 74 THR B N 1
ATOM 2933 C CA . THR B 1 74 ? 27.062 0.617 20.5 1 87.38 74 THR B CA 1
ATOM 2934 C C . THR B 1 74 ? 25.766 1.132 21.125 1 87.38 74 THR B C 1
ATOM 2936 O O . THR B 1 74 ? 25.672 1.264 22.359 1 87.38 74 THR B O 1
ATOM 2939 N N . GLY B 1 75 ? 24.859 1.358 20.297 1 82.75 75 GLY B N 1
ATOM 2940 C CA . GLY B 1 75 ? 23.562 1.815 20.797 1 82.75 75 GLY B CA 1
ATOM 2941 C C . GLY B 1 75 ? 23.516 3.312 21.031 1 82.75 75 GLY B C 1
ATOM 2942 O O . GLY B 1 75 ? 22.578 3.816 21.656 1 82.75 75 GLY B O 1
ATOM 2943 N N . ASP B 1 76 ? 24.516 3.961 20.672 1 87.31 76 ASP B N 1
ATOM 2944 C CA . ASP B 1 76 ? 24.547 5.414 20.781 1 87.31 76 ASP B CA 1
ATOM 2945 C C . ASP B 1 76 ? 24.078 6.082 19.5 1 87.31 76 ASP B C 1
ATOM 2947 O O . ASP B 1 76 ? 24.891 6.387 18.609 1 87.31 76 ASP B O 1
ATOM 2951 N N . LEU B 1 77 ? 22.859 6.387 19.5 1 86.81 77 LEU B N 1
ATOM 2952 C CA . LEU B 1 77 ? 22.25 6.945 18.281 1 86.81 77 LEU B CA 1
ATOM 2953 C C . LEU B 1 77 ? 22.094 8.453 18.406 1 86.81 77 LEU B C 1
ATOM 2955 O O . LEU B 1 77 ? 21.453 9.086 17.562 1 86.81 77 LEU B O 1
ATOM 2959 N N . GLY B 1 78 ? 22.625 8.945 19.516 1 85.56 78 GLY B N 1
ATOM 2960 C CA . GLY B 1 78 ? 22.5 10.375 19.734 1 85.56 78 GLY B CA 1
ATOM 2961 C C . GLY B 1 78 ? 21.281 10.758 20.547 1 85.56 78 GLY B C 1
ATOM 2962 O O . GLY B 1 78 ? 20.75 9.938 21.297 1 85.56 78 GLY B O 1
ATOM 2963 N N . SER B 1 79 ? 21 12.109 20.469 1 85.62 79 SER B N 1
ATOM 2964 C CA . SER B 1 79 ? 19.875 12.602 21.266 1 85.62 79 SER B CA 1
ATOM 2965 C C . SER B 1 79 ? 18.859 13.336 20.391 1 85.62 79 SER B C 1
ATOM 2967 O O . SER B 1 79 ? 19.219 13.898 19.359 1 85.62 79 SER B O 1
ATOM 2969 N N . SER B 1 80 ? 17.672 13.219 20.875 1 86.94 80 SER B N 1
ATOM 2970 C CA . SER B 1 80 ? 16.594 13.953 20.219 1 86.94 80 SER B CA 1
ATOM 2971 C C . SER B 1 80 ? 16.703 15.453 20.5 1 86.94 80 SER B C 1
ATOM 2973 O O . SER B 1 80 ? 16.953 15.859 21.641 1 86.94 80 SER B O 1
ATOM 2975 N N . ILE B 1 81 ? 16.531 16.234 19.469 1 78.19 81 ILE B N 1
ATOM 2976 C CA . ILE B 1 81 ? 16.578 17.688 19.625 1 78.19 81 ILE B CA 1
ATOM 2977 C C . ILE B 1 81 ? 15.273 18.172 20.25 1 78.19 81 ILE B C 1
ATOM 2979 O O . ILE B 1 81 ? 15.227 19.25 20.844 1 78.19 81 ILE B O 1
ATOM 2983 N N . LYS B 1 82 ? 14.32 17.406 20.016 1 79.31 82 LYS B N 1
ATOM 2984 C CA . LYS B 1 82 ? 12.992 17.812 20.469 1 79.31 82 LYS B CA 1
ATOM 2985 C C . LYS B 1 82 ? 12.867 17.672 21.984 1 79.31 82 LYS B C 1
ATOM 2987 O O . LYS B 1 82 ? 12.352 18.578 22.656 1 79.31 82 LYS B O 1
ATOM 2992 N N . ASN B 1 83 ? 13.289 16.547 22.453 1 83.5 83 ASN B N 1
ATOM 2993 C CA . ASN B 1 83 ? 13.016 16.312 23.875 1 83.5 83 ASN B CA 1
ATOM 2994 C C . ASN B 1 83 ? 14.297 16.156 24.672 1 83.5 83 ASN B C 1
ATOM 2996 O O . ASN B 1 83 ? 14.258 16 25.891 1 83.5 83 ASN B O 1
ATOM 3000 N N . GLY B 1 84 ? 15.422 16.094 24.031 1 84.62 84 GLY B N 1
ATOM 3001 C CA . GLY B 1 84 ? 16.703 16.016 24.719 1 84.62 84 GLY B CA 1
ATOM 3002 C C . GLY B 1 84 ? 17.047 14.602 25.172 1 84.62 84 GLY B C 1
ATOM 3003 O O . GLY B 1 84 ? 18.172 14.344 25.609 1 84.62 84 GLY B O 1
ATOM 3004 N N . LYS B 1 85 ? 16.141 13.719 25.062 1 91.56 85 LYS B N 1
ATOM 3005 C CA . LYS B 1 85 ? 16.391 12.32 25.422 1 91.56 85 LYS B CA 1
ATOM 3006 C C . LYS B 1 85 ? 17.203 11.617 24.344 1 91.56 85 LYS B C 1
ATOM 3008 O O . LYS B 1 85 ? 17.312 12.109 23.219 1 91.56 85 LYS B O 1
ATOM 3013 N N . THR B 1 86 ? 17.766 10.461 24.844 1 92.88 86 THR B N 1
ATOM 3014 C CA . THR B 1 86 ? 18.453 9.664 23.844 1 92.88 86 THR B CA 1
ATOM 3015 C C . THR B 1 86 ? 17.484 9.133 22.797 1 92.88 86 THR B C 1
ATOM 3017 O O . THR B 1 86 ? 16.297 8.953 23.078 1 92.88 86 THR B O 1
ATOM 3020 N N . VAL B 1 87 ? 17.984 8.922 21.625 1 93 87 VAL B N 1
ATOM 3021 C CA . VAL B 1 87 ? 17.172 8.383 20.547 1 93 87 VAL B CA 1
ATOM 3022 C C . VAL B 1 87 ? 16.594 7.031 20.969 1 93 87 VAL B C 1
ATOM 3024 O O . VAL B 1 87 ? 15.43 6.738 20.688 1 93 87 VAL B O 1
ATOM 3027 N N . THR B 1 88 ? 17.375 6.293 21.672 1 91.5 88 THR B N 1
ATOM 3028 C CA . THR B 1 88 ? 16.922 4.98 22.109 1 91.5 88 THR B CA 1
ATOM 3029 C C . THR B 1 88 ? 15.75 5.113 23.078 1 91.5 88 THR B C 1
ATOM 3031 O O . THR B 1 88 ? 14.766 4.375 22.984 1 91.5 88 THR B O 1
ATOM 3034 N N . GLU B 1 89 ? 15.844 6.027 23.906 1 93 89 GLU B N 1
ATOM 3035 C CA . GLU B 1 89 ? 14.781 6.246 24.891 1 93 89 GLU B CA 1
ATOM 3036 C C . GLU B 1 89 ? 13.516 6.789 24.234 1 93 89 GLU B C 1
ATOM 3038 O O . GLU B 1 89 ? 12.406 6.539 24.703 1 93 89 GLU B O 1
ATOM 3043 N N . THR B 1 90 ? 13.766 7.426 23.203 1 92.75 90 THR B N 1
ATOM 3044 C CA . THR B 1 90 ? 12.656 8.031 22.469 1 92.75 90 THR B CA 1
ATOM 3045 C C . THR B 1 90 ? 11.914 6.988 21.641 1 92.75 90 THR B C 1
ATOM 3047 O O . THR B 1 90 ? 10.688 7.012 21.562 1 92.75 90 THR B O 1
ATOM 3050 N N . ILE B 1 91 ? 12.633 6.027 21.156 1 93.25 91 ILE B N 1
ATOM 3051 C CA . ILE B 1 91 ? 12.086 5.086 20.172 1 93.25 91 ILE B CA 1
ATOM 3052 C C . ILE B 1 91 ? 11.562 3.844 20.891 1 93.25 91 ILE B C 1
ATOM 3054 O O . ILE B 1 91 ? 10.539 3.279 20.5 1 93.25 91 ILE B O 1
ATOM 3058 N N . ALA B 1 92 ? 12.125 3.488 21.984 1 92.62 92 ALA B N 1
ATOM 3059 C CA . ALA B 1 92 ? 11.906 2.195 22.625 1 92.62 92 ALA B CA 1
ATOM 3060 C C . ALA B 1 92 ? 10.438 2.016 23.016 1 92.62 92 ALA B C 1
ATOM 3062 O O . ALA B 1 92 ? 9.836 0.976 22.734 1 92.62 92 ALA B O 1
ATOM 3063 N N . PRO B 1 93 ? 9.859 2.988 23.578 1 91.75 93 PRO B N 1
ATOM 3064 C CA . PRO B 1 93 ? 8.469 2.795 24 1 91.75 93 PRO B CA 1
ATOM 3065 C C . PRO B 1 93 ? 7.496 2.73 22.828 1 91.75 93 PRO B C 1
ATOM 3067 O O . PRO B 1 93 ? 6.367 2.254 22.984 1 91.75 93 PRO B O 1
ATOM 3070 N N . ARG B 1 94 ? 7.895 3.145 21.734 1 92.38 94 ARG B N 1
ATOM 3071 C CA . ARG B 1 94 ? 7.016 3.252 20.578 1 92.38 94 ARG B CA 1
ATOM 3072 C C . ARG B 1 94 ? 7.094 2 19.719 1 92.38 94 ARG B C 1
ATOM 3074 O O . ARG B 1 94 ? 6.27 1.808 18.812 1 92.38 94 ARG B O 1
ATOM 3081 N N . LEU B 1 95 ? 7.988 1.121 20.125 1 90.62 95 LEU B N 1
ATOM 3082 C CA . LEU B 1 95 ? 8.195 -0.099 19.359 1 90.62 95 LEU B CA 1
ATOM 3083 C C . LEU B 1 95 ? 7.008 -1.04 19.484 1 90.62 95 LEU B C 1
ATOM 3085 O O . LEU B 1 95 ? 6.488 -1.542 18.484 1 90.62 95 LEU B O 1
ATOM 3089 N N . LYS B 1 96 ? 6.578 -1.234 20.594 1 90.25 96 LYS B N 1
ATOM 3090 C CA . LYS B 1 96 ? 5.539 -2.221 20.875 1 90.25 96 LYS B CA 1
ATOM 3091 C C . LYS B 1 96 ? 4.238 -1.866 20.156 1 90.25 96 LYS B C 1
ATOM 3093 O O . LYS B 1 96 ? 3.639 -2.713 19.5 1 90.25 96 LYS B O 1
ATOM 3098 N N . PRO B 1 97 ? 3.801 -0.6 20.234 1 91.75 97 PRO B N 1
ATOM 3099 C CA . PRO B 1 97 ? 2.559 -0.263 19.531 1 91.75 97 PRO B CA 1
ATOM 3100 C C . PRO B 1 97 ? 2.625 -0.551 18.031 1 91.75 97 PRO B C 1
ATOM 3102 O O . PRO B 1 97 ? 1.676 -1.093 17.469 1 91.75 97 PRO B O 1
AT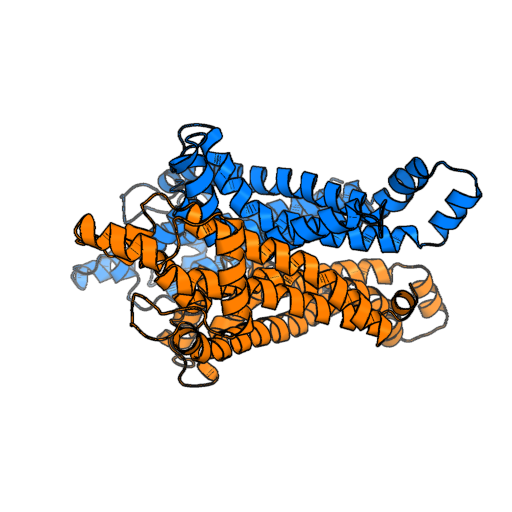OM 3105 N N . THR B 1 98 ? 3.709 -0.232 17.422 1 90.12 98 THR B N 1
ATOM 3106 C CA . THR B 1 98 ? 3.844 -0.429 15.984 1 90.12 98 THR B CA 1
ATOM 3107 C C . THR B 1 98 ? 3.904 -1.916 15.648 1 90.12 98 THR B C 1
ATOM 3109 O O . THR B 1 98 ? 3.264 -2.369 14.695 1 90.12 98 THR B O 1
ATOM 3112 N N . ILE B 1 99 ? 4.617 -2.648 16.438 1 87.25 99 ILE B N 1
ATOM 3113 C CA . ILE B 1 99 ? 4.758 -4.078 16.188 1 87.25 99 ILE B CA 1
ATOM 3114 C C . ILE B 1 99 ? 3.408 -4.77 16.375 1 87.25 99 ILE B C 1
ATOM 3116 O O . ILE B 1 99 ? 3.008 -5.594 15.547 1 87.25 99 ILE B O 1
ATOM 3120 N N . MET B 1 100 ? 2.779 -4.43 17.422 1 90.12 100 MET B N 1
ATOM 3121 C CA . MET B 1 100 ? 1.478 -5.027 17.703 1 90.12 100 MET B CA 1
ATOM 3122 C C . MET B 1 100 ? 0.47 -4.668 16.609 1 90.12 100 MET B C 1
ATOM 3124 O O . MET B 1 100 ? -0.326 -5.512 16.188 1 90.12 100 MET B O 1
ATOM 3128 N N . LEU B 1 101 ? 0.503 -3.486 16.172 1 90.81 101 LEU B N 1
ATOM 3129 C CA . LEU B 1 101 ? -0.41 -3.025 15.133 1 90.81 101 LEU B CA 1
ATOM 3130 C C . LEU B 1 101 ? -0.141 -3.744 13.82 1 90.81 101 LEU B C 1
ATOM 3132 O O . LEU B 1 101 ? -1.073 -4.199 13.148 1 90.81 101 LEU B O 1
ATOM 3136 N N . THR B 1 102 ? 1.097 -3.844 13.438 1 88.38 102 THR B N 1
ATOM 3137 C CA . THR B 1 102 ? 1.474 -4.469 12.18 1 88.38 102 THR B CA 1
ATOM 3138 C C . THR B 1 102 ? 1.133 -5.957 12.188 1 88.38 102 THR B C 1
ATOM 3140 O O . THR B 1 102 ? 0.574 -6.477 11.219 1 88.38 102 THR B O 1
ATOM 3143 N N . PHE B 1 103 ? 1.421 -6.578 13.273 1 87.44 103 PHE B N 1
ATOM 3144 C CA . PHE B 1 103 ? 1.186 -8.016 13.375 1 87.44 103 PHE B CA 1
ATOM 3145 C C . PHE B 1 103 ? -0.307 -8.312 13.43 1 87.44 103 PHE B C 1
ATOM 3147 O O . PHE B 1 103 ? -0.78 -9.25 12.781 1 87.44 103 PHE B O 1
ATOM 3154 N N . SER B 1 104 ? -0.984 -7.609 14.242 1 92.69 104 SER B N 1
ATOM 3155 C CA . SER B 1 104 ? -2.422 -7.844 14.328 1 92.69 104 SER B CA 1
ATOM 3156 C C . SER B 1 104 ? -3.105 -7.59 12.992 1 92.69 104 SER B C 1
ATOM 3158 O O . SER B 1 104 ? -3.996 -8.344 12.586 1 92.69 104 SER B O 1
ATOM 3160 N N . SER B 1 105 ? -2.703 -6.559 12.25 1 93.56 105 SER B N 1
ATOM 3161 C CA . SER B 1 105 ? -3.268 -6.242 10.938 1 93.56 105 SER B CA 1
ATOM 3162 C C . SER B 1 105 ? -3.016 -7.371 9.945 1 93.56 105 SER B C 1
ATOM 3164 O O . SER B 1 105 ? -3.93 -7.793 9.234 1 93.56 105 SER B O 1
ATOM 3166 N N . MET B 1 106 ? -1.796 -7.863 9.984 1 90.38 106 MET B N 1
ATOM 3167 C CA . MET B 1 106 ? -1.415 -8.906 9.031 1 90.38 106 MET B CA 1
ATOM 3168 C C . MET B 1 106 ? -2.137 -10.211 9.344 1 90.38 106 MET B C 1
ATOM 3170 O O . MET B 1 106 ? -2.607 -10.891 8.43 1 90.38 106 MET B O 1
ATOM 3174 N N . ILE B 1 107 ? -2.182 -10.57 10.602 1 92.69 107 ILE B N 1
ATOM 3175 C CA . ILE B 1 107 ? -2.699 -11.875 11.008 1 92.69 107 ILE B CA 1
ATOM 3176 C C . ILE B 1 107 ? -4.18 -11.977 10.641 1 92.69 107 ILE B C 1
ATOM 3178 O O . ILE B 1 107 ? -4.59 -12.906 9.945 1 92.69 107 ILE B O 1
ATOM 3182 N N . TRP B 1 108 ? -4.941 -11.062 11.086 1 95.69 108 TRP B N 1
ATOM 3183 C CA . TRP B 1 108 ? -6.363 -11.18 10.781 1 95.69 108 TRP B CA 1
ATOM 3184 C C . TRP B 1 108 ? -6.605 -11.055 9.281 1 95.69 108 TRP B C 1
ATOM 3186 O O . TRP B 1 108 ? -7.461 -11.75 8.727 1 95.69 108 TRP B O 1
ATOM 3196 N N . ALA B 1 109 ? -5.895 -10.133 8.586 1 95.25 109 ALA B N 1
ATOM 3197 C CA . ALA B 1 109 ? -6.074 -9.922 7.148 1 95.25 109 ALA B CA 1
ATOM 3198 C C . ALA B 1 109 ? -5.734 -11.188 6.363 1 95.25 109 ALA B C 1
ATOM 3200 O O . ALA B 1 109 ? -6.441 -11.555 5.422 1 95.25 109 ALA B O 1
ATOM 3201 N N . ALA B 1 110 ? -4.66 -11.812 6.789 1 93.62 110 ALA B N 1
ATOM 3202 C CA . ALA B 1 110 ? -4.25 -13.047 6.121 1 93.62 110 ALA B CA 1
ATOM 3203 C C . ALA B 1 110 ? -5.273 -14.156 6.344 1 93.62 110 ALA B C 1
ATOM 3205 O O . ALA B 1 110 ? -5.668 -14.844 5.398 1 93.62 110 ALA B O 1
ATOM 3206 N N . ILE B 1 111 ? -5.691 -14.359 7.566 1 96 111 ILE B N 1
ATOM 3207 C CA . ILE B 1 111 ? -6.613 -15.43 7.914 1 96 111 ILE B CA 1
ATOM 3208 C C . ILE B 1 111 ? -7.941 -15.227 7.191 1 96 111 ILE B C 1
ATOM 3210 O O . ILE B 1 111 ? -8.43 -16.125 6.5 1 96 111 ILE B O 1
ATOM 3214 N N . ILE B 1 112 ? -8.484 -14.086 7.277 1 96.69 112 ILE B N 1
ATOM 3215 C CA . ILE B 1 112 ? -9.797 -13.805 6.711 1 96.69 112 ILE B CA 1
ATOM 3216 C C . ILE B 1 112 ? -9.695 -13.727 5.188 1 96.69 112 ILE B C 1
ATOM 3218 O O . ILE B 1 112 ? -10.562 -14.227 4.473 1 96.69 112 ILE B O 1
ATOM 3222 N N . GLY B 1 113 ? -8.633 -13.055 4.688 1 96.31 113 GLY B N 1
ATOM 3223 C CA . GLY B 1 113 ? -8.438 -12.953 3.252 1 96.31 113 GLY B CA 1
ATOM 3224 C C . GLY B 1 113 ? -8.289 -14.297 2.57 1 96.31 113 GLY B C 1
ATOM 3225 O O . GLY B 1 113 ? -8.961 -14.578 1.581 1 96.31 113 GLY B O 1
ATOM 3226 N N . ILE B 1 114 ? -7.445 -15.117 3.105 1 94.44 114 ILE B N 1
ATOM 3227 C CA . ILE B 1 114 ? -7.211 -16.453 2.545 1 94.44 114 ILE B CA 1
ATOM 3228 C C . ILE B 1 114 ? -8.484 -17.281 2.643 1 94.44 114 ILE B C 1
ATOM 3230 O O . ILE B 1 114 ? -8.867 -17.953 1.687 1 94.44 114 ILE B O 1
ATOM 3234 N N . ALA B 1 115 ? -9.18 -17.188 3.775 1 95.19 115 ALA B N 1
ATOM 3235 C CA . ALA B 1 115 ? -10.422 -17.922 3.961 1 95.19 115 ALA B CA 1
ATOM 3236 C C . ALA B 1 115 ? -11.469 -17.5 2.932 1 95.19 115 ALA B C 1
ATOM 3238 O O . ALA B 1 115 ? -12.117 -18.344 2.311 1 95.19 115 ALA B O 1
ATOM 3239 N N . ILE B 1 116 ? -11.609 -16.234 2.736 1 95.56 116 ILE B N 1
ATOM 3240 C CA . ILE B 1 116 ? -12.578 -15.719 1.775 1 95.56 116 ILE B CA 1
ATOM 3241 C C . ILE B 1 116 ? -12.211 -16.188 0.371 1 95.56 116 ILE B C 1
ATOM 3243 O O . ILE B 1 116 ? -13.086 -16.625 -0.392 1 95.56 116 ILE B O 1
ATOM 3247 N N . GLY B 1 117 ? -10.938 -16.109 0.049 1 93.5 117 GLY B N 1
ATOM 3248 C CA . GLY B 1 117 ? -10.484 -16.547 -1.264 1 93.5 117 GLY B CA 1
ATOM 3249 C C . GLY B 1 117 ? -10.734 -18.016 -1.526 1 93.5 117 GLY B C 1
ATOM 3250 O O . GLY B 1 117 ? -11.195 -18.391 -2.607 1 93.5 117 GLY B O 1
ATOM 3251 N N . ILE B 1 118 ? -10.461 -18.812 -0.559 1 91.75 118 ILE B N 1
ATOM 3252 C CA . ILE B 1 118 ? -10.641 -20.25 -0.684 1 91.75 118 ILE B CA 1
ATOM 3253 C C . ILE B 1 118 ? -12.133 -20.578 -0.838 1 91.75 118 ILE B C 1
ATOM 3255 O O . ILE B 1 118 ? -12.516 -21.344 -1.716 1 91.75 118 ILE B O 1
ATOM 3259 N N . ILE B 1 119 ? -12.914 -20 0.018 1 93.38 119 ILE B N 1
ATOM 3260 C CA . ILE B 1 119 ? -14.352 -20.234 -0.025 1 93.38 119 ILE B CA 1
ATOM 3261 C C . ILE B 1 119 ? -14.906 -19.766 -1.371 1 93.38 119 ILE B C 1
ATOM 3263 O O . ILE B 1 119 ? -15.711 -20.469 -1.987 1 93.38 119 ILE B O 1
ATOM 3267 N N . ALA B 1 120 ? -14.477 -18.641 -1.812 1 92.19 120 ALA B N 1
ATOM 3268 C CA . ALA B 1 120 ? -14.938 -18.109 -3.094 1 92.19 120 ALA B CA 1
ATOM 3269 C C . ALA B 1 120 ? -14.547 -19.047 -4.238 1 92.19 120 ALA B C 1
ATOM 3271 O O . ALA B 1 120 ? -15.32 -19.25 -5.172 1 92.19 120 ALA B O 1
ATOM 3272 N N . ALA B 1 121 ? -13.352 -19.562 -4.172 1 89.44 121 ALA B N 1
ATOM 3273 C CA . ALA B 1 121 ? -12.883 -20.469 -5.215 1 89.44 121 ALA B CA 1
ATOM 3274 C C . ALA B 1 121 ? -13.664 -21.781 -5.195 1 89.44 121 ALA B C 1
ATOM 3276 O O . ALA B 1 121 ? -14.016 -22.328 -6.246 1 89.44 121 ALA B O 1
ATOM 3277 N N . VAL B 1 122 ? -13.883 -22.328 -4.016 1 87.94 122 VAL B N 1
ATOM 3278 C CA . VAL B 1 122 ? -14.586 -23.609 -3.859 1 87.94 122 VAL B CA 1
ATOM 3279 C C . VAL B 1 122 ? -16.016 -23.469 -4.359 1 87.94 122 VAL B C 1
ATOM 3281 O O . VAL B 1 122 ? -16.562 -24.391 -4.969 1 87.94 122 VAL B O 1
ATOM 3284 N N . PHE B 1 123 ? -16.625 -22.359 -4.094 1 90.81 123 PHE B N 1
ATOM 3285 C CA . PHE B 1 123 ? -18 -22.125 -4.516 1 90.81 123 PHE B CA 1
ATOM 3286 C C . PHE B 1 123 ? -18.047 -21.203 -5.723 1 90.81 123 PHE B C 1
ATOM 3288 O O . PHE B 1 123 ? -18.906 -20.328 -5.805 1 90.81 123 PHE B O 1
ATOM 3295 N N . HIS B 1 124 ? -17.141 -21.422 -6.48 1 86.5 124 HIS B N 1
ATOM 3296 C CA . HIS B 1 124 ? -17 -20.594 -7.672 1 86.5 124 HIS B CA 1
ATOM 3297 C C . HIS B 1 124 ? -18.312 -20.5 -8.445 1 86.5 124 HIS B C 1
ATOM 3299 O O . HIS B 1 124 ? -18.938 -21.516 -8.734 1 86.5 124 HIS B O 1
ATOM 3305 N N . GLY B 1 125 ? -18.75 -19.234 -8.781 1 82.94 125 GLY B N 1
ATOM 3306 C CA . GLY B 1 125 ? -19.953 -19.016 -9.555 1 82.94 125 GLY B CA 1
ATOM 3307 C C . GLY B 1 125 ? -21.219 -19.016 -8.711 1 82.94 125 GLY B C 1
ATOM 3308 O O . GLY B 1 125 ? -22.312 -18.766 -9.219 1 82.94 125 GLY B O 1
ATOM 3309 N N . ARG B 1 126 ? -21.109 -19.312 -7.496 1 90 126 ARG B N 1
ATOM 3310 C CA . ARG B 1 126 ? -22.234 -19.281 -6.562 1 90 126 ARG B CA 1
ATOM 3311 C C . ARG B 1 126 ? -22.219 -18.016 -5.723 1 90 126 ARG B C 1
ATOM 3313 O O . ARG B 1 126 ? -21.375 -17.141 -5.914 1 90 126 ARG B O 1
ATOM 3320 N N . ILE B 1 127 ? -23.109 -17.844 -4.891 1 88.56 127 ILE B N 1
ATOM 3321 C CA . ILE B 1 127 ? -23.344 -16.609 -4.133 1 88.56 127 ILE B CA 1
ATOM 3322 C C . ILE B 1 127 ? -22.141 -16.328 -3.232 1 88.56 127 ILE B C 1
ATOM 3324 O O . ILE B 1 127 ? -21.781 -15.172 -3.031 1 88.56 127 ILE B O 1
ATOM 3328 N N . LEU B 1 128 ? -21.562 -17.328 -2.695 1 90.12 128 LEU B N 1
ATOM 3329 C CA . LEU B 1 128 ? -20.438 -17.141 -1.779 1 90.12 128 LEU B CA 1
ATOM 3330 C C . LEU B 1 128 ? -19.219 -16.594 -2.52 1 90.12 128 LEU B C 1
ATOM 3332 O O . LEU B 1 128 ? -18.406 -15.875 -1.941 1 90.12 128 LEU B O 1
ATOM 3336 N N . ASP B 1 129 ? -19.062 -17 -3.713 1 89.75 129 ASP B N 1
ATOM 3337 C CA . ASP B 1 129 ? -18.031 -16.438 -4.57 1 89.75 129 ASP B CA 1
ATOM 3338 C C . ASP B 1 129 ? -18.203 -14.93 -4.75 1 89.75 129 ASP B C 1
ATOM 3340 O O . ASP B 1 129 ? -17.297 -14.148 -4.48 1 89.75 129 ASP B O 1
ATOM 3344 N N . TYR B 1 130 ? -19.453 -14.602 -4.988 1 82.44 130 TYR B N 1
ATOM 3345 C CA . TYR B 1 130 ? -19.766 -13.195 -5.262 1 82.44 130 TYR B CA 1
ATOM 3346 C C . TYR B 1 130 ? -19.672 -12.359 -3.992 1 82.44 130 TYR B C 1
ATOM 3348 O O . TYR B 1 130 ? -19.125 -11.258 -4.012 1 82.44 130 TYR B O 1
ATOM 3356 N N . VAL B 1 131 ? -20.156 -12.891 -2.99 1 87.56 131 VAL B N 1
ATOM 3357 C CA . VAL B 1 131 ? -20.125 -12.172 -1.72 1 87.56 131 VAL B CA 1
ATOM 3358 C C . VAL B 1 131 ? -18.672 -11.969 -1.283 1 87.56 131 VAL B C 1
ATOM 3360 O O . VAL B 1 131 ? -18.297 -10.883 -0.84 1 87.56 131 VAL B O 1
ATOM 3363 N N . GLY B 1 132 ? -17.875 -13 -1.381 1 89 132 GLY B N 1
ATOM 3364 C CA . GLY B 1 132 ? -16.469 -12.891 -1.035 1 89 132 GLY B CA 1
ATOM 3365 C C . GLY B 1 132 ? -15.734 -11.844 -1.858 1 89 132 GLY B C 1
ATOM 3366 O O . GLY B 1 132 ? -14.969 -11.047 -1.316 1 89 132 GLY B O 1
ATOM 3367 N N . MET B 1 133 ? -16.062 -11.773 -3.084 1 83.19 133 MET B N 1
ATOM 3368 C CA . MET B 1 133 ? -15.375 -10.852 -3.98 1 83.19 133 MET B CA 1
ATOM 3369 C C . MET B 1 133 ? -15.867 -9.422 -3.764 1 83.19 133 MET B C 1
ATOM 3371 O O . MET B 1 133 ? -15.094 -8.469 -3.877 1 83.19 133 MET B O 1
ATOM 3375 N N . ILE B 1 134 ? -17.094 -9.32 -3.402 1 81.31 134 ILE B N 1
ATOM 3376 C CA . ILE B 1 134 ? -17.625 -7.996 -3.082 1 81.31 134 ILE B CA 1
ATOM 3377 C C . ILE B 1 134 ? -16.922 -7.449 -1.841 1 81.31 134 ILE B C 1
ATOM 3379 O O . ILE B 1 134 ? -16.531 -6.281 -1.81 1 81.31 134 ILE B O 1
ATOM 3383 N N . ILE B 1 135 ? -16.734 -8.258 -0.918 1 84.56 135 ILE B N 1
ATOM 3384 C CA . ILE B 1 135 ? -16.062 -7.863 0.313 1 84.56 135 ILE B CA 1
ATOM 3385 C C . ILE B 1 135 ? -14.602 -7.496 0.012 1 84.56 135 ILE B C 1
ATOM 3387 O O . ILE B 1 135 ? -14.094 -6.488 0.512 1 84.56 135 ILE B O 1
ATOM 3391 N N . ALA B 1 136 ? -13.984 -8.305 -0.768 1 84.94 136 ALA B N 1
ATOM 3392 C CA . ALA B 1 136 ? -12.586 -8.062 -1.118 1 84.94 136 ALA B CA 1
ATOM 3393 C C . ALA B 1 136 ? -12.43 -6.758 -1.891 1 84.94 136 ALA B C 1
ATOM 3395 O O . ALA B 1 136 ? -11.531 -5.961 -1.602 1 84.94 136 ALA B O 1
ATOM 3396 N N . ILE B 1 137 ? -13.32 -6.5 -2.766 1 75.69 137 ILE B N 1
ATOM 3397 C CA . ILE B 1 137 ? -13.234 -5.309 -3.604 1 75.69 137 ILE B CA 1
ATOM 3398 C C . ILE B 1 137 ? -13.555 -4.066 -2.77 1 75.69 137 ILE B C 1
ATOM 3400 O O . ILE B 1 137 ? -12.914 -3.023 -2.932 1 75.69 137 ILE B O 1
ATOM 3404 N N . ALA B 1 138 ? -14.484 -4.172 -1.918 1 76.44 138 ALA B N 1
ATOM 3405 C CA . ALA B 1 138 ? -14.82 -3.064 -1.024 1 76.44 138 ALA B CA 1
ATOM 3406 C C . ALA B 1 138 ? -13.633 -2.691 -0.143 1 76.44 138 ALA B C 1
ATOM 3408 O O . ALA B 1 138 ? -13.406 -1.512 0.14 1 76.44 138 ALA B O 1
ATOM 3409 N N . GLY B 1 139 ? -12.93 -3.689 0.293 1 74.25 139 GLY B N 1
ATOM 3410 C CA . GLY B 1 139 ? -11.789 -3.469 1.164 1 74.25 139 GLY B CA 1
ATOM 3411 C C . GLY B 1 139 ? -10.68 -2.67 0.503 1 74.25 139 GLY B C 1
ATOM 3412 O O . GLY B 1 139 ? -9.922 -1.973 1.181 1 74.25 139 GLY B O 1
ATOM 3413 N N . ILE B 1 140 ? -10.625 -2.688 -0.784 1 75.69 140 ILE B N 1
ATOM 3414 C CA . ILE B 1 140 ? -9.508 -2.049 -1.467 1 75.69 140 ILE B CA 1
ATOM 3415 C C . ILE B 1 140 ? -9.977 -0.77 -2.152 1 75.69 140 ILE B C 1
ATOM 3417 O O . ILE B 1 140 ? -9.172 0.113 -2.459 1 75.69 140 ILE B O 1
ATOM 3421 N N . SER B 1 141 ? -11.273 -0.628 -2.389 1 71.06 141 SER B N 1
ATOM 3422 C CA . SER B 1 141 ? -11.82 0.497 -3.139 1 71.06 141 SER B CA 1
ATOM 3423 C C . SER B 1 141 ? -11.93 1.742 -2.266 1 71.06 141 SER B C 1
ATOM 3425 O O . SER B 1 141 ? -12.078 2.854 -2.777 1 71.06 141 SER B O 1
ATOM 3427 N N . VAL B 1 142 ? -11.859 1.524 -1 1 74.56 142 VAL B N 1
ATOM 3428 C CA . VAL B 1 142 ? -11.961 2.629 -0.051 1 74.56 142 VAL B CA 1
ATOM 3429 C C . VAL B 1 142 ? -10.562 3.039 0.413 1 74.56 142 VAL B C 1
ATOM 3431 O O . VAL B 1 142 ? -9.773 2.195 0.834 1 74.56 142 VAL B O 1
ATOM 3434 N N . PRO B 1 143 ? -10.281 4.316 0.256 1 75.88 143 PRO B N 1
ATOM 3435 C CA . PRO B 1 143 ? -8.992 4.75 0.799 1 75.88 143 PRO B CA 1
ATOM 3436 C C . PRO B 1 143 ? -8.836 4.422 2.281 1 75.88 143 PRO B C 1
ATOM 3438 O O . PRO B 1 143 ? -9.789 4.562 3.053 1 75.88 143 PRO B O 1
ATOM 3441 N N . SER B 1 144 ? -7.688 3.967 2.617 1 81.19 144 SER B N 1
ATOM 3442 C CA . SER B 1 144 ? -7.461 3.469 3.969 1 81.19 144 SER B CA 1
ATOM 3443 C C . SER B 1 144 ? -7.703 4.559 5.008 1 81.19 144 SER B C 1
ATOM 3445 O O . SER B 1 144 ? -8.242 4.289 6.082 1 81.19 144 SER B O 1
ATOM 3447 N N . PHE B 1 145 ? -7.254 5.789 4.734 1 76.12 145 PHE B N 1
ATOM 3448 C CA . PHE B 1 145 ? -7.441 6.871 5.688 1 76.12 145 PHE B CA 1
ATOM 3449 C C . PHE B 1 145 ? -8.922 7.129 5.934 1 76.12 145 PHE B C 1
ATOM 3451 O O . PHE B 1 145 ? -9.336 7.355 7.07 1 76.12 145 PHE B O 1
ATOM 3458 N N . TRP B 1 146 ? -9.688 7.094 4.918 1 77.12 146 TRP B N 1
ATOM 3459 C CA . TRP B 1 146 ? -11.125 7.305 5.047 1 77.12 146 TRP B CA 1
ATOM 3460 C C . TRP B 1 146 ? -11.781 6.152 5.805 1 77.12 146 TRP B C 1
ATOM 3462 O O . TRP B 1 146 ? -12.695 6.367 6.605 1 77.12 146 TRP B O 1
ATOM 3472 N N . LEU B 1 147 ? -11.359 5.016 5.445 1 84.19 147 LEU B N 1
ATOM 3473 C CA . LEU B 1 147 ? -11.883 3.859 6.164 1 84.19 147 LEU B CA 1
ATOM 3474 C C . LEU B 1 147 ? -11.664 4.004 7.664 1 84.19 147 LEU B C 1
ATOM 3476 O O . LEU B 1 147 ? -12.555 3.707 8.461 1 84.19 147 LEU B O 1
ATOM 3480 N N . GLY B 1 148 ? -10.484 4.391 8.047 1 86.5 148 GLY B N 1
ATOM 3481 C CA . GLY B 1 148 ? -10.203 4.602 9.461 1 86.5 148 GLY B CA 1
ATOM 3482 C C . GLY B 1 148 ? -11.141 5.594 10.117 1 86.5 148 GLY B C 1
ATOM 3483 O O . GLY B 1 148 ? -11.656 5.34 11.211 1 86.5 148 GLY B O 1
ATOM 3484 N N . LEU B 1 149 ? -11.352 6.691 9.43 1 79.94 149 LEU B N 1
ATOM 3485 C CA . LEU B 1 149 ? -12.234 7.723 9.969 1 79.94 149 LEU B CA 1
ATOM 3486 C C . LEU B 1 149 ? -13.656 7.203 10.102 1 79.94 149 LEU B C 1
ATOM 3488 O O . LEU B 1 149 ? -14.344 7.504 11.086 1 79.94 149 LEU B O 1
ATOM 3492 N N . GLU B 1 150 ? -14.062 6.387 9.172 1 81.62 150 GLU B N 1
ATOM 3493 C CA . GLU B 1 150 ? -15.406 5.828 9.203 1 81.62 150 GLU B CA 1
ATOM 3494 C C . GLU B 1 150 ? -15.57 4.828 10.344 1 81.62 150 GLU B C 1
ATOM 3496 O O . GLU B 1 150 ? -16.625 4.766 10.984 1 81.62 150 GLU B O 1
ATOM 3501 N N . LEU B 1 151 ? -14.562 4.094 10.461 1 88.31 151 LEU B N 1
ATOM 3502 C CA . LEU B 1 151 ? -14.617 3.117 11.547 1 88.31 151 LEU B CA 1
ATOM 3503 C C . LEU B 1 151 ? -14.703 3.812 12.898 1 88.31 151 LEU B C 1
ATOM 3505 O O . LEU B 1 151 ? -15.422 3.359 13.789 1 88.31 151 LEU B O 1
ATOM 3509 N N . ILE B 1 152 ? -13.953 4.914 13.039 1 87.25 152 ILE B N 1
ATOM 3510 C CA . ILE B 1 152 ? -14.023 5.695 14.266 1 87.25 152 ILE B CA 1
ATOM 3511 C C . ILE B 1 152 ? -15.438 6.242 14.453 1 87.25 152 ILE B C 1
ATOM 3513 O O . ILE B 1 152 ? -16.016 6.129 15.539 1 87.25 152 ILE B O 1
ATOM 3517 N N . GLN B 1 153 ? -15.891 6.809 13.438 1 80.31 153 GLN B N 1
ATOM 3518 C CA . GLN B 1 153 ? -17.203 7.422 13.5 1 80.31 153 GLN B CA 1
ATOM 3519 C C . GLN B 1 153 ? -18.281 6.398 13.875 1 80.31 153 GLN B C 1
ATOM 3521 O O . GLN B 1 153 ? -19.141 6.668 14.703 1 80.31 153 GLN B O 1
ATOM 3526 N N . LEU B 1 154 ? -18.234 5.238 13.289 1 83.75 154 LEU B N 1
ATOM 3527 C CA . LEU B 1 154 ? -19.266 4.223 13.469 1 83.75 154 LEU B CA 1
ATOM 3528 C C . LEU B 1 154 ? -19.094 3.521 14.812 1 83.75 154 LEU B C 1
ATOM 3530 O O . LEU B 1 154 ? -20.047 3.48 15.609 1 83.75 154 LEU B O 1
ATOM 3534 N N . PHE B 1 155 ? -17.922 3.059 15.125 1 91.31 155 PHE B N 1
ATOM 3535 C CA . PHE B 1 155 ? -17.75 2.141 16.25 1 91.31 155 PHE B CA 1
ATOM 3536 C C . PHE B 1 155 ? -17.359 2.895 17.516 1 91.31 155 PHE B C 1
ATOM 3538 O O . PHE B 1 155 ? -17.562 2.398 18.625 1 91.31 155 PHE B O 1
ATOM 3545 N N . SER B 1 156 ? -16.734 4.047 17.312 1 86.81 156 SER B N 1
ATOM 3546 C CA . SER B 1 156 ? -16.297 4.785 18.5 1 86.81 156 SER B CA 1
ATOM 3547 C C . SER B 1 156 ? -17.297 5.883 18.859 1 86.81 156 SER B C 1
ATOM 3549 O O . SER B 1 156 ? -17.688 6.012 20.016 1 86.81 156 SER B O 1
ATOM 3551 N N . VAL B 1 157 ? -17.672 6.621 17.953 1 82.12 157 VAL B N 1
ATOM 3552 C CA . VAL B 1 157 ? -18.484 7.797 18.219 1 82.12 157 VAL B CA 1
ATOM 3553 C C . VAL B 1 157 ? -19.969 7.395 18.297 1 82.12 157 VAL B C 1
ATOM 3555 O O . VAL B 1 157 ? -20.641 7.656 19.297 1 82.12 157 VAL B O 1
ATOM 3558 N N . SER B 1 158 ? -20.453 6.68 17.281 1 80.62 158 SER B N 1
ATOM 3559 C CA . SER B 1 158 ? -21.875 6.367 17.203 1 80.62 158 SER B CA 1
ATOM 3560 C C . SER B 1 158 ? -22.25 5.23 18.156 1 80.62 158 SER B C 1
ATOM 3562 O O . SER B 1 158 ? -23.172 5.359 18.953 1 80.62 158 SER B O 1
ATOM 3564 N N . LEU B 1 159 ? -21.484 4.125 18.109 1 87.31 159 LEU B N 1
ATOM 3565 C CA . LEU B 1 159 ? -21.859 2.939 18.875 1 87.31 159 LEU B CA 1
ATOM 3566 C C . LEU B 1 159 ? -21.172 2.939 20.234 1 87.31 159 LEU B C 1
ATOM 3568 O O . LEU B 1 159 ? -21.625 2.264 21.156 1 87.31 159 LEU B O 1
ATOM 3572 N N . GLY B 1 160 ? -20.016 3.586 20.312 1 89.06 160 GLY B N 1
ATOM 3573 C CA . GLY B 1 160 ? -19.297 3.682 21.578 1 89.06 160 GLY B CA 1
ATOM 3574 C C . GLY B 1 160 ? -18.641 2.377 21.984 1 89.06 160 GLY B C 1
ATOM 3575 O O . GLY B 1 160 ? -18.391 2.15 23.172 1 89.06 160 GLY B O 1
ATOM 3576 N N . TRP B 1 161 ? -18.406 1.512 21.062 1 91.12 161 TRP B N 1
ATOM 3577 C CA . TRP B 1 161 ? -17.891 0.185 21.375 1 91.12 161 TRP B CA 1
ATOM 3578 C C . TRP B 1 161 ? -16.375 0.227 21.562 1 91.12 161 TRP B C 1
ATOM 3580 O O . TRP B 1 161 ? -15.812 -0.545 22.344 1 91.12 161 TRP B O 1
ATOM 3590 N N . LEU B 1 162 ? -15.758 1.124 20.875 1 90.94 162 LEU B N 1
ATOM 3591 C CA . LEU B 1 162 ? -14.297 1.116 20.797 1 90.94 162 LEU B CA 1
ATOM 3592 C C . LEU B 1 162 ? -13.734 2.521 20.984 1 90.94 162 LEU B C 1
ATOM 3594 O O . LEU B 1 162 ? -14.438 3.51 20.766 1 90.94 162 LEU B O 1
ATOM 3598 N N . PRO B 1 163 ? -12.539 2.58 21.406 1 88 163 PRO B N 1
ATOM 3599 C CA . PRO B 1 163 ? -11.945 3.904 21.609 1 88 163 PRO B CA 1
ATOM 3600 C C . PRO B 1 163 ? -11.641 4.621 20.297 1 88 163 PRO B C 1
ATOM 3602 O O . PRO B 1 163 ? -11.391 3.975 19.281 1 88 163 PRO B O 1
ATOM 3605 N N . THR B 1 164 ? -11.695 5.922 20.359 1 81 164 THR B N 1
ATOM 3606 C CA . THR B 1 164 ? -11.406 6.75 19.203 1 81 164 THR B CA 1
ATOM 3607 C C . THR B 1 164 ? -9.906 6.879 18.984 1 81 164 THR B C 1
ATOM 3609 O O . THR B 1 164 ? -9.445 6.984 17.844 1 81 164 THR B O 1
ATOM 3612 N N . SER B 1 165 ? -9.195 7.055 20.125 1 81.44 165 SER B N 1
ATOM 3613 C CA . SER B 1 165 ? -7.77 7.352 20 1 81.44 165 SER B CA 1
ATOM 3614 C C . SER B 1 165 ? -6.996 6.848 21.219 1 81.44 165 SER B C 1
ATOM 3616 O O . SER B 1 165 ? -7.594 6.488 22.234 1 81.44 165 SER B O 1
ATOM 3618 N N . GLY B 1 166 ? -5.695 6.602 20.906 1 80.69 166 GLY B N 1
ATOM 3619 C CA . GLY B 1 166 ? -4.832 6.27 22.031 1 80.69 166 GLY B CA 1
ATOM 3620 C C . GLY B 1 166 ? -4.68 4.773 22.234 1 80.69 166 GLY B C 1
ATOM 3621 O O . GLY B 1 166 ? -5.168 3.977 21.438 1 80.69 166 GLY B O 1
ATOM 3622 N N . LEU B 1 167 ? -3.777 4.43 23.188 1 83.62 167 LEU B N 1
ATOM 3623 C CA . LEU B 1 167 ? -3.494 3.035 23.5 1 83.62 167 LEU B CA 1
ATOM 3624 C C . LEU B 1 167 ? -3.822 2.729 24.953 1 83.62 167 LEU B C 1
ATOM 3626 O O . LEU B 1 167 ? -2.939 2.756 25.812 1 83.62 167 LEU B O 1
ATOM 3630 N N . GLU B 1 168 ? -5.078 2.668 25.312 1 79.25 168 GLU B N 1
ATOM 3631 C CA . GLU B 1 168 ? -5.426 2.389 26.703 1 79.25 168 GLU B CA 1
ATOM 3632 C C . GLU B 1 168 ? -5.645 0.895 26.922 1 79.25 168 GLU B C 1
ATOM 3634 O O . GLU B 1 168 ? -5.266 0.355 27.969 1 79.25 168 GLU B O 1
ATOM 3639 N N . THR B 1 169 ? -6.191 0.355 25.969 1 86.12 169 THR B N 1
ATOM 3640 C CA . THR B 1 169 ? -6.5 -1.068 26.062 1 86.12 169 THR B CA 1
ATOM 3641 C C . THR B 1 169 ? -6.234 -1.767 24.734 1 86.12 169 THR B C 1
ATOM 3643 O O . THR B 1 169 ? -5.953 -1.112 23.719 1 86.12 169 THR B O 1
ATOM 3646 N N . TRP B 1 170 ? -6.324 -3.074 24.828 1 89.38 170 TRP B N 1
ATOM 3647 C CA . TRP B 1 170 ? -6.145 -3.859 23.609 1 89.38 170 TRP B CA 1
ATOM 3648 C C . TRP B 1 170 ? -7.195 -3.496 22.562 1 89.38 170 TRP B C 1
ATOM 3650 O O . TRP B 1 170 ? -6.98 -3.684 21.375 1 89.38 170 TRP B O 1
ATOM 3660 N N . LYS B 1 171 ? -8.266 -2.916 23.016 1 92.44 171 LYS B N 1
ATOM 3661 C CA . LYS B 1 171 ? -9.344 -2.529 22.109 1 92.44 171 LYS B CA 1
ATOM 3662 C C . LYS B 1 171 ? -8.914 -1.4 21.172 1 92.44 171 LYS B C 1
ATOM 3664 O O . LYS B 1 171 ? -9.492 -1.212 20.109 1 92.44 171 LYS B O 1
ATOM 3669 N N . SER B 1 172 ? -7.863 -0.714 21.578 1 92.5 172 SER B N 1
ATOM 3670 C CA . SER B 1 172 ? -7.363 0.425 20.828 1 92.5 172 SER B CA 1
ATOM 3671 C C . SER B 1 172 ? -6.695 -0.026 19.531 1 92.5 172 SER B C 1
ATOM 3673 O O . SER B 1 172 ? -6.508 0.774 18.609 1 92.5 172 SER B O 1
ATOM 3675 N N . TYR B 1 173 ? -6.445 -1.367 19.453 1 93.62 173 TYR B N 1
ATOM 3676 C CA . TYR B 1 173 ? -5.75 -1.872 18.281 1 93.62 173 TYR B CA 1
ATOM 3677 C C . TYR B 1 173 ? -6.742 -2.355 17.234 1 93.62 173 TYR B C 1
ATOM 3679 O O . TYR B 1 173 ? -6.375 -2.561 16.062 1 93.62 173 TYR B O 1
ATOM 3687 N N . ILE B 1 174 ? -7.93 -2.449 17.578 1 95.31 174 ILE B N 1
ATOM 3688 C CA . ILE B 1 174 ? -8.898 -3.125 16.719 1 95.31 174 ILE B CA 1
ATOM 3689 C C . ILE B 1 174 ? -9.172 -2.279 15.477 1 95.31 174 ILE B C 1
ATOM 3691 O O . ILE B 1 174 ? -8.961 -2.73 14.352 1 95.31 174 ILE B O 1
ATOM 3695 N N . LEU B 1 175 ? -9.578 -1.044 15.641 1 95.31 175 LEU B N 1
ATOM 3696 C CA . LEU B 1 175 ? -9.969 -0.211 14.508 1 95.31 175 LEU B CA 1
ATOM 3697 C C . LEU B 1 175 ? -8.773 0.122 13.633 1 95.31 175 LEU B C 1
ATOM 3699 O O . LEU B 1 175 ? -8.852 0.025 12.406 1 95.31 175 LEU B O 1
ATOM 3703 N N . PRO B 1 176 ? -7.625 0.479 14.273 1 94.06 176 PRO B N 1
ATOM 3704 C CA . PRO B 1 176 ? -6.457 0.733 13.43 1 94.06 176 PRO B CA 1
ATOM 3705 C C . PRO B 1 176 ? -6.004 -0.507 12.656 1 94.06 176 PRO B C 1
ATOM 3707 O O . PRO B 1 176 ? -5.598 -0.406 11.5 1 94.06 176 PRO B O 1
ATOM 3710 N N . SER B 1 177 ? -6.117 -1.616 13.32 1 94.25 177 SER B N 1
ATOM 3711 C CA . SER B 1 177 ? -5.715 -2.855 12.672 1 94.25 177 SER B CA 1
ATOM 3712 C C . SER B 1 177 ? -6.645 -3.197 11.508 1 94.25 177 SER B C 1
ATOM 3714 O O . SER B 1 177 ? -6.199 -3.688 10.469 1 94.25 177 SER B O 1
ATOM 3716 N N . LEU B 1 178 ? -7.867 -3.006 11.672 1 94.19 178 LEU B N 1
ATOM 3717 C CA . LEU B 1 178 ? -8.836 -3.25 10.609 1 94.19 178 LEU B CA 1
ATOM 3718 C C . LEU B 1 178 ? -8.586 -2.32 9.422 1 94.19 178 LEU B C 1
ATOM 3720 O O . LEU B 1 178 ? -8.703 -2.734 8.266 1 94.19 178 LEU B O 1
ATOM 3724 N N . THR B 1 179 ? -8.242 -1.108 9.719 1 91.38 179 THR B N 1
ATOM 3725 C CA . THR B 1 179 ? -7.984 -0.095 8.703 1 91.38 179 THR B CA 1
ATOM 3726 C 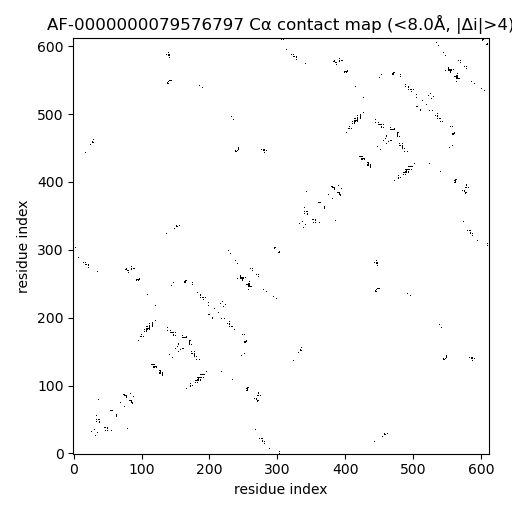C . THR B 1 179 ? -6.766 -0.468 7.863 1 91.38 179 THR B C 1
ATOM 3728 O O . THR B 1 179 ? -6.805 -0.397 6.633 1 91.38 179 THR B O 1
ATOM 3731 N N . MET B 1 180 ? -5.773 -0.943 8.508 1 90.25 180 MET B N 1
ATOM 3732 C CA . MET B 1 180 ? -4.527 -1.274 7.82 1 90.25 180 MET B CA 1
ATOM 3733 C C . MET B 1 180 ? -4.648 -2.602 7.078 1 90.25 180 MET B C 1
ATOM 3735 O O . MET B 1 180 ? -4.02 -2.795 6.039 1 90.25 180 MET B O 1
ATOM 3739 N N . GLY B 1 181 ? -5.41 -3.471 7.633 1 92.12 181 GLY B N 1
ATOM 3740 C CA . GLY B 1 181 ? -5.461 -4.828 7.113 1 92.12 181 GLY B CA 1
ATOM 3741 C C . GLY B 1 181 ? -6.488 -5.008 6.012 1 92.12 181 GLY B C 1
ATOM 3742 O O . GLY B 1 181 ? -6.449 -6 5.277 1 92.12 181 GLY B O 1
ATOM 3743 N N . ALA B 1 182 ? -7.371 -4.07 5.828 1 91.12 182 ALA B N 1
ATOM 3744 C CA . ALA B 1 182 ? -8.469 -4.227 4.875 1 91.12 182 ALA B CA 1
ATOM 3745 C C . ALA B 1 182 ? -7.934 -4.434 3.459 1 91.12 182 ALA B C 1
ATOM 3747 O O . ALA B 1 182 ? -8.398 -5.316 2.738 1 91.12 182 ALA B O 1
ATOM 3748 N N . GLY B 1 183 ? -7.012 -3.611 3.078 1 88 183 GLY B N 1
ATOM 3749 C CA . GLY B 1 183 ? -6.418 -3.768 1.76 1 88 183 GLY B CA 1
ATOM 3750 C C . GLY B 1 183 ? -5.684 -5.082 1.588 1 88 183 GLY B C 1
ATOM 3751 O O . GLY B 1 183 ? -5.777 -5.723 0.538 1 88 183 GLY B O 1
ATOM 3752 N N . ILE B 1 184 ? -4.965 -5.461 2.576 1 90.94 184 ILE B N 1
ATOM 3753 C CA . ILE B 1 184 ? -4.223 -6.719 2.551 1 90.94 184 ILE B CA 1
ATOM 3754 C C . ILE B 1 184 ? -5.195 -7.887 2.43 1 90.94 184 ILE B C 1
ATOM 3756 O O . ILE B 1 184 ? -4.965 -8.82 1.656 1 90.94 184 ILE B O 1
ATOM 3760 N N . MET B 1 185 ? -6.234 -7.801 3.229 1 93.75 185 MET B N 1
ATOM 3761 C CA . MET B 1 185 ? -7.266 -8.828 3.168 1 93.75 185 MET B CA 1
ATOM 3762 C C . MET B 1 185 ? -7.812 -8.969 1.753 1 93.75 185 MET B C 1
ATOM 3764 O O . MET B 1 185 ? -7.98 -10.086 1.253 1 93.75 185 MET B O 1
ATOM 3768 N N . ALA B 1 186 ? -8.07 -7.883 1.178 1 91 186 ALA B N 1
ATOM 3769 C CA . ALA B 1 186 ? -8.633 -7.871 -0.17 1 91 186 ALA B CA 1
ATOM 3770 C C . ALA B 1 186 ? -7.668 -8.5 -1.173 1 91 186 ALA B C 1
ATOM 3772 O O . ALA B 1 186 ? -8.07 -9.32 -1.999 1 91 186 ALA B O 1
ATOM 3773 N N . VAL B 1 187 ? -6.43 -8.148 -1.148 1 89.5 187 VAL B N 1
ATOM 3774 C CA . VAL B 1 187 ? -5.414 -8.664 -2.061 1 89.5 187 VAL B CA 1
ATOM 3775 C C . VAL B 1 187 ? -5.273 -10.172 -1.873 1 89.5 187 VAL B C 1
ATOM 3777 O O . VAL B 1 187 ? -5.266 -10.93 -2.848 1 89.5 187 VAL B O 1
ATOM 3780 N N . LEU B 1 188 ? -5.215 -10.586 -0.667 1 93.12 188 LEU B N 1
ATOM 3781 C CA . LEU B 1 188 ? -5.02 -12.008 -0.388 1 93.12 188 LEU B CA 1
ATOM 3782 C C . LEU B 1 188 ? -6.266 -12.805 -0.762 1 93.12 188 LEU B C 1
ATOM 3784 O O . LEU B 1 188 ? -6.16 -13.961 -1.196 1 93.12 188 LEU B O 1
ATOM 3788 N N . ALA B 1 189 ? -7.398 -12.219 -0.534 1 93.75 189 ALA B N 1
ATOM 3789 C CA . ALA B 1 189 ? -8.633 -12.898 -0.932 1 93.75 189 ALA B CA 1
ATOM 3790 C C . ALA B 1 189 ? -8.664 -13.125 -2.441 1 93.75 189 ALA B C 1
ATOM 3792 O O . ALA B 1 189 ? -8.93 -14.242 -2.898 1 93.75 189 ALA B O 1
ATOM 3793 N N . ARG B 1 190 ? -8.375 -12.133 -3.088 1 86.25 190 ARG B N 1
ATOM 3794 C CA . ARG B 1 190 ? -8.438 -12.211 -4.543 1 86.25 190 ARG B CA 1
ATOM 3795 C C . ARG B 1 190 ? -7.344 -13.125 -5.086 1 86.25 190 ARG B C 1
ATOM 3797 O O . ARG B 1 190 ? -7.582 -13.914 -6.008 1 86.25 190 ARG B O 1
ATOM 3804 N N . PHE B 1 191 ? -6.223 -13.031 -4.617 1 89.31 191 PHE B N 1
ATOM 3805 C CA . PHE B 1 191 ? -5.129 -13.875 -5.082 1 89.31 191 PHE B CA 1
ATOM 3806 C C . PHE B 1 191 ? -5.395 -15.336 -4.746 1 89.31 191 PHE B C 1
ATOM 3808 O O . PHE B 1 191 ? -5.148 -16.219 -5.566 1 89.31 191 PHE B O 1
ATOM 3815 N N . SER B 1 192 ? -5.816 -15.539 -3.525 1 92.06 192 SER B N 1
ATOM 3816 C CA . SER B 1 192 ? -6.113 -16.906 -3.107 1 92.06 192 SER B CA 1
ATOM 3817 C C . SER B 1 192 ? -7.188 -17.531 -3.99 1 92.06 192 SER B C 1
ATOM 3819 O O . SER B 1 192 ? -7.078 -18.703 -4.379 1 92.06 192 SER B O 1
ATOM 3821 N N . ARG B 1 193 ? -8.18 -16.766 -4.211 1 90.38 193 ARG B N 1
ATOM 3822 C CA . ARG B 1 193 ? -9.219 -17.266 -5.102 1 90.38 193 ARG B CA 1
ATOM 3823 C C . ARG B 1 193 ? -8.648 -17.641 -6.465 1 90.38 193 ARG B C 1
ATOM 3825 O O . ARG B 1 193 ? -8.93 -18.719 -6.992 1 90.38 193 ARG B O 1
ATOM 3832 N N . SER B 1 194 ? -7.891 -16.719 -7.008 1 84.56 194 SER B N 1
ATOM 3833 C CA . SER B 1 194 ? -7.324 -16.922 -8.336 1 84.56 194 SER B CA 1
ATOM 3834 C C . SER B 1 194 ? -6.391 -18.125 -8.359 1 84.56 194 SER B C 1
ATOM 3836 O O . SER B 1 194 ? -6.457 -18.953 -9.273 1 84.56 194 SER B O 1
ATOM 3838 N N . SER B 1 195 ? -5.527 -18.203 -7.395 1 85.75 195 SER B N 1
ATOM 3839 C CA . SER B 1 195 ? -4.586 -19.312 -7.305 1 85.75 195 SER B CA 1
ATOM 3840 C C . SER B 1 195 ? -5.312 -20.656 -7.156 1 85.75 195 SER B C 1
ATOM 3842 O O . SER B 1 195 ? -4.934 -21.641 -7.777 1 85.75 195 SER B O 1
ATOM 3844 N N . MET B 1 196 ? -6.336 -20.688 -6.391 1 87.88 196 MET B N 1
ATOM 3845 C CA . MET B 1 196 ? -7.109 -21.906 -6.148 1 87.88 196 MET B CA 1
ATOM 3846 C C . MET B 1 196 ? -7.848 -22.344 -7.41 1 87.88 196 MET B C 1
ATOM 3848 O O . MET B 1 196 ? -7.895 -23.531 -7.73 1 87.88 196 MET B O 1
ATOM 3852 N N . LEU B 1 197 ? -8.414 -21.422 -8.07 1 84.31 197 LEU B N 1
ATOM 3853 C CA . LEU B 1 197 ? -9.133 -21.75 -9.297 1 84.31 197 LEU B CA 1
ATOM 3854 C C . LEU B 1 197 ? -8.195 -22.344 -10.344 1 84.31 197 LEU B C 1
ATOM 3856 O O . LEU B 1 197 ? -8.562 -23.281 -11.055 1 84.31 197 LEU B O 1
ATOM 3860 N N . GLU B 1 198 ? -7.02 -21.719 -10.375 1 80.19 198 GLU B N 1
ATOM 3861 C CA . GLU B 1 198 ? -6.027 -22.219 -11.328 1 80.19 198 GLU B CA 1
ATOM 3862 C C . GLU B 1 198 ? -5.551 -23.625 -10.945 1 80.19 198 GLU B C 1
ATOM 3864 O O . GLU B 1 198 ? -5.414 -24.5 -11.805 1 80.19 198 GLU B O 1
ATOM 3869 N N . THR B 1 199 ? -5.324 -23.766 -9.703 1 81.31 199 THR B N 1
ATOM 3870 C CA . THR B 1 199 ? -4.816 -25.047 -9.227 1 81.31 199 THR B CA 1
ATOM 3871 C C . THR B 1 199 ? -5.879 -26.141 -9.359 1 81.31 199 THR B C 1
ATOM 3873 O O . THR B 1 199 ? -5.555 -27.297 -9.633 1 81.31 199 THR B O 1
ATOM 3876 N N . MET B 1 200 ? -7.082 -25.844 -9.156 1 83.88 200 MET B N 1
ATOM 3877 C CA . MET B 1 200 ? -8.172 -26.812 -9.203 1 83.88 200 MET B CA 1
ATOM 3878 C C . MET B 1 200 ? -8.391 -27.312 -10.633 1 83.88 200 MET B C 1
ATOM 3880 O O . MET B 1 200 ? -9 -28.359 -10.836 1 83.88 200 MET B O 1
ATOM 3884 N N . ARG B 1 201 ? -7.824 -26.609 -11.516 1 79.31 201 ARG B N 1
ATOM 3885 C CA . ARG B 1 201 ? -7.984 -27 -12.914 1 79.31 201 ARG B CA 1
ATOM 3886 C C . ARG B 1 201 ? -6.812 -27.859 -13.375 1 79.31 201 ARG B C 1
ATOM 3888 O O . ARG B 1 201 ? -6.824 -28.375 -14.5 1 79.31 201 ARG B O 1
ATOM 3895 N N . GLU B 1 202 ? -5.926 -28.016 -12.523 1 78.75 202 GLU B N 1
ATOM 3896 C CA . GLU B 1 202 ? -4.742 -28.797 -12.891 1 78.75 202 GLU B CA 1
ATOM 3897 C C . GLU B 1 202 ? -5.066 -30.281 -13.023 1 78.75 202 GLU B C 1
ATOM 3899 O O . GLU B 1 202 ? -6.008 -30.766 -12.406 1 78.75 202 GLU B O 1
ATOM 3904 N N . ASP B 1 203 ? -4.289 -30.953 -13.836 1 77.38 203 ASP B N 1
ATOM 3905 C CA . ASP B 1 203 ? -4.5 -32.344 -14.164 1 77.38 203 ASP B CA 1
ATOM 3906 C C . ASP B 1 203 ? -4.414 -33.219 -12.914 1 77.38 203 ASP B C 1
ATOM 3908 O O . ASP B 1 203 ? -5.141 -34.219 -12.789 1 77.38 203 ASP B O 1
ATOM 3912 N N . TYR B 1 204 ? -3.555 -32.875 -12.07 1 75.94 204 TYR B N 1
ATOM 3913 C CA . TYR B 1 204 ? -3.385 -33.719 -10.898 1 75.94 204 TYR B CA 1
ATOM 3914 C C . TYR B 1 204 ? -4.617 -33.688 -10 1 75.94 204 TYR B C 1
ATOM 3916 O O . TYR B 1 204 ? -4.926 -34.625 -9.297 1 75.94 204 TYR B O 1
ATOM 3924 N N . VAL B 1 205 ? -5.301 -32.625 -10.062 1 79.19 205 VAL B N 1
ATOM 3925 C CA . VAL B 1 205 ? -6.535 -32.5 -9.297 1 79.19 205 VAL B CA 1
ATOM 3926 C C . VAL B 1 205 ? -7.637 -33.344 -9.945 1 79.19 205 VAL B C 1
ATOM 3928 O O . VAL B 1 205 ? -8.414 -34 -9.25 1 79.19 205 VAL B O 1
ATOM 3931 N N . ARG B 1 206 ? -7.621 -33.312 -11.195 1 79.69 206 ARG B N 1
ATOM 3932 C CA . ARG B 1 206 ? -8.57 -34.156 -11.914 1 79.69 206 ARG B CA 1
ATOM 3933 C C . ARG B 1 206 ? -8.328 -35.656 -11.625 1 79.69 206 ARG B C 1
ATOM 3935 O O . ARG B 1 206 ? -9.273 -36.406 -11.469 1 79.69 206 ARG B O 1
ATOM 3942 N N . THR B 1 207 ? -7.043 -35.906 -11.602 1 80.56 207 THR B N 1
ATOM 3943 C CA . THR B 1 207 ? -6.684 -37.281 -11.297 1 80.56 207 THR B CA 1
ATOM 3944 C C . THR B 1 207 ? -7.129 -37.656 -9.883 1 80.56 207 THR B C 1
ATOM 3946 O O . THR B 1 207 ? -7.629 -38.781 -9.664 1 80.56 207 THR B O 1
ATOM 3949 N N . ALA B 1 208 ? -6.973 -36.781 -8.992 1 80.31 208 ALA B N 1
ATOM 3950 C CA . ALA B 1 208 ? -7.375 -37.031 -7.613 1 80.31 208 ALA B CA 1
ATOM 3951 C C . ALA B 1 208 ? -8.891 -37.219 -7.508 1 80.31 208 ALA B C 1
ATOM 3953 O O . ALA B 1 208 ? -9.367 -38.062 -6.754 1 80.31 208 ALA B O 1
ATOM 3954 N N . ARG B 1 209 ? -9.594 -36.469 -8.25 1 81.75 209 ARG B N 1
ATOM 3955 C CA . ARG B 1 209 ? -11.047 -36.594 -8.281 1 81.75 209 ARG B CA 1
ATOM 3956 C C . ARG B 1 209 ? -11.469 -37.906 -8.898 1 81.75 209 ARG B C 1
ATOM 3958 O O . ARG B 1 209 ? -12.414 -38.562 -8.43 1 81.75 209 ARG B O 1
ATOM 3965 N N . ALA B 1 210 ? -10.734 -38.281 -9.852 1 84.31 210 ALA B N 1
ATOM 3966 C CA . ALA B 1 210 ? -11.039 -39.531 -10.547 1 84.31 210 ALA B CA 1
ATOM 3967 C C . ALA B 1 210 ? -10.773 -40.75 -9.648 1 84.31 210 ALA B C 1
ATOM 3969 O O . ALA B 1 210 ? -11.422 -41.781 -9.797 1 84.31 210 ALA B O 1
ATOM 3970 N N . LYS B 1 211 ? -9.906 -40.531 -8.727 1 87.94 211 LYS B N 1
ATOM 3971 C CA . LYS B 1 211 ? -9.586 -41.625 -7.793 1 87.94 211 LYS B CA 1
ATOM 3972 C C . LYS B 1 211 ? -10.641 -41.719 -6.699 1 87.94 211 LYS B C 1
ATOM 3974 O O . LYS B 1 211 ? -10.586 -42.656 -5.875 1 87.94 211 LYS B O 1
ATOM 3979 N N . GLY B 1 212 ? -11.562 -40.812 -6.691 1 82.38 212 GLY B N 1
ATOM 3980 C CA . GLY B 1 212 ? -12.695 -40.938 -5.785 1 82.38 212 GLY B CA 1
ATOM 3981 C C . GLY B 1 212 ? -12.516 -40.125 -4.504 1 82.38 212 GLY B C 1
ATOM 3982 O O . GLY B 1 212 ? -13.242 -40.344 -3.531 1 82.38 212 GLY B O 1
ATOM 3983 N N . LEU B 1 213 ? -11.586 -39.375 -4.465 1 79.62 213 LEU B N 1
ATOM 3984 C CA . LEU B 1 213 ? -11.383 -38.562 -3.266 1 79.62 213 LEU B CA 1
ATOM 3985 C C . LEU B 1 213 ? -12.516 -37.562 -3.084 1 79.62 213 LEU B C 1
ATOM 3987 O O . LEU B 1 213 ? -13.109 -37.094 -4.066 1 79.62 213 LEU B O 1
ATOM 3991 N N . SER B 1 214 ? -12.844 -37.344 -1.836 1 82.38 214 SER B N 1
ATOM 3992 C CA . SER B 1 214 ? -13.883 -36.344 -1.543 1 82.38 214 SER B CA 1
ATOM 3993 C C . SER B 1 214 ? -13.453 -34.938 -1.976 1 82.38 214 SER B C 1
ATOM 3995 O O . SER B 1 214 ? -12.258 -34.625 -1.998 1 82.38 214 SER B O 1
ATOM 3997 N N . GLU B 1 215 ? -14.367 -34.125 -2.391 1 80.56 215 GLU B N 1
ATOM 3998 C CA . GLU B 1 215 ? -14.102 -32.75 -2.875 1 80.56 215 GLU B CA 1
ATOM 3999 C C . GLU B 1 215 ? -13.344 -31.938 -1.834 1 80.56 215 GLU B C 1
ATOM 4001 O O . GLU B 1 215 ? -12.469 -31.141 -2.18 1 80.56 215 GLU B O 1
ATOM 4006 N N . SER B 1 216 ? -13.711 -32.188 -0.614 1 81.19 216 SER B N 1
ATOM 4007 C CA . SER B 1 216 ? -13.039 -31.469 0.454 1 81.19 216 SER B CA 1
ATOM 4008 C C . SER B 1 216 ? -11.57 -31.844 0.549 1 81.19 216 SER B C 1
ATOM 4010 O O . SER B 1 216 ? -10.719 -30.969 0.777 1 81.19 216 SER B O 1
ATOM 4012 N N . LEU B 1 217 ? -11.352 -33.062 0.345 1 79.12 217 LEU B N 1
ATOM 4013 C CA . LEU B 1 217 ? -9.969 -33.562 0.401 1 79.12 217 LEU B CA 1
ATOM 4014 C C . LEU B 1 217 ? -9.18 -33.062 -0.812 1 79.12 217 LEU B C 1
ATOM 4016 O O . LEU B 1 217 ? -8.016 -32.688 -0.689 1 79.12 217 LEU B O 1
ATOM 4020 N N . VAL B 1 218 ? -9.852 -33.094 -1.918 1 80 218 VAL B N 1
ATOM 4021 C CA . VAL B 1 218 ? -9.219 -32.625 -3.148 1 80 218 VAL B CA 1
ATOM 4022 C C . VAL B 1 218 ? -8.859 -31.156 -3.029 1 80 218 VAL B C 1
ATOM 4024 O O . VAL B 1 218 ? -7.742 -30.75 -3.365 1 80 218 VAL B O 1
ATOM 4027 N N . VAL B 1 219 ? -9.742 -30.422 -2.52 1 79.12 219 VAL B N 1
ATOM 4028 C CA . VAL B 1 219 ? -9.578 -28.984 -2.428 1 79.12 219 VAL B CA 1
ATOM 4029 C C . VAL B 1 219 ? -8.531 -28.641 -1.37 1 79.12 219 VAL B C 1
ATOM 4031 O O . VAL B 1 219 ? -7.609 -27.859 -1.626 1 79.12 219 VAL B O 1
ATOM 4034 N N . MET B 1 220 ? -8.672 -29.219 -0.253 1 76.31 220 MET B N 1
ATOM 4035 C CA . MET B 1 220 ? -7.848 -28.797 0.876 1 76.31 220 MET B CA 1
ATOM 4036 C C . MET B 1 220 ? -6.461 -29.422 0.798 1 76.31 220 MET B C 1
ATOM 4038 O O . MET B 1 220 ? -5.461 -28.781 1.123 1 76.31 220 MET B O 1
ATOM 4042 N N . ARG B 1 221 ? -6.426 -30.641 0.342 1 75.19 221 ARG B N 1
ATOM 4043 C CA . ARG B 1 221 ? -5.152 -31.344 0.412 1 75.19 221 ARG B CA 1
ATOM 4044 C C . ARG B 1 221 ? -4.352 -31.156 -0.871 1 75.19 221 ARG B C 1
ATOM 4046 O O . ARG B 1 221 ? -3.125 -31.047 -0.83 1 75.19 221 ARG B O 1
ATOM 4053 N N . HIS B 1 222 ? -5 -31.094 -1.904 1 75.31 222 HIS B N 1
ATOM 4054 C CA . HIS B 1 222 ? -4.242 -31.078 -3.152 1 75.31 222 HIS B CA 1
ATOM 4055 C C . HIS B 1 222 ? -4.195 -29.672 -3.742 1 75.31 222 HIS B C 1
ATOM 4057 O O . HIS B 1 222 ? -3.115 -29.156 -4.039 1 75.31 222 HIS B O 1
ATOM 4063 N N . ALA B 1 223 ? -5.254 -29 -3.77 1 80 223 ALA B N 1
ATOM 4064 C CA . ALA B 1 223 ? -5.289 -27.688 -4.414 1 80 223 ALA B CA 1
ATOM 4065 C C . ALA B 1 223 ? -4.781 -26.609 -3.473 1 80 223 ALA B C 1
ATOM 4067 O O . ALA B 1 223 ? -3.955 -25.781 -3.863 1 80 223 ALA B O 1
ATOM 4068 N N . PHE B 1 224 ? -5.16 -26.703 -2.287 1 83.75 224 PHE B N 1
ATOM 4069 C CA . PHE B 1 224 ? -4.844 -25.641 -1.331 1 83.75 224 PHE B CA 1
ATOM 4070 C C . PHE B 1 224 ? -3.363 -25.672 -0.976 1 83.75 224 PHE B C 1
ATOM 4072 O O . PHE B 1 224 ? -2.727 -24.609 -0.89 1 83.75 224 PHE B O 1
ATOM 4079 N N . LYS B 1 225 ? -2.781 -26.766 -0.751 1 78.62 225 LYS B N 1
ATOM 4080 C CA . LYS B 1 225 ? -1.371 -26.891 -0.391 1 78.62 225 LYS B CA 1
ATOM 4081 C C . LYS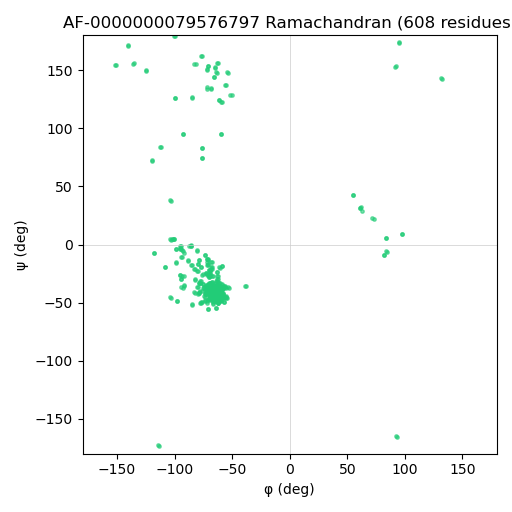 B 1 225 ? -0.479 -26.266 -1.459 1 78.62 225 LYS B C 1
ATOM 4083 O O . LYS B 1 225 ? 0.476 -25.547 -1.139 1 78.62 225 LYS B O 1
ATOM 4088 N N . ASN B 1 226 ? -0.82 -26.531 -2.68 1 77.56 226 ASN B N 1
ATOM 4089 C CA . ASN B 1 226 ? -0.027 -25.984 -3.777 1 77.56 226 ASN B CA 1
ATOM 4090 C C . ASN B 1 226 ? -0.241 -24.484 -3.934 1 77.56 226 ASN B C 1
ATOM 4092 O O . ASN B 1 226 ? 0.701 -23.75 -4.23 1 77.56 226 ASN B O 1
ATOM 4096 N N . SER B 1 227 ? -1.466 -24.094 -3.75 1 84.38 227 SER B N 1
ATOM 4097 C CA . SER B 1 227 ? -1.776 -22.672 -3.848 1 84.38 227 SER B CA 1
ATOM 4098 C C . SER B 1 227 ? -1.198 -21.891 -2.67 1 84.38 227 SER B C 1
ATOM 4100 O O . SER B 1 227 ? -0.859 -20.719 -2.801 1 84.38 227 SER B O 1
ATOM 4102 N N . LEU B 1 228 ? -1.066 -22.594 -1.552 1 83.5 228 LEU B N 1
ATOM 4103 C CA . LEU B 1 228 ? -0.599 -21.953 -0.325 1 83.5 228 LEU B CA 1
ATOM 4104 C C . LEU B 1 228 ? 0.822 -21.438 -0.494 1 83.5 228 LEU B C 1
ATOM 4106 O O . LEU B 1 228 ? 1.181 -20.406 0.083 1 83.5 228 LEU B O 1
ATOM 4110 N N . ILE B 1 229 ? 1.568 -22.062 -1.305 1 77.5 229 ILE B N 1
ATOM 4111 C CA . ILE B 1 229 ? 2.943 -21.641 -1.549 1 77.5 229 ILE B CA 1
ATOM 4112 C C . ILE B 1 229 ? 2.953 -20.234 -2.16 1 77.5 229 ILE B C 1
ATOM 4114 O O . ILE B 1 229 ? 3.674 -19.344 -1.691 1 77.5 229 ILE B O 1
ATOM 4118 N N . GLU B 1 230 ? 2.133 -20.031 -3.08 1 80.44 230 GLU B N 1
ATOM 4119 C CA . GLU B 1 230 ? 2.078 -18.734 -3.754 1 80.44 230 GLU B CA 1
ATOM 4120 C C . GLU B 1 230 ? 1.394 -17.688 -2.881 1 80.44 230 GLU B C 1
ATOM 4122 O O . GLU B 1 230 ? 1.762 -16.516 -2.908 1 80.44 230 GLU B O 1
ATOM 4127 N N . ILE B 1 231 ? 0.434 -18.234 -2.143 1 87.06 231 ILE B N 1
ATOM 4128 C CA . ILE B 1 231 ? -0.323 -17.312 -1.289 1 87.06 231 ILE B CA 1
ATOM 4129 C C . ILE B 1 231 ? 0.586 -16.766 -0.197 1 87.06 231 ILE B C 1
ATOM 4131 O O . ILE B 1 231 ? 0.525 -15.57 0.122 1 87.06 231 ILE B O 1
ATOM 4135 N N . VAL B 1 232 ? 1.466 -17.547 0.293 1 83 232 VAL B N 1
ATOM 4136 C CA . VAL B 1 232 ? 2.381 -17.141 1.352 1 83 232 VAL B CA 1
ATOM 4137 C C . VAL B 1 232 ? 3.381 -16.125 0.803 1 83 232 VAL B C 1
ATOM 4139 O O . VAL B 1 232 ? 3.744 -15.164 1.492 1 83 232 VAL B O 1
ATOM 4142 N N . THR B 1 233 ? 3.766 -16.312 -0.42 1 79.69 233 THR B N 1
ATOM 4143 C CA . THR B 1 233 ? 4.68 -15.375 -1.058 1 79.69 233 THR B CA 1
ATOM 4144 C C . THR B 1 233 ? 4.031 -14 -1.189 1 79.69 233 THR B C 1
ATOM 4146 O O . THR B 1 233 ? 4.633 -12.984 -0.83 1 79.69 233 THR B O 1
ATOM 4149 N N . VAL B 1 234 ? 2.869 -14.023 -1.668 1 86.38 234 VAL B N 1
ATOM 4150 C CA . VAL B 1 234 ? 2.162 -12.766 -1.859 1 86.38 234 VAL B CA 1
ATOM 4151 C C . VAL B 1 234 ? 1.886 -12.117 -0.505 1 86.38 234 VAL B C 1
ATOM 4153 O O . VAL B 1 234 ? 1.962 -10.891 -0.369 1 86.38 234 VAL B O 1
ATOM 4156 N N . ALA B 1 235 ? 1.532 -12.945 0.463 1 87.75 235 ALA B N 1
ATOM 4157 C CA . ALA B 1 235 ? 1.316 -12.43 1.813 1 87.75 235 ALA B CA 1
ATOM 4158 C C . ALA B 1 235 ? 2.572 -11.75 2.35 1 87.75 235 ALA B C 1
ATOM 4160 O O . ALA B 1 235 ? 2.492 -10.688 2.973 1 87.75 235 ALA B O 1
ATOM 4161 N N . GLY B 1 236 ? 3.646 -12.375 2.131 1 81.12 236 GLY B N 1
ATOM 4162 C CA . GLY B 1 236 ? 4.914 -11.805 2.561 1 81.12 236 GLY B CA 1
ATOM 4163 C C . GLY B 1 236 ? 5.223 -10.477 1.901 1 81.12 236 GLY B C 1
ATOM 4164 O O . GLY B 1 236 ? 5.789 -9.578 2.531 1 81.12 236 GLY B O 1
ATOM 4165 N N . LEU B 1 237 ? 4.84 -10.383 0.676 1 80.62 237 LEU B N 1
ATOM 4166 C CA . LEU B 1 237 ? 5.09 -9.164 -0.081 1 80.62 237 LEU B CA 1
ATOM 4167 C C . LEU B 1 237 ? 4.238 -8.016 0.446 1 80.62 237 LEU B C 1
ATOM 4169 O O . LEU B 1 237 ? 4.566 -6.844 0.24 1 80.62 237 LEU B O 1
ATOM 4173 N N . GLN B 1 238 ? 3.08 -8.312 1.145 1 84.5 238 GLN B N 1
ATOM 4174 C CA . GLN B 1 238 ? 2.172 -7.285 1.644 1 84.5 238 GLN B CA 1
ATOM 4175 C C . GLN B 1 238 ? 2.729 -6.621 2.9 1 84.5 238 GLN B C 1
ATOM 4177 O O . GLN B 1 238 ? 2.326 -5.508 3.252 1 84.5 238 GLN B O 1
ATOM 4182 N N . ILE B 1 239 ? 3.604 -7.195 3.535 1 77.88 239 ILE B N 1
ATOM 4183 C CA . ILE B 1 239 ? 4.113 -6.727 4.816 1 77.88 239 ILE B CA 1
ATOM 4184 C C . ILE B 1 239 ? 4.859 -5.406 4.625 1 77.88 239 ILE B C 1
ATOM 4186 O O . ILE B 1 239 ? 4.805 -4.523 5.484 1 77.88 239 ILE B O 1
ATOM 4190 N N . GLY B 1 240 ? 5.543 -5.289 3.568 1 71.88 240 GLY B N 1
ATOM 4191 C CA . GLY B 1 240 ? 6.211 -4.031 3.285 1 71.88 240 GLY B CA 1
ATOM 4192 C C . GLY B 1 240 ? 5.266 -2.844 3.26 1 71.88 240 GLY B C 1
ATOM 4193 O O . GLY B 1 240 ? 5.613 -1.755 3.723 1 71.88 240 GLY B O 1
ATOM 4194 N N . GLY B 1 241 ? 4.125 -3.057 2.793 1 74.06 241 GLY B N 1
ATOM 4195 C CA . GLY B 1 241 ? 3.131 -1.998 2.723 1 74.06 241 GLY B CA 1
ATOM 4196 C C . GLY B 1 241 ? 2.609 -1.578 4.082 1 74.06 241 GLY B C 1
ATOM 4197 O O . GLY B 1 241 ? 2.129 -0.455 4.25 1 74.06 241 GLY B O 1
ATOM 4198 N N . LEU B 1 242 ? 2.73 -2.428 5.059 1 77.94 242 LEU B N 1
ATOM 4199 C CA . LEU B 1 242 ? 2.207 -2.141 6.391 1 77.94 242 LEU B CA 1
ATOM 4200 C C . LEU B 1 242 ? 3.025 -1.052 7.074 1 77.94 242 LEU B C 1
ATOM 4202 O O . LEU B 1 242 ? 2.5 -0.299 7.898 1 77.94 242 LEU B O 1
ATOM 4206 N N . LEU B 1 243 ? 4.238 -0.944 6.68 1 72.38 243 LEU B N 1
ATOM 4207 C CA . LEU B 1 243 ? 5.062 0.104 7.277 1 72.38 243 LEU B CA 1
ATOM 4208 C C . LEU B 1 243 ? 4.555 1.485 6.875 1 72.38 243 LEU B C 1
ATOM 4210 O O . LEU B 1 243 ? 4.375 2.357 7.727 1 72.38 243 LEU B O 1
ATOM 4214 N N . SER B 1 244 ? 4.352 1.578 5.594 1 69.31 244 SER B N 1
ATOM 4215 C CA . SER B 1 244 ? 3.783 2.836 5.117 1 69.31 244 SER B CA 1
ATOM 4216 C C . SER B 1 244 ? 2.391 3.066 5.699 1 69.31 244 SER B C 1
ATOM 4218 O O . SER B 1 244 ? 2.027 4.199 6.02 1 69.31 244 SER B O 1
ATOM 4220 N N . GLY B 1 245 ? 1.68 2.01 5.867 1 74.62 245 GLY B N 1
ATOM 4221 C CA . GLY B 1 245 ? 0.331 2.111 6.402 1 74.62 245 GLY B CA 1
ATOM 4222 C C . GLY B 1 245 ? 0.298 2.453 7.879 1 74.62 245 GLY B C 1
ATOM 4223 O O . GLY B 1 245 ? -0.644 3.092 8.352 1 74.62 245 GLY B O 1
ATOM 4224 N N . SER B 1 246 ? 1.346 2.094 8.5 1 84.25 246 SER B N 1
ATOM 4225 C CA . SER B 1 246 ? 1.379 2.354 9.938 1 84.25 246 SER B CA 1
ATOM 4226 C C . SER B 1 246 ? 1.489 3.848 10.219 1 84.25 246 SER B C 1
ATOM 4228 O O . SER B 1 246 ? 0.92 4.34 11.195 1 84.25 246 SER B O 1
ATOM 4230 N N . VAL B 1 247 ? 2.193 4.535 9.406 1 83 247 VAL B N 1
ATOM 4231 C CA . VAL B 1 247 ? 2.32 5.977 9.586 1 83 247 VAL B CA 1
ATOM 4232 C C . VAL B 1 247 ? 0.939 6.629 9.539 1 83 247 VAL B C 1
ATOM 4234 O O . VAL B 1 247 ? 0.605 7.449 10.398 1 83 247 VAL B O 1
ATOM 4237 N N . MET B 1 248 ? 0.154 6.234 8.609 1 80.38 248 MET B N 1
ATOM 4238 C CA . MET B 1 248 ? -1.185 6.797 8.445 1 80.38 248 MET B CA 1
ATOM 4239 C C . MET B 1 248 ? -2.096 6.379 9.594 1 80.38 248 MET B C 1
ATOM 4241 O O . MET B 1 248 ? -2.768 7.215 10.195 1 80.38 248 MET B O 1
ATOM 4245 N N . ALA B 1 249 ? -2.084 5.125 9.938 1 87.75 249 ALA B N 1
ATOM 4246 C CA . ALA B 1 249 ? -2.977 4.605 10.969 1 87.75 249 ALA B CA 1
ATOM 4247 C C . ALA B 1 249 ? -2.633 5.184 12.336 1 87.75 249 ALA B C 1
ATOM 4249 O O . ALA B 1 249 ? -3.525 5.531 13.117 1 87.75 249 ALA B O 1
ATOM 4250 N N . GLU B 1 250 ? -1.37 5.289 12.625 1 90.62 250 GLU B N 1
ATOM 4251 C CA . GLU B 1 250 ? -0.947 5.801 13.922 1 90.62 250 GLU B CA 1
ATOM 4252 C C . GLU B 1 250 ? -1.289 7.281 14.07 1 90.62 250 GLU B C 1
ATOM 4254 O O . GLU B 1 250 ? -1.593 7.75 15.164 1 90.62 250 GLU B O 1
ATOM 4259 N N . THR B 1 251 ? -1.248 7.969 12.969 1 83.88 251 THR B N 1
ATOM 4260 C CA . THR B 1 251 ? -1.601 9.383 12.984 1 83.88 251 THR B CA 1
ATOM 4261 C C . THR B 1 251 ? -3.107 9.57 13.141 1 83.88 251 THR B C 1
ATOM 4263 O O . THR B 1 251 ? -3.562 10.359 13.969 1 83.88 251 THR B O 1
ATOM 4266 N N . VAL B 1 252 ? -3.881 8.812 12.414 1 82.75 252 VAL B N 1
ATOM 4267 C CA . VAL B 1 252 ? -5.332 8.945 12.406 1 82.75 252 VAL B CA 1
ATOM 4268 C C . VAL B 1 252 ? -5.898 8.516 13.758 1 82.75 252 VAL B C 1
ATOM 4270 O O . VAL B 1 252 ? -6.82 9.141 14.281 1 82.75 252 VAL B O 1
ATOM 4273 N N . PHE B 1 253 ? -5.316 7.527 14.367 1 91.69 253 PHE B N 1
ATOM 4274 C CA . PHE B 1 253 ? -5.848 6.953 15.602 1 91.69 253 PHE B CA 1
ATOM 4275 C C . PHE B 1 253 ? -5.043 7.418 16.812 1 91.69 253 PHE B C 1
ATOM 4277 O O . PHE B 1 253 ? -5.246 6.93 17.922 1 91.69 253 PHE B O 1
ATOM 4284 N N . SER B 1 254 ? -4.074 8.312 16.578 1 90.44 254 SER B N 1
ATOM 4285 C CA . SER B 1 254 ? -3.24 8.891 17.625 1 90.44 254 SER B CA 1
ATOM 4286 C C . SER B 1 254 ? -2.555 7.812 18.453 1 90.44 254 SER B C 1
ATOM 4288 O O . SER B 1 254 ? -2.568 7.863 19.688 1 90.44 254 SER B O 1
ATOM 4290 N N . ILE B 1 255 ? -2.094 6.867 17.812 1 92.5 255 ILE B N 1
ATOM 4291 C CA . ILE B 1 255 ? -1.316 5.809 18.453 1 92.5 255 ILE B CA 1
ATOM 4292 C C . ILE B 1 255 ? 0.143 6.242 18.562 1 92.5 255 ILE B C 1
ATOM 4294 O O . ILE B 1 255 ? 0.743 6.695 17.594 1 92.5 255 ILE B O 1
ATOM 4298 N N . PRO B 1 256 ? 0.622 6.164 19.734 1 92.94 256 PRO B N 1
ATOM 4299 C CA . PRO B 1 256 ? 2.025 6.551 19.906 1 92.94 256 PRO B CA 1
ATOM 4300 C C . PRO B 1 256 ? 2.994 5.48 19.406 1 92.94 256 PRO B C 1
ATOM 4302 O O . PRO B 1 256 ? 3.701 4.859 20.203 1 92.94 256 PRO B O 1
ATOM 4305 N N . GLY B 1 257 ? 3.092 5.395 18.156 1 93.12 257 GLY B N 1
ATOM 4306 C CA . GLY B 1 257 ? 3.961 4.418 17.531 1 93.12 257 GLY B CA 1
ATOM 4307 C C . GLY B 1 257 ? 5.117 5.051 16.781 1 93.12 257 GLY B C 1
ATOM 4308 O O . GLY B 1 257 ? 5.387 6.242 16.922 1 93.12 257 GLY B O 1
ATOM 4309 N N . LEU B 1 258 ? 5.844 4.215 16.078 1 92.31 258 LEU B N 1
ATOM 4310 C CA . LEU B 1 258 ? 7.047 4.629 15.367 1 92.31 258 LEU B CA 1
ATOM 4311 C C . LEU B 1 258 ? 6.699 5.488 14.156 1 92.31 258 LEU B C 1
ATOM 4313 O O . LEU B 1 258 ? 7.438 6.418 13.812 1 92.31 258 LEU B O 1
ATOM 4317 N N . GLY B 1 259 ? 5.672 5.129 13.555 1 88.75 259 GLY B N 1
ATOM 4318 C CA . GLY B 1 259 ? 5.254 5.898 12.391 1 88.75 259 GLY B CA 1
ATOM 4319 C C . GLY B 1 259 ? 4.91 7.336 12.727 1 88.75 259 GLY B C 1
ATOM 4320 O O . GLY B 1 259 ? 5.332 8.258 12.023 1 88.75 259 GLY B O 1
ATOM 4321 N N . ARG B 1 260 ? 4.148 7.531 13.703 1 90.25 260 ARG B N 1
ATOM 4322 C CA . ARG B 1 260 ? 3.811 8.883 14.141 1 90.25 260 ARG B CA 1
ATOM 4323 C C . ARG B 1 260 ? 5.059 9.648 14.578 1 90.25 260 ARG B C 1
ATOM 4325 O O . ARG B 1 260 ? 5.195 10.836 14.289 1 90.25 260 ARG B O 1
ATOM 4332 N N . LEU B 1 261 ? 5.859 8.938 15.266 1 92 261 LEU B N 1
ATOM 4333 C CA . LEU B 1 261 ? 7.109 9.562 15.68 1 92 261 LEU B CA 1
ATOM 4334 C C . LEU B 1 261 ? 7.922 10.016 14.469 1 92 261 LEU B C 1
ATOM 4336 O O . LEU B 1 261 ? 8.578 11.055 14.516 1 92 261 LEU B O 1
ATOM 4340 N N . LEU B 1 262 ? 7.914 9.242 13.492 1 88.88 262 LEU B N 1
ATOM 4341 C CA . LEU B 1 262 ? 8.641 9.594 12.281 1 88.88 262 LEU B CA 1
ATOM 4342 C C . LEU B 1 262 ? 8.102 10.891 11.68 1 88.88 262 LEU B C 1
ATOM 4344 O O . LEU B 1 262 ? 8.867 11.781 11.32 1 88.88 262 LEU B O 1
ATOM 4348 N N . VAL B 1 263 ? 6.844 10.977 11.594 1 83.81 263 VAL B N 1
ATOM 4349 C CA . VAL B 1 263 ? 6.215 12.164 11.031 1 83.81 263 VAL B CA 1
ATOM 4350 C C . VAL B 1 263 ? 6.551 13.383 11.883 1 83.81 263 VAL B C 1
ATOM 4352 O O . VAL B 1 263 ? 6.93 14.43 11.359 1 83.81 263 VAL B O 1
ATOM 4355 N N . ASP B 1 264 ? 6.398 13.227 13.148 1 86.88 264 ASP B N 1
ATOM 4356 C CA . ASP B 1 264 ? 6.715 14.305 14.07 1 86.88 264 ASP B CA 1
ATOM 4357 C C . ASP B 1 264 ? 8.18 14.727 13.945 1 86.88 264 ASP B C 1
ATOM 4359 O O . ASP B 1 264 ? 8.492 15.922 13.953 1 86.88 264 ASP B O 1
ATOM 4363 N N . SER B 1 265 ? 9.008 13.758 13.867 1 87.69 265 SER B N 1
ATOM 4364 C CA . SER B 1 265 ? 10.438 14.016 13.82 1 87.69 265 SER B CA 1
ATOM 4365 C C . SER B 1 265 ? 10.836 14.695 12.516 1 87.69 265 SER B C 1
ATOM 4367 O O . SER B 1 265 ? 11.758 15.508 12.484 1 87.69 265 SER B O 1
ATOM 4369 N N . ILE B 1 266 ? 10.219 14.352 11.5 1 79.06 266 ILE B N 1
ATOM 4370 C CA . ILE B 1 266 ? 10.469 15 10.219 1 79.06 266 ILE B CA 1
ATOM 4371 C C . ILE B 1 266 ? 10.047 16.469 10.289 1 79.06 2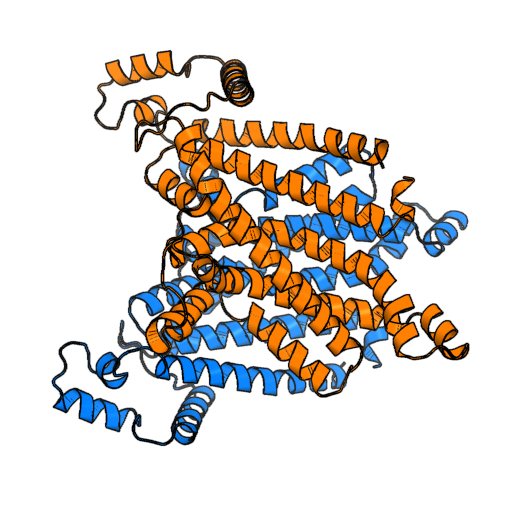66 ILE B C 1
ATOM 4373 O O . ILE B 1 266 ? 10.773 17.344 9.836 1 79.06 266 ILE B O 1
ATOM 4377 N N . GLN B 1 267 ? 8.922 16.688 10.836 1 76.94 267 GLN B N 1
ATOM 4378 C CA . GLN B 1 267 ? 8.383 18.047 10.938 1 76.94 267 GLN B CA 1
ATOM 4379 C C . GLN B 1 267 ? 9.25 18.922 11.828 1 76.94 267 GLN B C 1
ATOM 4381 O O . GLN B 1 267 ? 9.398 20.125 11.586 1 76.94 267 GLN B O 1
ATOM 4386 N N . MET B 1 268 ? 9.812 18.297 12.805 1 80.81 268 MET B N 1
ATOM 4387 C CA . MET B 1 268 ? 10.609 19.047 13.773 1 80.81 268 MET B CA 1
ATOM 4388 C C . MET B 1 268 ? 12.086 19.016 13.398 1 80.81 268 MET B C 1
ATOM 4390 O O . MET B 1 268 ? 12.93 19.531 14.133 1 80.81 268 MET B O 1
ATOM 4394 N N . ARG B 1 269 ? 12.328 18.312 12.32 1 78.62 269 ARG B N 1
ATOM 4395 C CA . ARG B 1 269 ? 13.688 18.203 11.805 1 78.62 269 ARG B CA 1
ATOM 4396 C C . ARG B 1 269 ? 14.609 17.531 12.828 1 78.62 269 ARG B C 1
ATOM 4398 O O . ARG B 1 269 ? 15.734 17.984 13.047 1 78.62 269 ARG B O 1
ATOM 4405 N N . ASP B 1 270 ? 14.023 16.641 13.586 1 84 270 ASP B N 1
ATOM 4406 C CA . ASP B 1 270 ? 14.789 15.781 14.477 1 84 270 ASP B CA 1
ATOM 4407 C C . ASP B 1 270 ? 15.484 14.664 13.703 1 84 270 ASP B C 1
ATOM 4409 O O . ASP B 1 270 ? 15.055 13.508 13.75 1 84 270 ASP B O 1
ATOM 4413 N N . TYR B 1 271 ? 16.562 14.953 13.172 1 79.56 271 TYR B N 1
ATOM 4414 C CA . TYR B 1 271 ? 17.188 14.125 12.141 1 79.56 271 TYR B CA 1
ATOM 4415 C C . TYR B 1 271 ? 17.734 12.836 12.734 1 79.56 271 TYR B C 1
ATOM 4417 O O . TYR B 1 271 ? 17.719 11.789 12.086 1 79.56 271 TYR B O 1
ATOM 4425 N N . LYS B 1 272 ? 18.266 12.891 13.914 1 84.31 272 LYS B N 1
ATOM 4426 C CA . LYS B 1 272 ? 18.797 11.68 14.523 1 84.31 272 LYS B CA 1
ATOM 4427 C C . LYS B 1 272 ? 17.688 10.656 14.766 1 84.31 272 LYS B C 1
ATOM 4429 O O . LYS B 1 272 ? 17.891 9.453 14.555 1 84.31 272 LYS B O 1
ATOM 4434 N N . VAL B 1 273 ? 16.594 11.141 15.164 1 88.69 273 VAL B N 1
ATOM 4435 C CA . VAL B 1 273 ? 15.461 10.242 15.383 1 88.69 273 VAL B CA 1
ATOM 4436 C C . VAL B 1 273 ? 14.945 9.711 14.047 1 88.69 273 VAL B C 1
ATOM 4438 O O . VAL B 1 273 ? 14.625 8.531 13.922 1 88.69 273 VAL B O 1
ATOM 4441 N N . VAL B 1 274 ? 14.906 10.578 13.047 1 85.75 274 VAL B N 1
ATOM 4442 C CA . VAL B 1 274 ? 14.461 10.188 11.711 1 85.75 274 VAL B CA 1
ATOM 4443 C C . VAL B 1 274 ? 15.367 9.086 11.172 1 85.75 274 VAL B C 1
ATOM 4445 O O . VAL B 1 274 ? 14.891 8.07 10.656 1 85.75 274 VAL B O 1
ATOM 4448 N N . GLN B 1 275 ? 16.609 9.258 11.344 1 85.12 275 GLN B N 1
ATOM 4449 C CA . GLN B 1 275 ? 17.578 8.281 10.859 1 85.12 275 GLN B CA 1
ATOM 4450 C C . GLN B 1 275 ? 17.406 6.93 11.547 1 85.12 275 GLN B C 1
ATOM 4452 O O . GLN B 1 275 ? 17.438 5.887 10.891 1 85.12 275 GLN B O 1
ATOM 4457 N N . ALA B 1 276 ? 17.281 7.008 12.781 1 89 276 ALA B N 1
ATOM 4458 C CA . ALA B 1 276 ? 17.109 5.777 13.547 1 89 276 ALA B CA 1
ATOM 4459 C C . ALA B 1 276 ? 15.828 5.051 13.148 1 89 276 ALA B C 1
ATOM 4461 O O . ALA B 1 276 ? 15.812 3.824 13.031 1 89 276 ALA B O 1
ATOM 4462 N N . LEU B 1 277 ? 14.844 5.801 12.938 1 88.5 277 LEU B N 1
ATOM 4463 C CA . LEU B 1 277 ? 13.547 5.211 12.594 1 88.5 277 LEU B CA 1
ATOM 4464 C C . LEU B 1 277 ? 13.586 4.594 11.203 1 88.5 277 LEU B C 1
ATOM 4466 O O . LEU B 1 277 ? 13.039 3.514 10.984 1 88.5 277 LEU B O 1
ATOM 4470 N N . LEU B 1 278 ? 14.172 5.238 10.289 1 83.62 278 LEU B N 1
ATOM 4471 C CA . LEU B 1 278 ? 14.281 4.715 8.93 1 83.62 278 LEU B CA 1
ATOM 4472 C C . LEU B 1 278 ? 15.078 3.416 8.914 1 83.62 278 LEU B C 1
ATOM 4474 O O . LEU B 1 278 ? 14.727 2.473 8.203 1 83.62 278 LEU B O 1
ATOM 4478 N N . LEU B 1 279 ? 16.109 3.434 9.664 1 84.56 279 LEU B N 1
ATOM 4479 C CA . LEU B 1 279 ? 16.906 2.219 9.766 1 84.56 279 LEU B CA 1
ATOM 4480 C C . LEU B 1 279 ? 16.109 1.094 10.414 1 84.56 279 LEU B C 1
ATOM 4482 O O . LEU B 1 279 ? 16.234 -0.069 10.023 1 84.56 279 LEU B O 1
ATOM 4486 N N . PHE B 1 280 ? 15.406 1.461 11.367 1 84 280 PHE B N 1
ATOM 4487 C CA . PHE B 1 280 ? 14.57 0.468 12.031 1 84 280 PHE B CA 1
ATOM 4488 C C . PHE B 1 280 ? 13.555 -0.117 11.062 1 84 280 PHE B C 1
ATOM 4490 O O . PHE B 1 280 ? 13.352 -1.333 11.016 1 84 280 PHE B O 1
ATOM 4497 N N . PHE B 1 281 ? 12.898 0.73 10.281 1 81.12 281 PHE B N 1
ATOM 4498 C CA . PHE B 1 281 ? 11.891 0.266 9.336 1 81.12 281 PHE B CA 1
ATOM 4499 C C . PHE B 1 281 ? 12.508 -0.658 8.297 1 81.12 281 PHE B C 1
ATOM 4501 O O . PHE B 1 281 ? 11.93 -1.693 7.953 1 81.12 281 PHE B O 1
ATOM 4508 N N . ALA B 1 282 ? 13.609 -0.245 7.855 1 79.88 282 ALA B N 1
ATOM 4509 C CA . ALA B 1 282 ? 14.312 -1.074 6.879 1 79.88 282 ALA B CA 1
ATOM 4510 C C . ALA B 1 282 ? 14.68 -2.432 7.473 1 79.88 282 ALA B C 1
ATOM 4512 O O . ALA B 1 282 ? 14.508 -3.467 6.824 1 79.88 282 ALA B O 1
ATOM 4513 N N . THR B 1 283 ? 15.211 -2.412 8.672 1 81.19 283 THR B N 1
ATOM 4514 C CA . THR B 1 283 ? 15.609 -3.641 9.352 1 81.19 283 THR B CA 1
ATOM 4515 C C . THR B 1 283 ? 14.391 -4.531 9.609 1 81.19 283 THR B C 1
ATOM 4517 O O . THR B 1 283 ? 14.461 -5.75 9.438 1 81.19 283 THR B O 1
ATOM 4520 N N . GLU B 1 284 ? 13.359 -3.904 10.031 1 77.25 284 GLU B N 1
ATOM 4521 C CA . GLU B 1 284 ? 12.125 -4.648 10.266 1 77.25 284 GLU B CA 1
ATOM 4522 C C . GLU B 1 284 ? 11.641 -5.34 9 1 77.25 284 GLU B C 1
ATOM 4524 O O . GLU B 1 284 ? 11.227 -6.5 9.031 1 77.25 284 GLU B O 1
ATOM 4529 N N . TYR B 1 285 ? 11.688 -4.695 7.91 1 75.62 285 TYR B N 1
ATOM 4530 C CA . TYR B 1 285 ? 11.266 -5.266 6.633 1 75.62 285 TYR B CA 1
ATOM 4531 C C . TYR B 1 285 ? 12.141 -6.453 6.254 1 75.62 285 TYR B C 1
ATOM 4533 O O . TYR B 1 285 ? 11.633 -7.477 5.785 1 75.62 285 TYR B O 1
ATOM 4541 N N . ILE B 1 286 ? 13.383 -6.262 6.445 1 76.88 286 ILE B N 1
ATOM 4542 C CA . ILE B 1 286 ? 14.328 -7.316 6.105 1 76.88 286 ILE B CA 1
ATOM 4543 C C . ILE B 1 286 ? 14.07 -8.547 6.977 1 76.88 286 ILE B C 1
ATOM 4545 O O . ILE B 1 286 ? 14.094 -9.68 6.488 1 76.88 286 ILE B O 1
ATOM 4549 N N . LEU B 1 287 ? 13.844 -8.289 8.227 1 76.06 287 LEU B N 1
ATOM 4550 C CA . LEU B 1 287 ? 13.586 -9.391 9.148 1 76.06 287 LEU B CA 1
ATOM 4551 C C . LEU B 1 287 ? 12.289 -10.109 8.797 1 76.06 287 LEU B C 1
ATOM 4553 O O . LEU B 1 287 ? 12.227 -11.344 8.867 1 76.06 287 LEU B O 1
ATOM 4557 N N . ILE B 1 288 ? 11.336 -9.398 8.453 1 73.44 288 ILE B N 1
ATOM 4558 C CA . ILE B 1 288 ? 10.055 -9.992 8.094 1 73.44 288 ILE B CA 1
ATOM 4559 C C . ILE B 1 288 ? 10.203 -10.812 6.809 1 73.44 288 ILE B C 1
ATOM 4561 O O . ILE B 1 288 ? 9.633 -11.898 6.691 1 73.44 288 ILE B O 1
ATOM 4565 N N . ASN B 1 289 ? 10.938 -10.266 5.875 1 70.69 289 ASN B N 1
ATOM 4566 C CA . ASN B 1 289 ? 11.203 -11.008 4.645 1 70.69 289 ASN B CA 1
ATOM 4567 C C . ASN B 1 289 ? 11.953 -12.305 4.922 1 70.69 289 ASN B C 1
ATOM 4569 O O . ASN B 1 289 ? 11.727 -13.312 4.25 1 70.69 289 ASN B O 1
ATOM 4573 N N . LEU B 1 290 ? 12.805 -12.18 5.844 1 74.19 290 LEU B N 1
ATOM 4574 C CA . LEU B 1 290 ? 13.523 -13.383 6.246 1 74.19 290 LEU B CA 1
ATOM 4575 C C . LEU B 1 290 ? 12.57 -14.422 6.832 1 74.19 290 LEU B C 1
ATOM 4577 O O . LEU B 1 290 ? 12.711 -15.617 6.566 1 74.19 290 LEU B O 1
ATOM 4581 N N . ILE B 1 291 ? 11.672 -13.961 7.586 1 74.06 291 ILE B N 1
ATOM 4582 C CA . ILE B 1 291 ? 10.68 -14.844 8.18 1 74.06 291 ILE B CA 1
ATOM 4583 C C . ILE B 1 291 ? 9.82 -15.477 7.086 1 74.06 291 ILE B C 1
ATOM 4585 O O . ILE B 1 291 ? 9.539 -16.672 7.125 1 74.06 291 ILE B O 1
ATOM 4589 N N . VAL B 1 292 ? 9.445 -14.703 6.137 1 70.19 292 VAL B N 1
ATOM 4590 C CA . VAL B 1 292 ? 8.633 -15.188 5.031 1 70.19 292 VAL B CA 1
ATOM 4591 C C . VAL B 1 292 ? 9.422 -16.219 4.223 1 70.19 292 VAL B C 1
ATOM 4593 O O . VAL B 1 292 ? 8.867 -17.234 3.793 1 70.19 292 VAL B O 1
ATOM 4596 N N . ASP B 1 293 ? 10.648 -15.977 4.016 1 69 293 ASP B N 1
ATOM 4597 C CA . ASP B 1 293 ? 11.508 -16.922 3.301 1 69 293 ASP B CA 1
ATOM 4598 C C . ASP B 1 293 ? 11.609 -18.25 4.051 1 69 293 ASP B C 1
ATOM 4600 O O . ASP B 1 293 ? 11.594 -19.312 3.439 1 69 293 ASP B O 1
ATOM 4604 N N . VAL B 1 294 ? 11.758 -18.094 5.316 1 72.75 294 VAL B N 1
ATOM 4605 C CA . VAL B 1 294 ? 11.844 -19.297 6.141 1 72.75 294 VAL B CA 1
ATOM 4606 C C . VAL B 1 294 ? 10.531 -20.062 6.078 1 72.75 294 VAL B C 1
ATOM 4608 O O . VAL B 1 294 ? 10.531 -21.297 5.977 1 72.75 294 VAL B O 1
ATOM 4611 N N . LEU B 1 295 ? 9.438 -19.375 6.133 1 71.88 295 LEU B N 1
ATOM 4612 C CA . LEU B 1 295 ? 8.125 -20 6.047 1 71.88 295 LEU B CA 1
ATOM 4613 C C . LEU B 1 295 ? 7.93 -20.672 4.691 1 71.88 295 LEU B C 1
ATOM 4615 O O . LEU B 1 295 ? 7.352 -21.766 4.609 1 71.88 295 LEU B O 1
ATOM 4619 N N . TYR B 1 296 ? 8.359 -20 3.766 1 65.25 296 TYR B N 1
ATOM 4620 C CA . TYR B 1 296 ? 8.312 -20.562 2.424 1 65.25 296 TYR B CA 1
ATOM 4621 C C . TYR B 1 296 ? 9.094 -21.875 2.355 1 65.25 296 TYR B C 1
ATOM 4623 O O . TYR B 1 296 ? 8.656 -22.828 1.721 1 65.25 296 TYR B O 1
ATOM 4631 N N . GLY B 1 297 ? 10.297 -21.922 2.949 1 68 297 GLY B N 1
ATOM 4632 C CA . GLY B 1 297 ? 11.109 -23.125 2.984 1 68 297 GLY B CA 1
ATOM 4633 C C . GLY B 1 297 ? 10.453 -24.281 3.723 1 68 297 GLY B C 1
ATOM 4634 O O . GLY B 1 297 ? 10.602 -25.438 3.336 1 68 297 GLY B O 1
ATOM 4635 N N . VAL B 1 298 ? 9.719 -23.906 4.68 1 71.19 298 VAL B N 1
ATOM 4636 C CA . VAL B 1 298 ? 9.039 -24.922 5.469 1 71.19 298 VAL B CA 1
ATOM 4637 C C . VAL B 1 298 ? 7.871 -25.5 4.672 1 71.19 298 VAL B C 1
ATOM 4639 O O . VAL B 1 298 ? 7.621 -26.703 4.711 1 71.19 298 VAL B O 1
ATOM 4642 N N . ILE B 1 299 ? 7.234 -24.703 3.951 1 69.69 299 ILE B N 1
ATOM 4643 C CA . ILE B 1 299 ? 6.035 -25.094 3.221 1 69.69 299 ILE B CA 1
ATOM 4644 C C . ILE B 1 299 ? 6.434 -25.844 1.944 1 69.69 299 ILE B C 1
ATOM 4646 O O . ILE B 1 299 ? 5.766 -26.797 1.541 1 69.69 299 ILE B O 1
ATOM 4650 N N . ASN B 1 300 ? 7.441 -25.297 1.312 1 63.62 300 ASN B N 1
ATOM 4651 C CA . ASN B 1 300 ? 7.938 -25.953 0.104 1 63.62 300 ASN B CA 1
ATOM 4652 C C . ASN B 1 300 ? 9.336 -26.531 0.312 1 63.62 300 ASN B C 1
ATOM 4654 O O . ASN B 1 300 ? 10.336 -25.875 -0.004 1 63.62 300 ASN B O 1
ATOM 4658 N N . PRO B 1 301 ? 9.414 -27.766 0.879 1 59.59 301 PRO B N 1
ATOM 4659 C CA . PRO B 1 301 ? 10.711 -28.344 1.207 1 59.59 301 PRO B CA 1
ATOM 4660 C C . PRO B 1 301 ? 11.625 -28.484 -0.012 1 59.59 301 PRO B C 1
ATOM 4662 O O . PRO B 1 301 ? 12.836 -28.625 0.134 1 59.59 301 PRO B O 1
ATOM 4665 N N . ARG B 1 302 ? 10.984 -28.438 -1.131 1 56.56 302 ARG B N 1
ATOM 4666 C CA . ARG B 1 302 ? 11.82 -28.562 -2.318 1 56.56 302 ARG B CA 1
ATOM 4667 C C . ARG B 1 302 ? 12.727 -27.344 -2.492 1 56.56 302 ARG B C 1
ATOM 4669 O O . ARG B 1 302 ? 13.742 -27.422 -3.193 1 56.56 302 ARG B O 1
ATOM 4676 N N . VAL B 1 303 ? 12.336 -26.359 -1.903 1 54.78 303 VAL B N 1
ATOM 4677 C CA . VAL B 1 303 ? 13.094 -25.125 -2.061 1 54.78 303 VAL B CA 1
ATOM 4678 C C . VAL B 1 303 ? 14.281 -25.125 -1.102 1 54.78 303 VAL B C 1
ATOM 4680 O O . VAL B 1 303 ? 15.227 -24.359 -1.283 1 54.78 303 VAL B O 1
ATOM 4683 N N . ARG B 1 304 ? 14.258 -25.953 0.017 1 51.78 304 ARG B N 1
ATOM 4684 C CA . ARG B 1 304 ? 15.328 -26.016 1.007 1 51.78 304 ARG B CA 1
ATOM 4685 C C . ARG B 1 304 ? 16.656 -26.406 0.358 1 51.78 304 ARG B C 1
ATOM 4687 O O . ARG B 1 304 ? 17.719 -26.078 0.867 1 51.78 304 ARG B O 1
ATOM 4694 N N . TYR B 1 305 ? 16.625 -27.203 -0.615 1 43.84 305 TYR B N 1
ATOM 4695 C CA . TYR B 1 305 ? 17.828 -27.891 -1.064 1 43.84 305 TYR B CA 1
ATOM 4696 C C . TYR B 1 305 ? 18.594 -27.031 -2.08 1 43.84 305 TYR B C 1
ATOM 4698 O O . TYR B 1 305 ? 19.656 -27.438 -2.555 1 43.84 305 TYR B O 1
ATOM 4706 N N . GLU B 1 306 ? 18.078 -25.859 -2.404 1 44.84 306 GLU B N 1
ATOM 4707 C CA . GLU B 1 306 ? 18.906 -25.172 -3.391 1 44.84 306 GLU B CA 1
ATOM 4708 C C . GLU B 1 306 ? 19.469 -23.875 -2.826 1 44.84 306 GLU B C 1
ATOM 4710 O O . GLU B 1 306 ? 18.797 -23.172 -2.061 1 44.84 306 GLU B O 1
#

InterPro domains:
  IPR000515 ABC transporter type 1, transmembrane domain MetI-like [PF00528] (113-304)
  IPR000515 ABC transporter type 1, transmembrane domain MetI-like [PS50928] (95-292)
  IPR000515 ABC transporter type 1, transmembrane domain MetI-like [cd06261] (122-294)
  IPR035906 MetI-like superfamily [G3DSA:1.10.3720.10] (84-298)
  IPR035906 MetI-like superfamily [SSF161098] (91-288)
  IPR045621 ABC transporter type 1, GsiC-like, N-terminal domain [PF19300] (1-97)

Organism: NCBI:txid418240

Secondary structure (DSSP, 8-state):
-HHHHHHHHHHHHHHHHHHHHHHHHHHHHSSS-HHHHHH-TT--HHHHHHHHHHHTTTS-HHHHHHHHHHHHHHT---B-TTT-SBHHHHHHHHHHHHHHHHHHHHHHHHHHHHHHHHHHHHTTTSHHHHHHHHHHHHHHHS-HHHHHHHHIIIIIIIS--S-SSS-SSGGGGHHHHHHHHHHHHHHHHHHHHHHHHHHHTSHHHHHHHHTT--HHHIIIIIIHHHHHHHHHHHHHHHHHHHHHHHHHHHHHTT--SHHHHHHHHHHTT-HHHHHHHHHHHHHHHHHHHHHHHHHHHHH-GGGTT-/-HHHHHHHHHHHHHHHHHHHHHHHHHHHHSSS-HHHHHH-TT--HHHHHHHHHHHTTTS-HHHHHHHHHHHHHHT---B-TTT-SBHHHHHHHHHHHHHHHHHHHHHHHHHHHHHHHHHHHHTTTSHHHHHHHHHHHHHHHS-HHHHHHHHIIIIIIIS--S-SSS-SSGGGGHHHHHHHHHHHHHHHHHHHHHHHHHHHTSHHHHHHHHTT--HHHIIIIIIHHHHHHHHHHHHHHHHHHHHHHHHHHHHHTT--SHHHHHHHHHHTT-HHHHHHHHHHHHHHHHHHHHHHHHHHHHH-GGGTT-

Radius of gyration: 25.98 Å; Cα contacts (8 Å, |Δi|>4): 796; chains: 2; bounding box: 74×74×54 Å

Sequence (612 aa):
MGRYLGKRLISTIPLLLVISFVVFMFIHMIPGDPARLVAGQDATKEDVAVVREQLGLDEPLLVQYGKYMKGLFTGDLGSSIKNGKTVTETIAPRLKPTIMLTFSSMIWAAIIGIAIGIIAAVFHGRILDYVGMIIAIAGISVPSFWLGLELIQLFSVSLGWLPTSGLETWKSYILPSLTMGAGIMAVLARFSRSSMLETMREDYVRTARAKGLSESLVVMRHAFKNSLIEIVTVAGLQIGGLLSGSVMAETVFSIPGLGRLLVDSIQMRDYKVVQALLLFFATEYILINLIVDVLYGVINPRVRYEMGRYLGKRLISTIPLLLVISFVVFMFIHMIPGDPARLVAGQDATKEDVAVVREQLGLDEPLLVQYGKYMKGLFTGDLGSSIKNGKTVTETIAPRLKPTIMLTFSSMIWAAIIGIAIGIIAAVFHGRILDYVGMIIAIAGISVPSFWLGLELIQLFSVSLGWLPTSGLETWKSYILPSLTMGAGIMAVLARFSRSSMLETMREDYVRTARAKGLSESLVVMRHAFKNSLIEIVTVAGLQIGGLLSGSVMAETVFSIPGLGRLLVDSIQMRDYKVVQALLLFFATEYILINLIVDVLYGVINPRVRYE

pLDDT: mean 81.78, std 9.33, range [43.84, 96.69]

Foldseek 3Di:
DVVLLVVLVVVCVVVLVVLLLVLLCVCVPPPDLNLCVLLDVPHDPVSSVVSCVVLVVVPDSVVNSVVCVVCVVVVQLDAFPVPRHGLCVLAVVQAVLLVVLLVLLLVVLLVLLLVLLLQLLLQPPDPSVVVSLVQLCVLQVDQLLVQLVVCCCPCCVPVNPAHQAEPPDPSLSVSLSCSLNSNVSSVLSNLSNVQLNVQCPDPVLVVVVVVPDDSVCSSVPRRNLVSVLVSLVVSLVCSLVSLVSSLSSCVRRVYSHLSVVLVVCVVSVRSSSVSVSSSVSSVVSSVSNSVSVVVSCVSPVVVVPD/DVVLLVVLVVVCVVVLVVLLLVLLCVCVPPPDLNLPVLLDVPHDPVSSVVSCVVLVVVPPSVVNSVVCVVCVVVVQLDAFPVPRHGLCVLAVVQAVLLVVLLVLLLVVLLVLLLVLLLQLLLQPPDPSVVVSLVQLCVLQVDQLLVQLVVCCCVCCVPVNPAHQAEPPDPSLSVSLSCSLNSNVSSVLSNLSNVQLNVQCPDPVLVVVVVVPDDSVCSSVPRRNLVSVLVSLVVSLVCSLVSLVSSLSSCVRRVYSHLSVVLVVCVVSVRSSSVSVSSSVSSVVSSVSNSVSVVVSCVSPVVVVVD